Protein AF-0000000065835365 (afdb_homodimer)

Radius of gyration: 30.79 Å; Cα contacts (8 Å, |Δi|>4): 1018; chains: 2; bounding box: 71×118×75 Å

Structure (mmCIF, N/CA/C/O backbone):
data_AF-0000000065835365-model_v1
#
loop_
_entity.id
_entity.type
_entity.pdbx_description
1 polymer '2-phospho-L-lactate guanylyltransferase'
#
loop_
_atom_site.group_PDB
_atom_site.id
_atom_site.type_symbol
_atom_site.label_atom_id
_atom_site.label_alt_id
_atom_site.label_comp_id
_atom_site.label_asym_id
_atom_site.label_entity_id
_atom_site.label_seq_id
_atom_site.pdbx_PDB_ins_code
_atom_site.Cartn_x
_atom_site.Cartn_y
_atom_site.Cartn_z
_atom_site.occupancy
_atom_site.B_iso_or_equiv
_atom_site.auth_seq_id
_atom_site.auth_comp_id
_atom_site.auth_asym_id
_atom_site.auth_atom_id
_atom_site.pdbx_PDB_model_num
ATOM 1 N N . MET A 1 1 ? 5.039 -24.188 5.875 1 89.56 1 MET A N 1
ATOM 2 C CA . MET A 1 1 ? 3.781 -23.969 5.164 1 89.56 1 MET A CA 1
ATOM 3 C C . 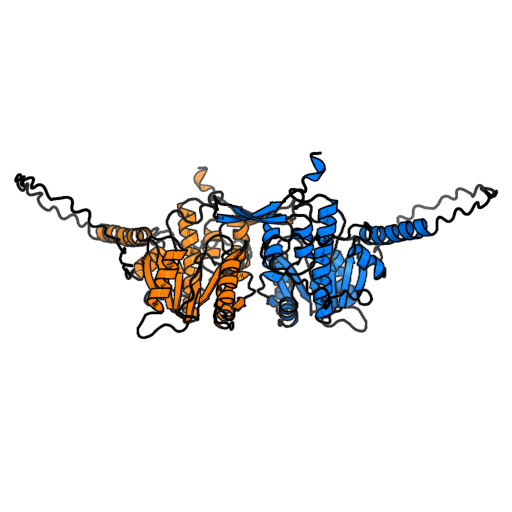MET A 1 1 ? 3.904 -24.359 3.699 1 89.56 1 MET A C 1
ATOM 5 O O . MET A 1 1 ? 5 -24.344 3.133 1 89.56 1 MET A O 1
ATOM 9 N N . HIS A 1 2 ? 2.838 -25.047 3.191 1 92.56 2 HIS A N 1
ATOM 10 C CA . HIS A 1 2 ? 2.756 -25.297 1.757 1 92.56 2 HIS A CA 1
ATOM 11 C C . HIS A 1 2 ? 2.078 -24.125 1.032 1 92.56 2 HIS A C 1
ATOM 13 O O . HIS A 1 2 ? 0.956 -23.75 1.375 1 92.56 2 HIS A O 1
ATOM 19 N N . VAL A 1 3 ? 2.807 -23.547 0.051 1 96.69 3 VAL A N 1
ATOM 20 C CA . VAL A 1 3 ? 2.346 -22.297 -0.547 1 96.69 3 VAL A CA 1
ATOM 21 C C . VAL A 1 3 ? 2.072 -22.516 -2.035 1 96.69 3 VAL A C 1
ATOM 23 O O . VAL A 1 3 ? 2.953 -22.953 -2.779 1 96.69 3 VAL A O 1
ATOM 26 N N . ILE A 1 4 ? 0.823 -22.234 -2.426 1 96.38 4 ILE A N 1
ATOM 27 C CA . ILE A 1 4 ? 0.433 -22.219 -3.832 1 96.38 4 ILE A CA 1
ATOM 28 C C . ILE A 1 4 ? 0.745 -20.859 -4.449 1 96.38 4 ILE A C 1
ATOM 30 O O . ILE A 1 4 ? 0.356 -19.828 -3.906 1 96.38 4 ILE A O 1
ATOM 34 N N . VAL A 1 5 ? 1.455 -20.828 -5.543 1 96.69 5 VAL A N 1
ATOM 35 C CA . VAL A 1 5 ? 1.792 -19.609 -6.27 1 96.69 5 VAL A CA 1
ATOM 36 C C . VAL A 1 5 ? 1.247 -19.688 -7.695 1 96.69 5 VAL A C 1
ATOM 38 O O . VAL A 1 5 ? 1.855 -20.312 -8.562 1 96.69 5 VAL A O 1
ATOM 41 N N . PRO A 1 6 ? 0.141 -19.031 -7.949 1 96.44 6 PRO A N 1
ATOM 42 C CA . PRO A 1 6 ? -0.375 -18.984 -9.32 1 96.44 6 PRO A CA 1
ATOM 43 C C . PRO A 1 6 ? 0.467 -18.109 -10.242 1 96.44 6 PRO A C 1
ATOM 45 O O . PRO A 1 6 ? 0.893 -17.031 -9.852 1 96.44 6 PRO A O 1
ATOM 48 N N . TYR A 1 7 ? 0.741 -18.578 -11.477 1 92.38 7 TYR A N 1
ATOM 49 C CA . TYR A 1 7 ? 1.573 -17.859 -12.43 1 92.38 7 TYR A CA 1
ATOM 50 C C . TYR A 1 7 ? 1.196 -18.203 -13.859 1 92.38 7 TYR A C 1
ATOM 52 O O . TYR A 1 7 ? 0.865 -19.359 -14.164 1 92.38 7 TYR A O 1
ATOM 60 N N . THR A 1 8 ? 1.15 -17.156 -14.672 1 85.62 8 THR A N 1
ATOM 61 C CA . THR A 1 8 ? 0.983 -17.391 -16.094 1 85.62 8 THR A CA 1
ATOM 62 C C . THR A 1 8 ? 1.994 -16.578 -16.906 1 85.62 8 THR A C 1
ATOM 64 O O . THR A 1 8 ? 2.289 -15.438 -16.562 1 85.62 8 THR A O 1
ATOM 67 N N . ASP A 1 9 ? 2.545 -17.203 -17.922 1 77.31 9 ASP A N 1
ATOM 68 C CA . ASP A 1 9 ? 3.416 -16.5 -18.859 1 77.31 9 ASP A CA 1
ATOM 69 C C . ASP A 1 9 ? 2.703 -16.234 -20.188 1 77.31 9 ASP A C 1
ATOM 71 O O . ASP A 1 9 ? 3.334 -15.82 -21.156 1 77.31 9 ASP A O 1
ATOM 75 N N . VAL A 1 10 ? 1.454 -16.484 -20.172 1 81.69 10 VAL A N 1
ATOM 76 C CA . VAL A 1 10 ? 0.665 -16.188 -21.375 1 81.69 10 VAL A CA 1
ATOM 77 C C . VAL A 1 10 ? 0.235 -14.727 -21.359 1 81.69 10 VAL A C 1
ATOM 79 O O . VAL A 1 10 ? -0.751 -14.367 -20.703 1 81.69 10 VAL A O 1
ATOM 82 N N . SER A 1 11 ? 0.907 -13.906 -22.141 1 83.31 11 SER A N 1
ATOM 83 C CA . SER A 1 11 ? 0.669 -12.469 -22.25 1 83.31 11 SER A CA 1
ATOM 84 C C . SER A 1 11 ? 0.588 -11.812 -20.875 1 83.31 11 SER A C 1
ATOM 86 O O . SER A 1 11 ? -0.389 -11.133 -20.562 1 83.31 11 SER A O 1
ATOM 88 N N . PRO A 1 12 ? 1.643 -12.023 -20.203 1 86.69 12 PRO A N 1
ATOM 89 C CA . PRO A 1 12 ? 1.582 -11.477 -18.844 1 86.69 12 PRO A CA 1
ATOM 90 C C . PRO A 1 12 ? 1.697 -9.953 -18.812 1 86.69 12 PRO A C 1
ATOM 92 O O . PRO A 1 12 ? 2.303 -9.359 -19.703 1 86.69 12 PRO A O 1
ATOM 95 N N . LYS A 1 13 ? 1.035 -9.328 -17.859 1 91.94 13 LYS A N 1
ATOM 96 C CA . LYS A 1 13 ? 1.245 -7.934 -17.484 1 91.94 13 LYS A CA 1
ATOM 97 C C . LYS A 1 13 ? 0.975 -6.992 -18.641 1 91.94 13 LYS A C 1
ATOM 99 O O . LYS A 1 13 ? 1.781 -6.105 -18.938 1 91.94 13 LYS A O 1
ATOM 104 N N . THR A 1 14 ? -0.133 -7.164 -19.297 1 92.06 14 THR A N 1
ATOM 105 C CA . THR A 1 14 ? -0.483 -6.402 -20.5 1 92.06 14 THR A CA 1
ATOM 106 C C . THR A 1 14 ? -0.669 -4.926 -20.156 1 92.06 14 THR A C 1
ATOM 108 O O . THR A 1 14 ? -0.514 -4.062 -21.031 1 92.06 14 THR A O 1
ATOM 111 N N . ARG A 1 15 ? -0.804 -4.586 -18.953 1 92.75 15 ARG A N 1
ATOM 112 C CA . ARG A 1 15 ? -0.983 -3.191 -18.562 1 92.75 15 ARG A CA 1
ATOM 113 C C . ARG A 1 15 ? 0.348 -2.449 -18.547 1 92.75 15 ARG A C 1
ATOM 115 O O . ARG A 1 15 ? 0.382 -1.225 -18.406 1 92.75 15 ARG A O 1
ATOM 122 N N . LEU A 1 16 ? 1.366 -3.162 -18.734 1 95.81 16 LEU A N 1
ATOM 123 C CA . LEU A 1 16 ? 2.688 -2.547 -18.812 1 95.81 16 LEU A CA 1
ATOM 124 C C . LEU A 1 16 ? 3.119 -2.354 -20.266 1 95.81 16 LEU A C 1
ATOM 126 O O . LEU A 1 16 ? 4.27 -1.999 -20.531 1 95.81 16 LEU A O 1
ATOM 130 N N . ASN A 1 17 ? 2.201 -2.441 -21.156 1 94.62 17 ASN A N 1
ATOM 131 C CA . ASN A 1 17 ? 2.525 -2.414 -22.578 1 94.62 17 ASN A CA 1
ATOM 132 C C . ASN A 1 17 ? 3.049 -1.045 -23.016 1 94.62 17 ASN A C 1
ATOM 134 O O . ASN A 1 17 ? 3.742 -0.931 -24.016 1 94.62 17 ASN A O 1
ATOM 138 N N . SER A 1 18 ? 2.768 -0.002 -22.312 1 94.38 18 SER A N 1
ATOM 139 C CA . SER A 1 18 ? 3.195 1.342 -22.688 1 94.38 18 SER A CA 1
ATOM 140 C C . SER A 1 18 ? 4.691 1.531 -22.453 1 94.38 18 SER A C 1
ATOM 142 O O . SER A 1 18 ? 5.301 2.443 -23.016 1 94.38 18 SER A O 1
ATOM 144 N N . ILE A 1 19 ? 5.293 0.583 -21.703 1 95.12 19 ILE A N 1
ATOM 145 C CA . ILE A 1 19 ? 6.68 0.833 -21.328 1 95.12 19 ILE A CA 1
ATOM 146 C C . ILE A 1 19 ? 7.527 -0.402 -21.625 1 95.12 19 ILE A C 1
ATOM 148 O O . ILE A 1 19 ? 8.75 -0.306 -21.75 1 95.12 19 ILE A O 1
ATOM 152 N N . LEU A 1 20 ? 6.863 -1.534 -21.719 1 93.56 20 LEU A N 1
ATOM 153 C CA . LEU A 1 20 ? 7.59 -2.779 -21.953 1 93.56 20 LEU A CA 1
ATOM 154 C C . LEU A 1 20 ? 7.039 -3.512 -23.172 1 93.56 20 LEU A C 1
ATOM 156 O O . LEU A 1 20 ? 5.824 -3.547 -23.391 1 93.56 20 LEU A O 1
ATOM 160 N N . THR A 1 21 ? 7.957 -4.125 -23.891 1 92.69 21 THR A N 1
ATOM 161 C CA . THR A 1 21 ? 7.547 -5.016 -24.969 1 92.69 21 THR A CA 1
ATOM 162 C C . THR A 1 21 ? 6.977 -6.316 -24.406 1 92.69 21 THR A C 1
ATOM 164 O O . THR A 1 21 ? 7.074 -6.574 -23.203 1 92.69 21 THR A O 1
ATOM 167 N N . ALA A 1 22 ? 6.434 -7.129 -25.266 1 90.5 22 ALA A N 1
ATOM 168 C CA . ALA A 1 22 ? 5.855 -8.398 -24.844 1 90.5 22 ALA A CA 1
ATOM 169 C C . ALA A 1 22 ? 6.914 -9.297 -24.203 1 90.5 22 ALA A C 1
ATOM 171 O O . ALA A 1 22 ? 6.68 -9.898 -23.156 1 90.5 22 ALA A O 1
ATOM 172 N N . SER A 1 23 ? 8.039 -9.344 -24.844 1 84.75 23 SER A N 1
ATOM 173 C CA . SER A 1 23 ? 9.125 -10.172 -24.328 1 84.75 23 SER A CA 1
ATOM 174 C C . SER A 1 23 ? 9.648 -9.625 -23 1 84.75 23 SER A C 1
ATOM 176 O O . SER A 1 23 ? 10.008 -10.398 -22.109 1 84.75 23 SER A O 1
ATOM 178 N N . GLU A 1 24 ? 9.656 -8.344 -22.859 1 88.19 24 GLU A N 1
ATOM 179 C CA . GLU A 1 24 ? 10.117 -7.719 -21.625 1 88.19 24 GLU A CA 1
ATOM 180 C C . GLU A 1 24 ? 9.133 -7.957 -20.484 1 88.19 24 GLU A C 1
ATOM 182 O O . GLU A 1 24 ? 9.539 -8.156 -19.344 1 88.19 24 GLU A O 1
ATOM 187 N N . ARG A 1 25 ? 7.852 -7.953 -20.859 1 92.56 25 ARG A N 1
ATOM 188 C CA . ARG A 1 25 ? 6.836 -8.234 -19.844 1 92.56 25 ARG A CA 1
ATOM 189 C C . ARG A 1 25 ? 6.977 -9.656 -19.297 1 92.56 25 ARG A C 1
ATOM 191 O O . ARG A 1 25 ? 6.855 -9.883 -18.094 1 92.56 25 ARG A O 1
ATOM 198 N N . THR A 1 26 ? 7.273 -10.539 -20.156 1 85.5 26 THR A N 1
ATOM 199 C CA . THR A 1 26 ? 7.484 -11.922 -19.75 1 85.5 26 THR A CA 1
ATOM 200 C C . THR A 1 26 ? 8.703 -12.047 -18.844 1 85.5 26 THR A C 1
ATOM 202 O O . THR A 1 26 ? 8.641 -12.68 -17.797 1 85.5 26 THR A O 1
ATOM 205 N N . ALA A 1 27 ? 9.773 -11.383 -19.219 1 85.38 27 ALA A N 1
ATOM 206 C CA . ALA A 1 27 ? 11.008 -11.43 -18.438 1 85.38 27 ALA A CA 1
ATOM 207 C C . ALA A 1 27 ? 10.812 -10.789 -17.062 1 85.38 27 ALA A C 1
ATOM 209 O O . ALA A 1 27 ? 11.312 -11.297 -16.062 1 85.38 27 ALA A O 1
ATOM 210 N N . PHE A 1 28 ? 10.109 -9.734 -17.094 1 91.56 28 PHE A N 1
ATOM 211 C CA . PHE A 1 28 ? 9.875 -9.039 -15.828 1 91.56 28 PHE A CA 1
ATOM 212 C C . PHE A 1 28 ? 8.977 -9.875 -14.914 1 91.56 28 PHE A C 1
ATOM 214 O O . PHE A 1 28 ? 9.211 -9.945 -13.711 1 91.56 28 PHE A O 1
ATOM 221 N N . ALA A 1 29 ? 7.949 -10.477 -15.492 1 91.81 29 ALA A N 1
ATOM 222 C CA . ALA A 1 29 ? 7.082 -11.367 -14.719 1 91.81 29 ALA A CA 1
ATOM 223 C C . ALA A 1 29 ? 7.875 -12.508 -14.102 1 91.81 29 ALA A C 1
ATOM 225 O O . ALA A 1 29 ? 7.641 -12.891 -12.953 1 91.81 29 ALA A O 1
ATOM 226 N N . GLN A 1 30 ? 8.812 -13 -14.789 1 87.12 30 GLN A N 1
ATOM 227 C CA . GLN A 1 30 ? 9.68 -14.07 -14.297 1 87.12 30 GLN A CA 1
ATOM 228 C C . GLN A 1 30 ? 10.578 -13.578 -13.164 1 87.12 30 GLN A C 1
ATOM 230 O O . GLN A 1 30 ? 10.836 -14.312 -12.203 1 87.12 30 GLN A O 1
ATOM 235 N N . ALA A 1 31 ? 11.023 -12.367 -13.312 1 89 31 ALA A N 1
ATOM 236 C CA . ALA A 1 31 ? 11.852 -11.781 -12.258 1 89 31 ALA A CA 1
ATOM 237 C C . ALA A 1 31 ? 11.07 -11.656 -10.953 1 89 31 ALA A C 1
ATOM 239 O O . ALA A 1 31 ? 11.594 -11.953 -9.883 1 89 31 ALA A O 1
ATOM 240 N N . MET A 1 32 ? 9.836 -11.258 -11.102 1 94 32 MET A N 1
ATOM 241 C CA . MET A 1 32 ? 9 -11.141 -9.914 1 94 32 MET A CA 1
ATOM 242 C C . MET A 1 32 ? 8.727 -12.516 -9.305 1 94 32 MET A C 1
ATOM 244 O O . MET A 1 32 ? 8.805 -12.68 -8.086 1 94 32 MET A O 1
ATOM 248 N N . LEU A 1 33 ? 8.438 -13.453 -10.172 1 91.88 33 LEU A N 1
ATOM 249 C CA . LEU A 1 33 ? 8.219 -14.82 -9.703 1 91.88 33 LEU A CA 1
ATOM 250 C C . LEU A 1 33 ? 9.445 -15.336 -8.953 1 91.88 33 LEU A C 1
ATOM 252 O O . LEU A 1 33 ? 9.312 -15.984 -7.914 1 91.88 33 LEU A O 1
ATOM 256 N N . TYR A 1 34 ? 10.602 -15.031 -9.492 1 88.69 34 TYR A N 1
ATOM 257 C CA . TYR A 1 34 ? 11.844 -15.445 -8.859 1 88.69 34 TYR A CA 1
ATOM 258 C C . TYR A 1 34 ? 11.945 -14.891 -7.445 1 88.69 34 TYR A C 1
ATOM 260 O O . TYR A 1 34 ? 12.297 -15.617 -6.508 1 88.69 34 TYR A O 1
ATOM 268 N N . ASP A 1 35 ? 11.664 -13.641 -7.285 1 92.12 35 ASP A N 1
ATOM 269 C CA . ASP A 1 35 ? 11.727 -13 -5.973 1 92.12 35 ASP A CA 1
ATOM 270 C C . ASP A 1 35 ? 10.75 -13.656 -4.996 1 92.12 35 ASP A C 1
ATOM 272 O O . ASP A 1 35 ? 11.078 -13.875 -3.83 1 92.12 35 ASP A O 1
ATOM 276 N N . VAL A 1 36 ? 9.547 -13.992 -5.504 1 95.5 36 VAL A N 1
ATOM 277 C CA . VAL A 1 36 ? 8.516 -14.578 -4.656 1 95.5 36 VAL A CA 1
ATOM 278 C C . VAL A 1 36 ? 8.953 -15.977 -4.211 1 95.5 36 VAL A C 1
ATOM 280 O O . VAL A 1 36 ? 8.969 -16.266 -3.014 1 95.5 36 VAL A O 1
ATOM 283 N N . ILE A 1 37 ? 9.414 -16.766 -5.102 1 92.81 37 ILE A N 1
ATOM 284 C CA . ILE A 1 37 ? 9.758 -18.156 -4.801 1 92.81 37 ILE A CA 1
ATOM 285 C C . ILE A 1 37 ? 10.992 -18.188 -3.906 1 92.81 37 ILE A C 1
ATOM 287 O O . ILE A 1 37 ? 11.023 -18.922 -2.908 1 92.81 37 ILE A O 1
ATOM 291 N N . SER A 1 38 ? 12 -17.406 -4.25 1 90.44 38 SER A N 1
ATOM 292 C CA . SER A 1 38 ? 13.234 -17.406 -3.471 1 90.44 38 SER A CA 1
ATOM 293 C C . SER A 1 38 ? 12.977 -16.984 -2.029 1 90.44 38 SER A C 1
ATOM 295 O O . SER A 1 38 ? 13.555 -17.547 -1.098 1 90.44 38 SER A O 1
ATOM 297 N N . THR A 1 39 ? 12.102 -16.047 -1.851 1 94.38 39 THR A N 1
ATOM 298 C CA . THR A 1 39 ? 11.773 -15.57 -0.51 1 94.38 39 THR A CA 1
ATOM 299 C C . THR A 1 39 ? 11.023 -16.641 0.273 1 94.38 39 THR A C 1
ATOM 301 O O . THR A 1 39 ? 11.328 -16.891 1.442 1 94.38 39 THR A O 1
ATOM 304 N N . LEU A 1 40 ? 10.094 -17.281 -0.379 1 95.56 40 LEU A N 1
ATOM 305 C CA . LEU A 1 40 ? 9.328 -18.328 0.28 1 95.56 40 LEU A CA 1
ATOM 306 C C . LEU A 1 40 ? 10.234 -19.484 0.699 1 95.56 40 LEU A C 1
ATOM 308 O O . LEU A 1 40 ? 10.156 -19.953 1.834 1 95.56 40 LEU A O 1
ATOM 312 N N . GLN A 1 41 ? 11.117 -19.859 -0.132 1 92.38 41 GLN A N 1
ATOM 313 C CA . GLN A 1 41 ? 12 -20.984 0.146 1 92.38 41 GLN A CA 1
ATOM 314 C C . GLN A 1 41 ? 13.023 -20.625 1.221 1 92.38 41 GLN A C 1
ATOM 316 O O . GLN A 1 41 ? 13.359 -21.453 2.07 1 92.38 41 GLN A O 1
ATOM 321 N N . SER A 1 42 ? 13.484 -19.406 1.188 1 89.75 42 SER A N 1
ATOM 322 C CA . SER A 1 42 ? 14.461 -18.984 2.182 1 89.75 42 SER A CA 1
ATOM 323 C C . SER A 1 42 ? 13.852 -18.953 3.58 1 89.75 42 SER A C 1
ATOM 325 O O . SER A 1 42 ? 14.57 -19 4.578 1 89.75 42 SER A O 1
ATOM 327 N N . ASN A 1 43 ? 12.539 -18.875 3.615 1 90.75 43 ASN A N 1
ATOM 328 C CA . ASN A 1 43 ? 11.828 -18.891 4.891 1 90.75 43 ASN A CA 1
ATOM 329 C C . ASN A 1 43 ? 11.336 -20.281 5.254 1 90.75 43 ASN A C 1
ATOM 331 O O . ASN A 1 43 ? 10.516 -20.438 6.16 1 90.75 43 ASN A O 1
ATOM 335 N N . GLY A 1 44 ? 11.727 -21.297 4.473 1 90.94 44 GLY A N 1
ATOM 336 C CA . GLY A 1 44 ? 11.5 -22.688 4.844 1 90.94 44 GLY A CA 1
ATOM 337 C C . GLY A 1 44 ? 10.164 -23.219 4.359 1 90.94 44 GLY A C 1
ATOM 338 O O . GLY A 1 44 ? 9.688 -24.25 4.848 1 90.94 44 GLY A O 1
ATOM 339 N N . HIS A 1 45 ? 9.617 -22.578 3.363 1 92.5 45 HIS A N 1
ATOM 340 C CA . HIS A 1 45 ? 8.312 -23.031 2.893 1 92.5 45 HIS A CA 1
ATOM 341 C C . HIS A 1 45 ? 8.422 -23.781 1.577 1 92.5 45 HIS A C 1
ATOM 343 O O . HIS A 1 45 ? 9.375 -23.578 0.817 1 92.5 45 HIS A O 1
ATOM 349 N N . THR A 1 46 ? 7.492 -24.719 1.413 1 90.5 46 THR A N 1
ATOM 350 C CA . THR A 1 46 ? 7.402 -25.422 0.14 1 90.5 46 THR A CA 1
ATOM 351 C C . THR A 1 46 ? 6.484 -24.688 -0.827 1 90.5 46 THR A C 1
ATOM 353 O O . THR A 1 46 ? 5.527 -24.031 -0.405 1 90.5 46 THR A O 1
ATOM 356 N N . VAL A 1 47 ? 6.84 -24.812 -2.1 1 92.81 47 VAL A N 1
ATOM 357 C CA . VAL A 1 47 ? 6.129 -24.031 -3.105 1 92.81 47 VAL A CA 1
ATOM 358 C C . VAL A 1 47 ? 5.473 -24.969 -4.117 1 92.81 47 VAL A C 1
ATOM 360 O O . VAL A 1 47 ? 6.102 -25.906 -4.594 1 92.81 47 VAL A O 1
ATOM 363 N N . GLU A 1 48 ? 4.238 -24.766 -4.371 1 91.69 48 GLU A N 1
ATOM 364 C CA . GLU A 1 48 ? 3.521 -25.344 -5.5 1 91.69 48 GLU A CA 1
ATOM 365 C C . GLU A 1 48 ? 3.17 -24.281 -6.539 1 91.69 48 GLU A C 1
ATOM 367 O O . GLU A 1 48 ? 2.328 -23.422 -6.289 1 91.69 48 GLU A O 1
ATOM 372 N N . LEU A 1 49 ? 3.838 -24.406 -7.648 1 91.81 49 LEU A N 1
ATOM 373 C CA . LEU A 1 49 ? 3.59 -23.484 -8.75 1 91.81 49 LEU A CA 1
ATOM 374 C C . LEU A 1 49 ? 2.381 -23.938 -9.57 1 91.81 49 LEU A C 1
ATOM 376 O O . LEU A 1 49 ? 2.365 -25.031 -10.117 1 91.81 49 LEU A O 1
ATOM 380 N N . LEU A 1 50 ? 1.356 -23.109 -9.609 1 92.69 50 LEU A N 1
ATOM 381 C CA . LEU A 1 50 ? 0.131 -23.359 -10.359 1 92.69 50 LEU A CA 1
ATOM 382 C C . LEU A 1 50 ? 0.131 -22.609 -11.68 1 92.69 50 LEU A C 1
ATOM 384 O O . LEU A 1 50 ? -0.01 -21.391 -11.703 1 92.69 50 LEU A O 1
ATOM 388 N N . ILE A 1 51 ? 0.292 -23.359 -12.805 1 89.44 51 ILE A N 1
ATOM 389 C CA . ILE A 1 51 ? 0.507 -22.688 -14.094 1 89.44 51 ILE A CA 1
ATOM 390 C C . ILE A 1 51 ? -0.366 -23.344 -15.156 1 89.44 51 ILE A C 1
ATOM 392 O O . ILE A 1 51 ? -0.759 -24.516 -15.023 1 89.44 51 ILE A O 1
ATOM 396 N N . PRO A 1 52 ? -0.706 -22.594 -16.234 1 86.94 52 PRO A N 1
ATOM 397 C CA . PRO A 1 52 ? -1.392 -23.219 -17.375 1 86.94 52 PRO A CA 1
ATOM 398 C C . PRO A 1 52 ? -0.53 -24.266 -18.078 1 86.94 52 PRO A C 1
ATOM 400 O O . PRO A 1 52 ? 0.7 -24.172 -18.047 1 86.94 52 PRO A O 1
ATOM 403 N N . THR A 1 53 ? -1.218 -25.125 -18.703 1 82.94 53 THR A N 1
ATOM 404 C CA . THR A 1 53 ? -0.537 -26.188 -19.438 1 82.94 53 THR A CA 1
ATOM 405 C C . THR A 1 53 ? 0.371 -25.594 -20.516 1 82.94 53 THR A C 1
ATOM 407 O O . THR A 1 53 ? 1.462 -26.125 -20.766 1 82.94 53 THR A O 1
ATOM 410 N N . GLU A 1 54 ? -0.074 -24.531 -21.109 1 79.88 54 GLU A N 1
ATOM 411 C CA . GLU A 1 54 ? 0.7 -23.875 -22.156 1 79.88 54 GLU A CA 1
ATOM 412 C C . GLU A 1 54 ? 2.045 -23.391 -21.625 1 79.88 54 GLU A C 1
ATOM 414 O O . GLU A 1 54 ? 3.061 -23.484 -22.328 1 79.88 54 GLU A O 1
ATOM 419 N N . THR A 1 55 ? 2.07 -22.906 -20.453 1 77.88 55 THR A N 1
ATOM 420 C CA . THR A 1 55 ? 3.297 -22.422 -19.844 1 77.88 55 THR A CA 1
ATOM 421 C C . THR A 1 55 ? 4.277 -23.578 -19.594 1 77.88 55 THR A C 1
ATOM 423 O O . THR A 1 55 ? 5.484 -23.406 -19.766 1 77.88 55 THR A O 1
ATOM 426 N N . VAL A 1 56 ? 3.781 -24.719 -19.266 1 72.31 56 VAL A N 1
ATOM 427 C CA . VAL A 1 56 ? 4.605 -25.891 -19.031 1 72.31 56 VAL A CA 1
ATOM 428 C C . VAL A 1 56 ? 5.227 -26.359 -20.344 1 72.31 56 VAL A C 1
ATOM 430 O O . VAL A 1 56 ? 6.418 -26.688 -20.391 1 72.31 56 VAL A O 1
ATOM 433 N N . MET A 1 57 ? 4.395 -26.375 -21.344 1 70.94 57 MET A N 1
ATOM 434 C CA . MET A 1 57 ? 4.828 -26.875 -22.641 1 70.94 57 MET A CA 1
ATOM 435 C C . MET A 1 57 ? 5.91 -25.969 -23.234 1 70.94 57 MET A C 1
ATOM 437 O O . MET A 1 57 ? 6.875 -26.453 -23.828 1 70.94 57 MET A O 1
ATOM 441 N N . GLN A 1 58 ? 5.715 -24.734 -23.078 1 67.62 58 GLN A N 1
ATOM 442 C CA . GLN A 1 58 ? 6.695 -23.781 -23.578 1 67.62 58 GLN A CA 1
ATOM 443 C C . GLN A 1 58 ? 8.039 -23.938 -22.875 1 67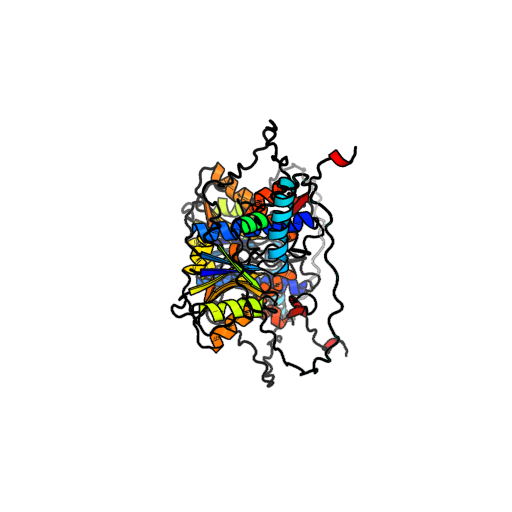.62 58 GLN A C 1
ATOM 445 O O . GLN A 1 58 ? 9.094 -23.812 -23.5 1 67.62 58 GLN A O 1
ATOM 450 N N . ALA A 1 59 ? 7.973 -24.328 -21.703 1 65.81 59 ALA A N 1
ATOM 451 C CA . ALA A 1 59 ? 9.195 -24.5 -20.922 1 65.81 59 ALA A CA 1
ATOM 452 C C . ALA A 1 59 ? 9.906 -25.797 -21.297 1 65.81 59 ALA A C 1
ATOM 454 O O . ALA A 1 59 ? 11.141 -25.875 -21.25 1 65.81 59 ALA A O 1
ATOM 455 N N . THR A 1 60 ? 9.086 -26.844 -21.734 1 61.41 60 THR A N 1
ATOM 456 C CA . THR A 1 60 ? 9.648 -28.141 -22.094 1 61.41 60 THR A CA 1
ATOM 457 C C . THR A 1 60 ? 10.188 -28.109 -23.516 1 61.41 60 THR A C 1
ATOM 459 O O . THR A 1 60 ? 11.211 -28.719 -23.812 1 61.41 60 THR A O 1
ATOM 462 N N . ASP A 1 61 ? 9.367 -27.484 -24.453 1 57.28 61 ASP A N 1
ATOM 463 C CA . ASP A 1 61 ? 9.781 -27.406 -25.844 1 57.28 61 ASP A CA 1
ATOM 464 C C . ASP A 1 61 ? 11.102 -26.656 -25.984 1 57.28 61 ASP A C 1
ATOM 466 O O . ASP A 1 61 ? 11.945 -27.031 -26.812 1 57.28 61 ASP A O 1
ATOM 470 N N . GLN A 1 62 ? 11.172 -25.719 -25.234 1 51.31 62 GLN A N 1
ATOM 471 C CA . GLN A 1 62 ? 12.43 -24.984 -25.312 1 51.31 62 GLN A CA 1
ATOM 472 C C . GLN A 1 62 ? 13.609 -25.844 -24.875 1 51.31 62 GLN A C 1
ATOM 474 O O . GLN A 1 62 ? 14.727 -25.656 -25.344 1 51.31 62 GLN A O 1
ATOM 479 N N . ARG A 1 63 ? 13.328 -26.969 -24.203 1 49.31 63 ARG A N 1
ATOM 480 C CA . ARG A 1 63 ? 14.328 -27.984 -23.859 1 49.31 63 ARG A CA 1
ATOM 481 C C . ARG A 1 63 ? 14.727 -28.797 -25.078 1 49.31 63 ARG A C 1
ATOM 483 O O . ARG A 1 63 ? 15.914 -29.047 -25.312 1 49.31 63 ARG A O 1
ATOM 490 N N . ASP A 1 64 ? 13.594 -29.328 -25.688 1 46.78 64 ASP A N 1
ATOM 491 C CA . ASP A 1 64 ? 13.844 -30.203 -26.828 1 46.78 64 ASP A CA 1
ATOM 492 C C . ASP A 1 64 ? 14.586 -29.484 -27.938 1 46.78 64 ASP A C 1
ATOM 494 O O . ASP A 1 64 ? 15.445 -30.062 -28.609 1 46.78 64 ASP A O 1
ATOM 498 N N . GLN A 1 65 ? 14.117 -28.297 -28.062 1 41.97 65 GLN A N 1
ATOM 499 C CA . GLN A 1 65 ? 14.828 -27.578 -29.125 1 41.97 65 GLN A CA 1
ATOM 500 C C . GLN A 1 65 ? 16.281 -27.328 -28.734 1 41.97 65 GLN A C 1
ATOM 502 O O . GLN A 1 65 ? 17.172 -27.359 -29.578 1 41.97 65 GLN A O 1
ATOM 507 N N . GLU A 1 66 ? 16.344 -27.172 -27.438 1 40.06 66 GLU A N 1
ATOM 508 C CA . GLU A 1 66 ? 17.734 -26.984 -27.016 1 40.06 66 GLU A CA 1
ATOM 509 C C . GLU A 1 66 ? 18.484 -28.312 -26.984 1 40.06 66 GLU A C 1
ATOM 511 O O . GLU A 1 66 ? 19.672 -28.359 -27.281 1 40.06 66 GLU A O 1
ATOM 516 N N . THR A 1 67 ? 17.719 -29.406 -26.75 1 37.97 67 THR A N 1
ATOM 517 C CA . THR A 1 67 ? 18.328 -30.734 -26.828 1 37.97 67 THR A CA 1
ATOM 518 C C . THR A 1 67 ? 18.531 -31.141 -28.281 1 37.97 67 THR A C 1
ATOM 520 O O . THR A 1 67 ? 19.531 -31.797 -28.609 1 37.97 67 THR A O 1
ATOM 523 N N . ILE A 1 68 ? 17.469 -30.844 -29.156 1 36.25 68 ILE A N 1
ATOM 524 C CA . ILE A 1 68 ? 17.625 -31.188 -30.562 1 36.25 68 ILE A CA 1
ATOM 525 C C . ILE A 1 68 ? 18.812 -30.422 -31.172 1 36.25 68 ILE A C 1
ATOM 527 O O . ILE A 1 68 ? 19.5 -30.922 -32.031 1 36.25 68 ILE A O 1
ATOM 531 N N . ILE A 1 69 ? 18.891 -29.172 -30.594 1 34.66 69 ILE A N 1
ATOM 532 C CA . ILE A 1 69 ? 20 -28.469 -31.234 1 34.66 69 ILE A CA 1
ATOM 533 C C . ILE A 1 69 ? 21.297 -29.203 -30.922 1 34.66 69 ILE A C 1
ATOM 535 O O . ILE A 1 69 ? 22.25 -29.156 -31.703 1 34.66 69 ILE A O 1
ATOM 539 N N . ASP A 1 70 ? 21.25 -29.812 -29.75 1 33.38 70 ASP A N 1
ATOM 540 C CA . ASP A 1 70 ? 22.531 -30.469 -29.531 1 33.38 70 ASP A CA 1
ATOM 541 C C . ASP A 1 70 ? 22.594 -31.781 -30.312 1 33.38 70 ASP A C 1
ATOM 543 O O . ASP A 1 70 ? 23.688 -32.219 -30.719 1 33.38 70 ASP A O 1
ATOM 547 N N . SER A 1 71 ? 21.344 -32.406 -30.344 1 30.19 71 SER A N 1
ATOM 548 C CA . SER A 1 71 ? 21.469 -33.75 -30.906 1 30.19 71 SER A CA 1
ATOM 549 C C . SER A 1 71 ? 21.406 -33.719 -32.438 1 30.19 71 SER A C 1
ATOM 551 O O . SER A 1 71 ? 21.266 -34.781 -33.062 1 30.19 71 SER A O 1
ATOM 553 N N . THR A 1 72 ? 21 -32.625 -33.062 1 30.38 72 THR A N 1
ATOM 554 C CA . THR A 1 72 ? 20.922 -32.75 -34.5 1 30.38 72 THR A CA 1
ATOM 555 C C . THR A 1 72 ? 22.25 -33.219 -35.062 1 30.38 72 THR A C 1
ATOM 557 O O . THR A 1 72 ? 23.047 -32.438 -35.594 1 30.38 72 THR A O 1
ATOM 560 N N . GLY A 1 73 ? 22.812 -34.25 -34.281 1 24.27 73 GLY A N 1
ATOM 561 C CA . GLY A 1 73 ? 23.75 -34.938 -35.156 1 24.27 73 GLY A CA 1
ATOM 562 C C . GLY A 1 73 ? 23.078 -35.5 -36.406 1 24.27 73 GLY A C 1
ATOM 563 O O . GLY A 1 73 ? 21.891 -35.812 -36.375 1 24.27 73 GLY A O 1
ATOM 564 N N . VAL A 1 74 ? 23.531 -35.219 -37.562 1 25.98 74 VAL A N 1
ATOM 565 C CA . VAL A 1 74 ? 23.172 -35.438 -38.969 1 25.98 74 VAL A CA 1
ATOM 566 C C . VAL A 1 74 ? 22.812 -36.906 -39.188 1 25.98 74 VAL A C 1
ATOM 568 O O . VAL A 1 74 ? 23.703 -37.75 -39.375 1 25.98 74 VAL A O 1
ATOM 571 N N . SER A 1 75 ? 22.078 -37.625 -38.219 1 21.34 75 SER A N 1
ATOM 572 C CA . SER A 1 75 ? 22.062 -39 -38.688 1 21.34 75 SER A CA 1
ATOM 573 C C . SER A 1 75 ? 21.188 -39.156 -39.938 1 21.34 75 SER A C 1
ATOM 575 O O . SER A 1 75 ? 20.156 -38.5 -40.062 1 21.34 75 SER A O 1
ATOM 577 N N . THR A 1 76 ? 21.656 -39.656 -41.062 1 23.88 76 THR A N 1
ATOM 578 C CA . THR A 1 76 ? 21.312 -40 -42.438 1 23.88 76 THR A CA 1
ATOM 579 C C . THR A 1 76 ? 20.188 -41.031 -42.5 1 23.88 76 THR A C 1
ATOM 581 O O . THR A 1 76 ? 19.922 -41.625 -43.531 1 23.88 76 THR A O 1
ATOM 584 N N . GLU A 1 77 ? 19.391 -41.188 -41.344 1 21.14 77 GLU A N 1
ATOM 585 C CA . GLU A 1 77 ? 18.781 -42.5 -41.469 1 21.14 77 GLU A CA 1
ATOM 586 C C . GLU A 1 77 ? 17.75 -42.531 -42.594 1 21.14 77 GLU A C 1
ATOM 588 O O . GLU A 1 77 ? 17.109 -41.5 -42.875 1 21.14 77 GLU A O 1
ATOM 593 N N . ALA A 1 78 ? 17.688 -43.719 -43.281 1 21.89 78 ALA A N 1
ATOM 594 C CA . ALA A 1 78 ? 17.094 -44.344 -44.469 1 21.89 78 ALA A CA 1
ATOM 595 C C . ALA A 1 78 ? 15.578 -44.406 -44.344 1 21.89 78 ALA A C 1
ATOM 597 O O . ALA A 1 78 ? 15.039 -44.625 -43.25 1 21.89 78 ALA A O 1
ATOM 598 N N . VAL A 1 79 ? 14.812 -43.969 -45.312 1 21.94 79 VAL A N 1
ATOM 599 C CA . VAL A 1 79 ? 13.469 -43.594 -45.781 1 21.94 79 VAL A CA 1
ATOM 600 C C . VAL A 1 79 ? 12.578 -44.812 -45.781 1 21.94 79 VAL A C 1
ATOM 602 O O . VAL A 1 79 ? 11.461 -44.781 -46.312 1 21.94 79 VAL A O 1
ATOM 605 N N . SER A 1 80 ? 12.773 -45.812 -44.75 1 17.77 80 SER A N 1
ATOM 606 C CA . SER A 1 80 ? 12.133 -47 -45.312 1 17.77 80 SER A CA 1
ATOM 607 C C . SER A 1 80 ? 10.633 -46.781 -45.469 1 17.77 80 SER A C 1
ATOM 609 O O . SER A 1 80 ? 10.055 -45.906 -44.844 1 17.77 80 SER A O 1
ATOM 611 N N . THR A 1 81 ? 9.898 -47.906 -45.875 1 20.06 81 THR A N 1
ATOM 612 C CA . THR A 1 81 ? 8.969 -48.438 -46.844 1 20.06 81 THR A CA 1
ATOM 613 C C . THR A 1 81 ? 7.566 -48.562 -46.25 1 20.06 81 THR A C 1
ATOM 615 O O . THR A 1 81 ? 6.629 -49 -46.938 1 20.06 81 THR A O 1
ATOM 618 N N . SER A 1 82 ? 7.277 -48.188 -44.906 1 18.92 82 SER A N 1
ATOM 619 C CA . SER A 1 82 ? 6.203 -49.062 -44.438 1 18.92 82 SER A CA 1
ATOM 620 C C . SER A 1 82 ? 4.867 -48.656 -45.062 1 18.92 82 SER A C 1
ATOM 622 O O . SER A 1 82 ? 4.637 -47.5 -45.375 1 18.92 82 SER A O 1
ATOM 624 N N . THR A 1 83 ? 4.062 -49.75 -45.5 1 20.5 83 THR A N 1
ATOM 625 C CA . THR A 1 83 ? 2.877 -50.094 -46.25 1 20.5 83 THR A CA 1
ATOM 626 C C . THR A 1 83 ? 1.606 -49.75 -45.5 1 20.5 83 THR A C 1
ATOM 628 O O . THR A 1 83 ? 1.431 -50.188 -44.344 1 20.5 83 THR A O 1
ATOM 631 N N . SER A 1 84 ? 0.912 -48.625 -45.812 1 19.81 84 SER A N 1
ATOM 632 C CA . SER A 1 84 ? -0.199 -47.844 -45.25 1 19.81 84 SER A CA 1
ATOM 633 C C . SER A 1 84 ? -1.502 -48.656 -45.312 1 19.81 84 SER A C 1
ATOM 635 O O . SER A 1 84 ? -2.094 -48.781 -46.375 1 19.81 84 SER A O 1
ATOM 637 N N . THR A 1 85 ? -1.533 -49.875 -44.625 1 20.08 85 THR A N 1
ATOM 638 C CA . THR A 1 85 ? -2.76 -50.625 -44.844 1 20.08 85 THR A CA 1
ATOM 639 C C . THR A 1 85 ? -3.977 -49.844 -44.344 1 20.08 85 THR A C 1
ATOM 641 O O . THR A 1 85 ? -3.879 -49.094 -43.375 1 20.08 85 THR A O 1
ATOM 644 N N . HIS A 1 86 ? -5.121 -49.938 -45.125 1 20.8 86 HIS A N 1
ATOM 645 C CA . HIS A 1 86 ? -6.395 -49.281 -45.375 1 20.8 86 HIS A CA 1
ATOM 646 C C . HIS A 1 86 ? -7.395 -49.562 -44.25 1 20.8 86 HIS A C 1
ATOM 648 O O . HIS A 1 86 ? -8.586 -49.281 -44.375 1 20.8 86 HIS A O 1
ATOM 654 N N . ALA A 1 87 ? -7.016 -49.438 -42.969 1 19.91 87 ALA A N 1
ATOM 655 C CA . ALA A 1 87 ? -7.984 -50 -42.031 1 19.91 87 ALA A CA 1
ATOM 656 C C . ALA A 1 87 ? -9.336 -49.312 -42.156 1 19.91 87 ALA A C 1
ATOM 658 O O . ALA A 1 87 ? -9.398 -48.125 -42.531 1 19.91 87 ALA A O 1
ATOM 659 N N . ASP A 1 88 ? -10.367 -50.062 -41.938 1 21.56 88 ASP A N 1
ATOM 660 C CA . ASP A 1 88 ? -11.82 -50.188 -42.062 1 21.56 88 ASP A CA 1
ATOM 661 C C . ASP A 1 88 ? -12.531 -49.219 -41.094 1 21.56 88 ASP A C 1
ATOM 663 O O . ASP A 1 88 ? -12.016 -48.906 -40.031 1 21.56 88 ASP A O 1
ATOM 667 N N . THR A 1 89 ? -13.633 -48.594 -41.562 1 20.61 89 THR A N 1
ATOM 668 C CA . THR A 1 89 ? -14.5 -47.438 -41.375 1 20.61 89 THR A CA 1
ATOM 669 C C . THR A 1 89 ? -15.43 -47.656 -40.188 1 20.61 89 THR A C 1
ATOM 671 O O . THR A 1 89 ? -16.359 -46.906 -39.938 1 20.61 89 THR A O 1
ATOM 674 N N . THR A 1 90 ? -15.094 -48.5 -39.188 1 20.91 90 THR A N 1
ATOM 675 C CA . THR A 1 90 ? -16.312 -48.844 -38.469 1 20.91 90 THR A CA 1
ATOM 676 C C . THR A 1 90 ? -16.891 -47.625 -37.75 1 20.91 90 THR A C 1
ATOM 678 O O . THR A 1 90 ? -16.141 -46.719 -37.375 1 20.91 90 THR A O 1
ATOM 681 N N . GLU A 1 91 ? -18.234 -47.531 -37.75 1 22.77 91 GLU A N 1
ATOM 682 C CA . GLU A 1 91 ? -19.328 -46.594 -37.5 1 22.77 91 GLU A CA 1
ATOM 683 C C . GLU A 1 91 ? -19.453 -46.281 -36 1 22.77 91 GLU A C 1
ATOM 685 O O . GLU A 1 91 ? -19.781 -47.156 -35.188 1 22.77 91 GLU A O 1
ATOM 690 N N . HIS A 1 92 ? -18.422 -45.75 -35.344 1 18.81 92 HIS A N 1
ATOM 691 C CA . HIS A 1 92 ? -18.594 -45.625 -33.906 1 18.81 92 HIS A CA 1
ATOM 692 C C . HIS A 1 92 ? -19.766 -44.75 -33.531 1 18.81 92 HIS A C 1
ATOM 694 O O . HIS A 1 92 ? -20 -43.719 -34.188 1 18.81 92 HIS A O 1
ATOM 700 N N . ASN A 1 93 ? -20.766 -45.312 -32.906 1 21.53 93 ASN A N 1
ATOM 701 C CA . ASN A 1 93 ? -21.984 -44.906 -32.219 1 21.53 93 ASN A CA 1
ATOM 702 C C . ASN A 1 93 ? -21.688 -43.75 -31.234 1 21.53 93 ASN A C 1
ATOM 704 O O . ASN A 1 93 ? -20.703 -43.812 -30.5 1 21.53 93 ASN A O 1
ATOM 708 N N . ALA A 1 94 ? -22.438 -42.594 -31.438 1 21.45 94 ALA A N 1
ATOM 709 C CA . ALA A 1 94 ? -22.344 -41.25 -30.875 1 21.45 94 ALA A CA 1
ATOM 710 C C . ALA A 1 94 ? -22.719 -41.25 -29.406 1 21.45 94 ALA A C 1
ATOM 712 O O . ALA A 1 94 ? -23.891 -41.062 -29.047 1 21.45 94 ALA A O 1
ATOM 713 N N . ALA A 1 95 ? -22.438 -42.312 -28.609 1 20.7 95 ALA A N 1
ATOM 714 C CA . ALA A 1 95 ? -22.891 -42.094 -27.25 1 20.7 95 ALA A CA 1
ATOM 715 C C . ALA A 1 95 ? -22.344 -40.781 -26.672 1 20.7 95 ALA A C 1
ATOM 717 O O . ALA A 1 95 ? -21.156 -40.469 -26.875 1 20.7 95 ALA A O 1
ATOM 718 N N . SER A 1 96 ? -23.203 -39.875 -26.562 1 22.34 96 SER A N 1
ATOM 719 C CA . SER A 1 96 ? -23.062 -38.5 -26.016 1 22.34 96 SER A CA 1
ATOM 720 C C . SER A 1 96 ? -22.422 -38.531 -24.641 1 22.34 96 SER A C 1
ATOM 722 O O . SER A 1 96 ? -23.062 -38.938 -23.656 1 22.34 96 SER A O 1
ATOM 724 N N . ASP A 1 97 ? -21.25 -39.094 -24.469 1 21.94 97 ASP A N 1
ATOM 725 C CA . ASP A 1 97 ? -20.625 -39.125 -23.141 1 21.94 97 ASP A CA 1
ATOM 726 C C . ASP A 1 97 ? -20.484 -37.719 -22.562 1 21.94 97 ASP A C 1
ATOM 728 O O . ASP A 1 97 ? -19.938 -36.812 -23.219 1 21.94 97 ASP A O 1
ATOM 732 N N . ASN A 1 98 ? -21.484 -37.312 -21.828 1 25.91 98 ASN A N 1
ATOM 733 C CA . ASN A 1 98 ? -21.391 -36.156 -20.953 1 25.91 98 ASN A CA 1
ATOM 734 C C . ASN A 1 98 ? -20.078 -36.125 -20.188 1 25.91 98 ASN A C 1
ATOM 736 O O . ASN A 1 98 ? -19.969 -36.719 -19.109 1 25.91 98 ASN A O 1
ATOM 740 N N . TYR A 1 99 ? -18.953 -36.312 -20.875 1 23.34 99 TYR A N 1
ATOM 741 C CA . TYR A 1 99 ? -17.656 -36.281 -20.203 1 23.34 99 TYR A CA 1
ATOM 742 C C . TYR A 1 99 ? -17.422 -34.938 -19.547 1 23.34 99 TYR A C 1
ATOM 744 O O . TYR A 1 99 ? -17.234 -33.938 -20.25 1 23.34 99 TYR A O 1
ATOM 752 N N . VAL A 1 100 ? -18.156 -34.688 -18.469 1 29.69 100 VAL A N 1
ATOM 753 C CA . VAL A 1 100 ? -17.531 -33.688 -17.609 1 29.69 100 VAL A CA 1
ATOM 754 C C . VAL A 1 100 ? -16.031 -33.938 -17.562 1 29.69 100 VAL A C 1
ATOM 756 O O . VAL A 1 100 ? -15.57 -34.906 -17 1 29.69 100 VAL A O 1
ATOM 759 N N . SER A 1 101 ? -15.367 -33.688 -18.594 1 26.97 101 SER A N 1
ATOM 760 C CA . SER A 1 101 ? -13.906 -33.781 -18.625 1 26.97 101 SER A CA 1
ATOM 761 C C . SER A 1 101 ? -13.281 -33.094 -17.422 1 26.97 101 SER A C 1
ATOM 763 O O . SER A 1 101 ? -13.344 -31.875 -17.281 1 26.97 101 SER A O 1
ATOM 765 N N . GLN A 1 102 ? -13.469 -33.688 -16.203 1 29.47 102 GLN A N 1
ATOM 766 C CA . GLN A 1 102 ? -12.523 -33.312 -15.148 1 29.47 102 GLN A CA 1
ATOM 767 C C . GLN A 1 102 ? -11.109 -33.188 -15.703 1 29.47 102 GLN A C 1
ATOM 769 O O . GLN A 1 102 ? -10.523 -34.188 -16.141 1 29.47 102 GLN A O 1
ATOM 774 N N . SER A 1 103 ? -10.867 -32.25 -16.469 1 32.94 103 SER A N 1
ATOM 775 C CA . SER A 1 103 ? -9.477 -32.188 -16.922 1 32.94 103 SER A CA 1
ATOM 776 C C . SER A 1 103 ? -8.516 -32.5 -15.773 1 32.94 103 SER A C 1
ATOM 778 O O . SER A 1 103 ? -8.602 -31.906 -14.703 1 32.94 103 SER A O 1
ATOM 780 N N . PRO A 1 104 ? -7.957 -33.719 -15.688 1 32.56 104 PRO A N 1
ATOM 781 C CA . PRO A 1 104 ? -7.012 -34.125 -14.656 1 32.56 104 PRO A CA 1
ATOM 782 C C . PRO A 1 104 ? -5.969 -33.062 -14.328 1 32.56 104 PRO A C 1
ATOM 784 O O . PRO A 1 104 ? -5.48 -32.375 -15.227 1 32.56 104 PRO A O 1
ATOM 787 N N . THR A 1 105 ? -6.141 -32.375 -13.219 1 38.88 105 THR A N 1
ATOM 788 C CA . THR A 1 105 ? -4.984 -31.703 -12.625 1 38.88 105 THR A CA 1
ATOM 789 C C . THR A 1 105 ? -3.725 -32.562 -12.805 1 38.88 105 THR A C 1
ATOM 791 O O . THR A 1 105 ? -3.658 -33.688 -12.32 1 38.88 105 THR A O 1
ATOM 794 N N . HIS A 1 106 ? -3.221 -32.625 -14.008 1 37.56 106 HIS A N 1
ATOM 795 C CA . HIS A 1 106 ? -1.957 -33.344 -14.133 1 37.56 106 HIS A CA 1
ATOM 796 C C . HIS A 1 106 ? -0.83 -32.594 -13.422 1 37.56 106 HIS A C 1
ATOM 798 O O . HIS A 1 106 ? -0.579 -31.422 -13.711 1 37.56 106 HIS A O 1
ATOM 804 N N . THR A 1 107 ? -0.612 -32.906 -12.227 1 40.41 107 THR A N 1
ATOM 805 C CA . THR A 1 107 ? 0.618 -32.469 -11.57 1 40.41 107 THR A CA 1
ATOM 806 C C . THR A 1 107 ? 1.831 -32.781 -12.445 1 40.41 107 THR A C 1
ATOM 808 O O . THR A 1 107 ? 2.109 -33.938 -12.75 1 40.41 107 THR A O 1
ATOM 811 N N . LEU A 1 108 ? 1.998 -32 -13.461 1 37.88 108 LEU A N 1
ATOM 812 C CA . LEU A 1 108 ? 3.236 -32.219 -14.203 1 37.88 108 LEU A CA 1
ATOM 813 C C . LEU A 1 108 ? 4.445 -31.797 -13.375 1 37.88 108 LEU A C 1
ATOM 815 O O . LEU A 1 108 ? 4.434 -30.734 -12.734 1 37.88 108 LEU A O 1
ATOM 819 N N . SER A 1 109 ? 5.176 -32.719 -12.898 1 37.19 109 SER A N 1
ATOM 820 C CA . SER A 1 109 ? 6.465 -32.438 -12.289 1 37.19 109 SER A CA 1
ATOM 821 C C . SER A 1 109 ? 7.348 -31.609 -13.219 1 37.19 109 SER A C 1
ATOM 823 O O . SER A 1 109 ? 7.691 -32.062 -14.312 1 37.19 109 SER A O 1
ATOM 825 N N . VAL A 1 110 ? 7.105 -30.344 -13.266 1 41.06 110 VAL A N 1
ATOM 826 C CA . VAL A 1 110 ? 8.016 -29.531 -14.062 1 41.06 110 VAL A CA 1
ATOM 827 C C . VAL A 1 110 ? 9.414 -29.562 -13.453 1 41.06 110 VAL A C 1
ATOM 829 O O . VAL A 1 110 ? 9.57 -29.438 -12.234 1 41.06 110 VAL A O 1
ATOM 832 N N . THR A 1 111 ? 10.273 -30.047 -14.203 1 44.5 111 THR A N 1
ATOM 833 C CA . THR A 1 111 ? 11.672 -30.172 -13.812 1 44.5 111 THR A CA 1
ATOM 834 C C . THR A 1 111 ? 12.219 -28.828 -13.344 1 44.5 111 THR A C 1
ATOM 836 O O . THR A 1 111 ? 11.719 -27.766 -13.75 1 44.5 111 THR A O 1
ATOM 839 N N . PRO A 1 112 ? 12.969 -28.875 -12.312 1 44.66 112 PRO A N 1
ATOM 840 C CA . PRO A 1 112 ? 13.703 -27.672 -11.898 1 44.66 112 PRO A CA 1
ATOM 841 C C . PRO A 1 112 ? 14.18 -26.844 -13.086 1 44.66 112 PRO A C 1
ATOM 843 O O . PRO A 1 112 ? 14.188 -25.609 -13.016 1 44.66 112 PRO A O 1
ATOM 846 N N . GLU A 1 113 ? 14.484 -27.547 -14.094 1 47.41 113 GLU A N 1
ATOM 847 C CA . GLU A 1 113 ? 14.969 -26.859 -15.281 1 47.41 113 GLU A CA 1
ATOM 848 C C . GLU A 1 113 ? 13.875 -26 -15.906 1 47.41 113 GLU A C 1
ATOM 850 O O . GLU A 1 113 ? 14.141 -24.875 -16.344 1 47.41 113 GLU A O 1
ATOM 855 N N . ALA A 1 114 ? 12.75 -26.562 -15.891 1 49.06 114 ALA A N 1
ATOM 856 C CA . ALA A 1 114 ? 11.617 -25.812 -16.422 1 49.06 114 ALA A CA 1
ATOM 857 C C . ALA A 1 114 ? 11.312 -24.594 -15.562 1 49.06 114 ALA A C 1
ATOM 859 O O . ALA A 1 114 ? 11.016 -23.516 -16.078 1 49.06 114 ALA A O 1
ATOM 860 N N . ILE A 1 115 ? 11.438 -24.859 -14.336 1 54.19 115 ILE A N 1
ATOM 861 C CA . ILE A 1 115 ? 11.273 -23.734 -13.406 1 54.19 115 ILE A CA 1
ATOM 862 C C . ILE A 1 115 ? 12.344 -22.688 -13.672 1 54.19 115 ILE A C 1
ATOM 864 O O . ILE A 1 115 ? 12.047 -21.484 -13.711 1 54.19 115 ILE A O 1
ATOM 868 N N . MET A 1 116 ? 13.477 -23.266 -13.773 1 55.06 116 MET A N 1
ATOM 869 C CA . MET A 1 116 ? 14.57 -22.344 -14.062 1 55.06 116 MET A CA 1
ATOM 870 C C . MET A 1 116 ? 14.344 -21.641 -15.398 1 55.06 116 MET A C 1
ATOM 872 O O . MET A 1 116 ? 14.703 -20.469 -15.555 1 55.06 116 MET A O 1
ATOM 876 N N . ARG A 1 117 ? 13.75 -22.453 -16.25 1 56.5 117 ARG A N 1
ATOM 877 C CA . ARG A 1 117 ? 13.453 -21.828 -17.531 1 56.5 117 ARG A CA 1
ATOM 878 C C . ARG A 1 117 ? 12.32 -20.828 -17.406 1 56.5 117 ARG A C 1
ATOM 880 O O . ARG A 1 117 ? 12.336 -19.766 -18.047 1 56.5 117 ARG A O 1
ATOM 887 N N . ILE A 1 118 ? 11.422 -21.344 -16.672 1 53.44 118 ILE A N 1
ATOM 888 C CA . ILE A 1 118 ? 10.391 -20.359 -16.375 1 53.44 118 ILE A CA 1
ATOM 889 C C . ILE A 1 118 ? 11.016 -19.156 -15.688 1 53.44 118 ILE A C 1
ATOM 891 O O . ILE A 1 118 ? 10.656 -18.016 -15.984 1 53.44 118 ILE A O 1
ATOM 895 N N . LEU A 1 119 ? 11.844 -19.469 -14.758 1 55.38 119 LEU A N 1
ATOM 896 C CA . LEU A 1 119 ? 12.539 -18.422 -14.023 1 55.38 119 LEU A CA 1
ATOM 897 C C . LEU A 1 119 ? 13.75 -17.922 -14.812 1 55.38 119 LEU A C 1
ATOM 899 O O . LEU A 1 119 ? 14.227 -16.812 -14.578 1 55.38 119 LEU A O 1
ATOM 903 N N . ARG A 1 120 ? 14.594 -18.641 -15.609 1 49.44 120 ARG A N 1
ATOM 904 C CA . ARG A 1 120 ? 15.812 -18.312 -16.344 1 49.44 120 ARG A CA 1
ATOM 905 C C . ARG A 1 120 ? 15.539 -18.156 -17.828 1 49.44 120 ARG A C 1
ATOM 907 O O . ARG A 1 120 ? 14.789 -18.953 -18.406 1 49.44 120 ARG A O 1
ATOM 914 N N . ASP A 1 121 ? 15.18 -16.969 -18.312 1 42 121 ASP A N 1
ATOM 915 C CA . ASP A 1 121 ? 15.328 -16.969 -19.766 1 42 121 ASP A CA 1
ATOM 916 C C . ASP A 1 121 ? 16.688 -17.531 -20.188 1 42 121 ASP A C 1
ATOM 918 O O . ASP A 1 121 ? 17.719 -16.922 -19.922 1 42 121 ASP A O 1
ATOM 922 N N . ASP A 1 122 ? 16.969 -18.703 -20.188 1 34.75 122 ASP A N 1
ATOM 923 C CA . ASP A 1 122 ? 18.219 -19.281 -20.672 1 34.75 122 ASP A CA 1
ATOM 924 C C . ASP A 1 122 ? 18.609 -18.688 -22.031 1 34.75 122 ASP A C 1
ATOM 926 O O . ASP A 1 122 ? 19.5 -19.203 -22.719 1 34.75 122 ASP A O 1
ATOM 930 N N . ASP A 1 123 ? 17.828 -18.016 -22.797 1 33.78 123 ASP A N 1
ATOM 931 C CA . ASP A 1 123 ? 18.422 -18.094 -24.141 1 33.78 123 ASP A CA 1
ATOM 932 C C . ASP A 1 123 ? 19.812 -17.453 -24.172 1 33.78 123 ASP A C 1
ATOM 934 O O . ASP A 1 123 ? 20.609 -17.734 -25.062 1 33.78 123 ASP A O 1
ATOM 938 N N . ASP A 1 124 ? 19.906 -16.016 -24.156 1 33.5 124 ASP A N 1
ATOM 939 C CA . ASP A 1 124 ? 21.078 -15.445 -24.812 1 33.5 124 ASP A CA 1
ATOM 940 C C . ASP A 1 124 ? 22.359 -15.766 -24.047 1 33.5 124 ASP A C 1
ATOM 942 O O . ASP A 1 124 ? 22.516 -15.352 -22.891 1 33.5 124 ASP A O 1
ATOM 946 N N . PRO A 1 125 ? 23.094 -16.891 -24.406 1 31.34 125 PRO A N 1
ATOM 947 C CA . PRO A 1 125 ? 24.438 -17.109 -23.859 1 31.34 125 PRO A CA 1
ATOM 948 C C . PRO A 1 125 ? 25.156 -15.805 -23.516 1 31.34 125 PRO A C 1
ATOM 950 O O . PRO A 1 125 ? 25.938 -15.758 -22.578 1 31.34 125 PRO A O 1
ATOM 953 N N . ASP A 1 126 ? 25.328 -14.914 -24.594 1 29.31 126 ASP A N 1
ATOM 954 C CA . ASP A 1 126 ? 26.172 -13.719 -24.625 1 29.31 126 ASP A CA 1
ATOM 955 C C . ASP A 1 126 ? 25.594 -12.633 -23.703 1 29.31 126 ASP A C 1
ATOM 957 O O . ASP A 1 126 ? 26.047 -11.484 -23.734 1 29.31 126 ASP A O 1
ATOM 961 N N . ASN A 1 127 ? 24.422 -12.75 -23.391 1 27.47 127 ASN A N 1
ATOM 962 C CA . ASN A 1 127 ? 24.031 -11.578 -22.609 1 27.47 127 ASN A CA 1
ATOM 963 C C . ASN A 1 127 ? 24.688 -11.578 -21.234 1 27.47 127 ASN A C 1
ATOM 965 O O . ASN A 1 127 ? 24.078 -12.008 -20.25 1 27.47 127 ASN A O 1
ATOM 969 N N . GLU A 1 128 ? 25.922 -11.961 -21.203 1 27.14 128 GLU A N 1
ATOM 970 C CA . GLU A 1 128 ? 26.719 -11.445 -20.109 1 27.14 128 GLU A CA 1
ATOM 971 C C . GLU A 1 128 ? 26.453 -9.961 -19.875 1 27.14 128 GLU A C 1
ATOM 973 O O . GLU A 1 128 ? 26.688 -9.141 -20.766 1 27.14 128 GLU A O 1
ATOM 978 N N . ALA A 1 129 ? 25.484 -9.547 -19.266 1 26.45 129 ALA A N 1
ATOM 979 C CA . ALA A 1 129 ? 25.578 -8.172 -18.781 1 26.45 129 ALA A CA 1
ATOM 980 C C . ALA A 1 129 ? 27.016 -7.812 -18.438 1 26.45 129 ALA A C 1
ATOM 982 O O . ALA A 1 129 ? 27.609 -8.367 -17.516 1 26.45 129 ALA A O 1
ATOM 983 N N . SER A 1 130 ? 27.797 -7.535 -19.453 1 25.08 130 SER A N 1
ATOM 984 C CA . SER A 1 130 ? 29.094 -6.879 -19.266 1 25.08 130 SER A CA 1
ATOM 985 C C . SER A 1 130 ? 29 -5.746 -18.25 1 25.08 130 SER A C 1
ATOM 987 O O . SER A 1 130 ? 28.219 -4.805 -18.438 1 25.08 130 SER A O 1
ATOM 989 N N . THR A 1 131 ? 29.094 -6.047 -16.984 1 26.5 131 THR A N 1
ATOM 990 C CA . THR A 1 131 ? 29.531 -5.043 -16.016 1 26.5 131 THR A CA 1
ATOM 991 C C . THR A 1 131 ? 30.609 -4.152 -16.609 1 26.5 131 THR A C 1
ATOM 993 O O . THR A 1 131 ? 31.766 -4.574 -16.734 1 26.5 131 THR A O 1
ATOM 996 N N . GLN A 1 132 ? 30.359 -3.551 -17.703 1 25 132 GLN A N 1
ATOM 997 C CA . GLN A 1 132 ? 31.375 -2.529 -18 1 25 132 GLN A CA 1
ATOM 998 C C . GLN A 1 132 ? 31.578 -1.614 -16.797 1 25 132 GLN A C 1
ATOM 1000 O O . GLN A 1 132 ? 30.625 -1.137 -16.188 1 25 132 GLN A O 1
ATOM 1005 N N . GLU A 1 133 ? 32.75 -1.718 -16.172 1 26 133 GLU A N 1
ATOM 1006 C CA . GLU A 1 133 ? 33.375 -0.779 -15.258 1 26 133 GLU A CA 1
ATOM 1007 C C . GLU A 1 133 ? 33.125 0.665 -15.688 1 26 133 GLU A C 1
ATOM 1009 O O . GLU A 1 133 ? 33.719 1.138 -16.656 1 26 133 GLU A O 1
ATOM 1014 N N . ARG A 1 134 ? 31.969 1.07 -16 1 25.48 134 ARG A N 1
ATOM 1015 C CA . ARG A 1 134 ? 32.031 2.508 -16.25 1 25.48 134 ARG A CA 1
ATOM 1016 C C . ARG A 1 134 ? 32.531 3.254 -15.016 1 25.48 134 ARG A C 1
ATOM 1018 O O . ARG A 1 134 ? 32.125 2.961 -13.891 1 25.48 134 ARG A O 1
ATOM 1025 N N . ASP A 1 135 ? 33.688 3.898 -14.992 1 25.92 135 ASP A N 1
ATOM 1026 C CA . ASP A 1 135 ? 34.469 4.746 -14.117 1 25.92 135 ASP A CA 1
ATOM 1027 C C . ASP A 1 135 ? 33.594 5.816 -13.453 1 25.92 135 ASP A C 1
ATOM 1029 O O . ASP A 1 135 ? 34.094 6.578 -12.609 1 25.92 135 ASP A O 1
ATOM 1033 N N . GLY A 1 136 ? 32.594 6.387 -14.195 1 27.61 136 GLY A N 1
ATOM 1034 C CA . GLY A 1 136 ? 32.25 7.633 -13.531 1 27.61 136 GLY A CA 1
ATOM 1035 C C . GLY A 1 136 ? 31.562 7.422 -12.203 1 27.61 136 GLY A C 1
ATOM 1036 O O . GLY A 1 136 ? 31.016 6.348 -11.945 1 27.61 136 GLY A O 1
ATOM 1037 N N . ASP A 1 137 ? 31.797 8.227 -11.141 1 26.69 137 ASP A N 1
ATOM 1038 C CA . ASP A 1 137 ? 31.5 8.328 -9.719 1 26.69 137 ASP A CA 1
ATOM 1039 C C . ASP A 1 137 ? 29.984 8.227 -9.477 1 26.69 137 ASP A C 1
ATOM 1041 O O . ASP A 1 137 ? 29.422 9.031 -8.742 1 26.69 137 ASP A O 1
ATOM 1045 N N . LYS A 1 138 ? 29.234 7.91 -10.516 1 27.41 138 LYS A N 1
ATOM 1046 C CA . LYS A 1 138 ? 27.859 7.984 -10.023 1 27.41 138 LYS A CA 1
ATOM 1047 C C . LYS A 1 138 ? 27.609 6.938 -8.938 1 27.41 138 LYS A C 1
ATOM 1049 O O . LYS A 1 138 ? 28.016 5.781 -9.078 1 27.41 138 LYS A O 1
ATOM 1054 N N . GLU A 1 139 ? 27.516 7.289 -7.707 1 26.89 139 GLU A N 1
ATOM 1055 C CA . GLU A 1 139 ? 27.141 6.586 -6.484 1 26.89 139 GLU A CA 1
ATOM 1056 C C . GLU A 1 139 ? 25.984 5.633 -6.727 1 26.89 139 GLU A C 1
ATOM 1058 O O . GLU A 1 139 ? 24.844 6.07 -6.969 1 26.89 139 GLU A O 1
ATOM 1063 N N . TYR A 1 140 ? 26.203 4.734 -7.688 1 26.25 140 TYR A N 1
ATOM 1064 C CA . TYR A 1 140 ? 25.203 3.67 -7.758 1 26.25 140 TYR A CA 1
ATOM 1065 C C . TYR A 1 140 ? 24.922 3.094 -6.375 1 26.25 140 TYR A C 1
ATOM 1067 O O . TYR A 1 140 ? 25.828 2.992 -5.543 1 26.25 140 TYR A O 1
ATOM 1075 N N . ILE A 1 141 ? 23.859 3.355 -5.863 1 29.55 141 ILE A N 1
ATOM 1076 C CA . ILE A 1 141 ? 23.422 2.58 -4.703 1 29.55 141 ILE A CA 1
ATOM 1077 C C . ILE A 1 141 ? 23.797 1.11 -4.902 1 29.55 141 ILE A C 1
ATOM 1079 O O . ILE A 1 141 ? 23.453 0.509 -5.922 1 29.55 141 ILE A O 1
ATOM 1083 N N . ASP A 1 142 ? 24.984 0.678 -4.516 1 29.05 142 ASP A N 1
ATOM 1084 C CA . ASP A 1 142 ? 25.406 -0.715 -4.434 1 29.05 142 ASP A CA 1
ATOM 1085 C C . ASP A 1 142 ? 24.234 -1.631 -4.086 1 29.05 142 ASP A C 1
ATOM 1087 O O . ASP A 1 142 ? 23.781 -1.657 -2.939 1 29.05 142 ASP A O 1
ATOM 1091 N N . ILE A 1 143 ? 23.281 -1.685 -4.996 1 30.66 143 ILE A N 1
ATOM 1092 C CA . ILE A 1 143 ? 22.297 -2.734 -4.812 1 30.66 143 ILE A CA 1
ATOM 1093 C C . ILE A 1 143 ? 22.984 -4.094 -4.742 1 30.66 143 ILE A C 1
ATOM 1095 O O . ILE A 1 143 ? 23.438 -4.613 -5.758 1 30.66 143 ILE A O 1
ATOM 1099 N N . THR A 1 144 ? 23.828 -4.355 -3.826 1 32 144 THR A N 1
ATOM 1100 C CA . THR A 1 144 ? 24.266 -5.727 -3.613 1 32 144 THR A CA 1
ATOM 1101 C C . THR A 1 144 ? 23.094 -6.691 -3.664 1 32 144 THR A C 1
ATOM 1103 O O . THR A 1 144 ? 22.188 -6.617 -2.828 1 32 144 THR A O 1
ATOM 1106 N N . VAL A 1 145 ? 22.703 -7.016 -4.84 1 35.28 145 VAL A N 1
ATOM 1107 C CA . VAL A 1 145 ? 21.812 -8.164 -4.922 1 35.28 145 VAL A CA 1
ATOM 1108 C C . VAL A 1 145 ? 22.328 -9.297 -4.051 1 35.28 145 VAL A C 1
ATOM 1110 O O . VAL A 1 145 ? 23.453 -9.773 -4.25 1 35.28 145 VAL A O 1
ATOM 1113 N N . ASP A 1 146 ? 22.047 -9.359 -2.855 1 37.38 146 ASP A N 1
ATOM 1114 C CA . ASP A 1 146 ? 22.391 -10.562 -2.104 1 37.38 146 ASP A CA 1
ATOM 1115 C C . ASP A 1 146 ? 21.969 -11.82 -2.859 1 37.38 146 ASP A C 1
ATOM 1117 O O . ASP A 1 146 ? 20.922 -12.398 -2.586 1 37.38 146 ASP A O 1
ATOM 1121 N N . THR A 1 147 ? 22.266 -11.922 -4.109 1 38.38 147 THR A N 1
ATOM 1122 C CA . THR A 1 147 ? 21.969 -13.078 -4.953 1 38.38 147 THR A CA 1
ATOM 1123 C C . THR A 1 147 ? 22.453 -14.367 -4.297 1 38.38 147 THR A C 1
ATOM 1125 O O . THR A 1 147 ? 21.969 -15.453 -4.629 1 38.38 147 THR A O 1
ATOM 1128 N N . ALA A 1 148 ? 23.594 -14.32 -3.619 1 37 148 ALA A N 1
ATOM 1129 C CA . ALA A 1 148 ? 24.203 -15.57 -3.182 1 37 148 ALA A CA 1
ATOM 1130 C C . ALA A 1 148 ? 23.234 -16.391 -2.334 1 37 148 ALA A C 1
ATOM 1132 O O . ALA A 1 148 ? 23.203 -17.625 -2.43 1 37 148 ALA A O 1
ATOM 1133 N N . GLN A 1 149 ? 22.578 -15.773 -1.352 1 42.5 149 GLN A N 1
ATOM 1134 C CA . GLN A 1 149 ? 21.922 -16.547 -0.306 1 42.5 149 GLN A CA 1
ATOM 1135 C C . GLN A 1 149 ? 20.562 -17.062 -0.777 1 42.5 149 GLN A C 1
ATOM 1137 O O . GLN A 1 149 ? 20 -17.984 -0.18 1 42.5 149 GLN A O 1
ATOM 1142 N N . ASN A 1 150 ? 19.875 -16.516 -1.857 1 55.44 150 ASN A N 1
ATOM 1143 C CA . ASN A 1 150 ? 18.5 -17 -2.012 1 55.44 150 ASN A CA 1
ATOM 1144 C C . ASN A 1 150 ? 18.312 -17.719 -3.338 1 55.44 150 ASN A C 1
ATOM 1146 O O . ASN A 1 150 ? 17.641 -17.219 -4.238 1 55.44 150 ASN A O 1
ATOM 1150 N N . GLN A 1 151 ? 19.188 -18.703 -3.531 1 67.56 151 GLN A N 1
ATOM 1151 C CA . GLN A 1 151 ? 19.016 -19.5 -4.734 1 67.56 151 GLN A CA 1
ATOM 1152 C C . GLN A 1 151 ? 17.781 -20.406 -4.629 1 67.56 151 GLN A C 1
ATOM 1154 O O . GLN A 1 151 ? 17.5 -20.938 -3.559 1 67.56 151 GLN A O 1
ATOM 1159 N N . ILE A 1 152 ? 17.062 -20.422 -5.691 1 80.62 152 ILE A N 1
ATOM 1160 C CA . ILE A 1 152 ? 15.859 -21.234 -5.77 1 80.62 152 ILE A CA 1
ATOM 1161 C C . ILE A 1 152 ? 16.234 -22.719 -5.727 1 80.62 152 ILE A C 1
ATOM 1163 O O . ILE A 1 152 ? 17.188 -23.141 -6.398 1 80.62 152 ILE A O 1
ATOM 1167 N N . GLN A 1 153 ? 15.664 -23.406 -4.84 1 80.38 153 GLN A N 1
ATOM 1168 C CA . GLN A 1 153 ? 15.781 -24.859 -4.785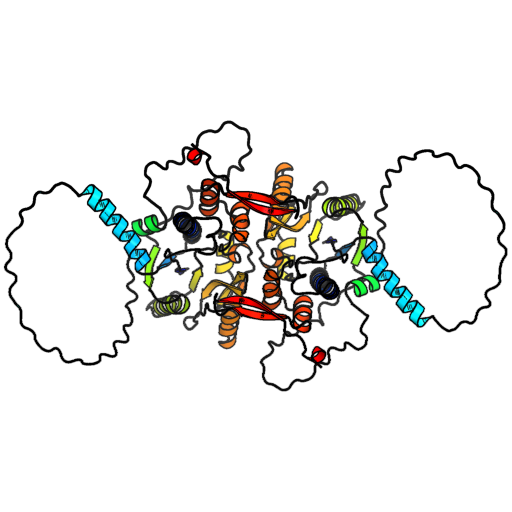 1 80.38 153 GLN A CA 1
ATOM 1169 C C . GLN A 1 153 ? 14.688 -25.531 -5.625 1 80.38 153 GLN A C 1
ATOM 1171 O O . GLN A 1 153 ? 13.602 -25.812 -5.121 1 80.38 153 GLN A O 1
ATOM 1176 N N . SER A 1 154 ? 15.016 -25.844 -6.859 1 75.5 154 SER A N 1
ATOM 1177 C CA . SER A 1 154 ? 14.031 -26.312 -7.828 1 75.5 154 SER A CA 1
ATOM 1178 C C . SER A 1 154 ? 13.391 -27.625 -7.375 1 75.5 154 SER A C 1
ATOM 1180 O O . SER A 1 154 ? 12.219 -27.875 -7.676 1 75.5 154 SER A O 1
ATOM 1182 N N . ASN A 1 155 ? 14.117 -28.406 -6.617 1 73.5 155 ASN A N 1
ATOM 1183 C CA . ASN A 1 155 ? 13.617 -29.703 -6.164 1 73.5 155 ASN A CA 1
ATOM 1184 C C . ASN A 1 155 ? 12.531 -29.547 -5.102 1 73.5 155 ASN A C 1
ATOM 1186 O O . ASN A 1 155 ? 11.828 -30.5 -4.785 1 73.5 155 ASN A O 1
ATOM 1190 N N . GLN A 1 156 ? 12.414 -28.359 -4.66 1 77.81 156 GLN A N 1
ATOM 1191 C CA . GLN A 1 156 ? 11.414 -28.109 -3.627 1 77.81 156 GLN A CA 1
ATOM 1192 C C . GLN A 1 156 ? 10.203 -27.375 -4.195 1 77.81 156 GLN A C 1
ATOM 1194 O O . GLN A 1 156 ? 9.469 -26.719 -3.455 1 77.81 156 GLN A O 1
ATOM 1199 N N . ILE A 1 157 ? 10.094 -27.438 -5.492 1 85.06 157 ILE A N 1
ATOM 1200 C CA . ILE A 1 157 ? 8.953 -26.812 -6.16 1 85.06 157 ILE A CA 1
ATOM 1201 C C . ILE A 1 157 ? 8.109 -27.891 -6.852 1 85.06 157 ILE A C 1
ATOM 1203 O O . ILE A 1 157 ? 8.633 -28.688 -7.633 1 85.06 157 ILE A O 1
ATOM 1207 N N . VAL A 1 158 ? 6.906 -27.984 -6.48 1 84.5 158 VAL A N 1
ATOM 1208 C CA . VAL A 1 158 ? 5.938 -28.812 -7.191 1 84.5 158 VAL A CA 1
ATOM 1209 C C . VAL A 1 158 ? 5.207 -27.984 -8.234 1 84.5 158 VAL A C 1
ATOM 1211 O O . VAL A 1 158 ? 4.82 -26.844 -7.965 1 84.5 158 VAL A O 1
ATOM 1214 N N . VAL A 1 159 ? 5.102 -28.531 -9.43 1 86.44 159 VAL A N 1
ATOM 1215 C CA . VAL A 1 159 ? 4.391 -27.812 -10.492 1 86.44 159 VAL A CA 1
ATOM 1216 C C . VAL A 1 159 ? 3.061 -28.516 -10.773 1 86.44 159 VAL A C 1
ATOM 1218 O O . VAL A 1 159 ? 3.02 -29.719 -11 1 86.44 159 VAL A O 1
ATOM 1221 N N . THR A 1 160 ? 2.033 -27.781 -10.719 1 87.25 160 THR A N 1
ATOM 1222 C CA . THR A 1 160 ? 0.697 -28.25 -11.062 1 87.25 160 THR A CA 1
ATOM 1223 C C . THR A 1 160 ? 0.145 -27.469 -12.258 1 87.25 160 THR A C 1
ATOM 1225 O O . THR A 1 160 ? 0.063 -26.25 -12.227 1 87.25 160 THR A O 1
ATOM 1228 N N . ALA A 1 161 ? -0.231 -28.219 -13.281 1 87.75 161 ALA A N 1
ATOM 1229 C CA . ALA A 1 161 ? -0.835 -27.609 -14.461 1 87.75 161 ALA A CA 1
ATOM 1230 C C . ALA A 1 161 ? -2.357 -27.578 -14.352 1 87.75 161 ALA A C 1
ATOM 1232 O O . ALA A 1 161 ? -2.977 -28.594 -14.008 1 87.75 161 ALA A O 1
ATOM 1233 N N . ASP A 1 162 ? -2.914 -26.484 -14.539 1 90.62 162 ASP A N 1
ATOM 1234 C CA . ASP A 1 162 ? -4.359 -26.281 -14.5 1 90.62 162 ASP A CA 1
ATOM 1235 C C . ASP A 1 162 ? -4.781 -25.141 -15.422 1 90.62 162 ASP A C 1
ATOM 1237 O O . ASP A 1 162 ? -4.297 -24.016 -15.273 1 90.62 162 ASP A O 1
ATOM 1241 N N . ASP A 1 163 ? -5.684 -25.375 -16.344 1 90.06 163 ASP A N 1
ATOM 1242 C CA . ASP A 1 163 ? -6.043 -24.391 -17.359 1 90.06 163 ASP A CA 1
ATOM 1243 C C . ASP A 1 163 ? -7.258 -23.578 -16.922 1 90.06 163 ASP A C 1
ATOM 1245 O O . ASP A 1 163 ? -7.668 -22.656 -17.625 1 90.06 163 ASP A O 1
ATOM 1249 N N . ARG A 1 164 ? -7.828 -23.938 -15.844 1 92.88 164 ARG A N 1
ATOM 1250 C CA . ARG A 1 164 ? -8.984 -23.203 -15.367 1 92.88 164 ARG A CA 1
ATOM 1251 C C . ARG A 1 164 ? -8.586 -21.797 -14.922 1 92.88 164 ARG A C 1
ATOM 1253 O O . ARG A 1 164 ? -7.402 -21.484 -14.789 1 92.88 164 ARG A O 1
ATOM 1260 N N . ALA A 1 165 ? -9.688 -20.969 -14.703 1 93.69 165 ALA A N 1
ATOM 1261 C CA . ALA A 1 165 ? -9.477 -19.625 -14.156 1 93.69 165 ALA A CA 1
ATOM 1262 C C . ALA A 1 165 ? -8.922 -19.688 -12.734 1 93.69 165 ALA A C 1
ATOM 1264 O O . ALA A 1 165 ? -8.953 -20.75 -12.102 1 93.69 165 ALA A O 1
ATOM 1265 N N . LEU A 1 166 ? -8.43 -18.609 -12.273 1 94.88 166 LEU A N 1
ATOM 1266 C CA . LEU A 1 166 ? -7.695 -18.516 -11.016 1 94.88 166 LEU A CA 1
ATOM 1267 C C . LEU A 1 166 ? -8.492 -19.141 -9.875 1 94.88 166 LEU A C 1
ATOM 1269 O O . LEU A 1 166 ? -7.984 -20.016 -9.164 1 94.88 166 LEU A O 1
ATOM 1273 N N . THR A 1 167 ? -9.773 -18.766 -9.719 1 97.12 167 THR A N 1
ATOM 1274 C CA . THR A 1 167 ? -10.578 -19.203 -8.578 1 97.12 167 THR A CA 1
ATOM 1275 C C . THR A 1 167 ? -10.758 -20.719 -8.594 1 97.12 167 THR A C 1
ATOM 1277 O O . THR A 1 167 ? -10.383 -21.406 -7.645 1 97.12 167 THR A O 1
ATOM 1280 N N . PRO A 1 168 ? -11.242 -21.312 -9.672 1 97.44 168 PRO A N 1
ATOM 1281 C CA . PRO A 1 168 ? -11.406 -22.766 -9.672 1 97.44 168 PRO A CA 1
ATOM 1282 C C . PRO A 1 168 ? -10.078 -23.516 -9.586 1 97.44 168 PRO A C 1
ATOM 1284 O O . PRO A 1 168 ? -10 -24.594 -8.977 1 97.44 168 PRO A O 1
ATOM 1287 N N . ALA A 1 169 ? -9.031 -22.953 -10.18 1 96.12 169 ALA A N 1
ATOM 1288 C CA . ALA A 1 169 ? -7.723 -23.594 -10.133 1 96.12 169 ALA A CA 1
ATOM 1289 C C . ALA A 1 169 ? -7.191 -23.656 -8.703 1 96.12 169 ALA A C 1
ATOM 1291 O O . ALA A 1 169 ? -6.727 -24.719 -8.25 1 96.12 169 ALA A O 1
ATOM 1292 N N . VAL A 1 170 ? -7.281 -22.562 -7.98 1 97.31 170 VAL A N 1
ATOM 1293 C CA . VAL A 1 170 ? -6.805 -22.516 -6.602 1 97.31 170 VAL A CA 1
ATOM 1294 C C . VAL A 1 170 ? -7.668 -23.406 -5.719 1 97.31 170 VAL A C 1
ATOM 1296 O O . VAL A 1 170 ? -7.145 -24.156 -4.879 1 97.31 170 VAL A O 1
ATOM 1299 N N . ASN A 1 171 ? -8.938 -23.391 -5.922 1 97.12 171 ASN A N 1
ATOM 1300 C CA . ASN A 1 171 ? -9.828 -24.234 -5.125 1 97.12 171 ASN A CA 1
ATOM 1301 C C . ASN A 1 171 ? -9.57 -25.719 -5.367 1 97.12 171 ASN A C 1
ATOM 1303 O O . ASN A 1 171 ? -9.703 -26.531 -4.449 1 97.12 171 ASN A O 1
ATOM 1307 N N . SER A 1 172 ? -9.258 -26.047 -6.598 1 95.19 172 SER A N 1
ATOM 1308 C CA . SER A 1 172 ? -8.891 -27.438 -6.891 1 95.19 172 SER A CA 1
ATOM 1309 C C . SER A 1 172 ? -7.66 -27.859 -6.09 1 95.19 172 SER A C 1
ATOM 1311 O O . SER A 1 172 ? -7.617 -28.969 -5.551 1 95.19 172 SER A O 1
ATOM 1313 N N . CYS A 1 173 ? -6.684 -26.953 -5.984 1 93.44 173 CYS A N 1
ATOM 1314 C CA . CYS A 1 173 ? -5.488 -27.234 -5.195 1 93.44 173 CYS A CA 1
ATOM 1315 C C . CYS A 1 173 ? -5.832 -27.375 -3.717 1 93.44 173 CYS A C 1
ATOM 1317 O O . CYS A 1 173 ? -5.383 -28.312 -3.055 1 93.44 173 CYS A O 1
ATOM 1319 N N . LEU A 1 174 ? -6.648 -26.469 -3.213 1 94.19 174 LEU A N 1
ATOM 1320 C CA . LEU A 1 174 ? -7.035 -26.5 -1.807 1 94.19 174 LEU A CA 1
ATOM 1321 C C . LEU A 1 174 ? -7.77 -27.781 -1.469 1 94.19 174 LEU A C 1
ATOM 1323 O O . LEU A 1 174 ? -7.504 -28.406 -0.436 1 94.19 174 LEU A O 1
ATOM 1327 N N . ASN A 1 175 ? -8.672 -28.188 -2.342 1 92 175 ASN A N 1
ATOM 1328 C CA . ASN A 1 175 ? -9.414 -29.438 -2.141 1 92 175 ASN A CA 1
ATOM 1329 C C . ASN A 1 175 ? -8.484 -30.641 -2.115 1 92 175 ASN A C 1
ATOM 1331 O O . ASN A 1 175 ? -8.602 -31.5 -1.234 1 92 175 ASN A O 1
ATOM 1335 N N . ARG A 1 176 ? -7.602 -30.656 -3.066 1 90.38 176 ARG A N 1
ATOM 1336 C CA . ARG A 1 176 ? -6.66 -31.766 -3.174 1 90.38 176 ARG A CA 1
ATOM 1337 C C . ARG A 1 176 ? -5.781 -31.859 -1.933 1 90.38 176 ARG A C 1
ATOM 1339 O O . ARG A 1 176 ? -5.582 -32.938 -1.385 1 90.38 176 ARG A O 1
ATOM 1346 N N . LEU A 1 177 ? -5.309 -30.766 -1.466 1 87.75 177 LEU A N 1
ATOM 1347 C CA . LEU A 1 177 ? -4.324 -30.734 -0.386 1 87.75 177 LEU A CA 1
ATOM 1348 C C . LEU A 1 177 ? -5 -30.922 0.968 1 87.75 177 LEU A C 1
ATOM 1350 O O . LEU A 1 177 ? -4.348 -31.312 1.939 1 87.75 177 LEU A O 1
ATOM 1354 N N . SER A 1 178 ? -6.328 -30.609 1.033 1 84 178 SER A N 1
ATOM 1355 C CA . SER A 1 178 ? -7.062 -30.797 2.279 1 84 178 SER A CA 1
ATOM 1356 C C . SER A 1 178 ? -7.574 -32.219 2.416 1 84 178 SER A C 1
ATOM 1358 O O . SER A 1 178 ? -7.871 -32.688 3.521 1 84 178 SER A O 1
ATOM 1360 N N . ASP A 1 179 ? -7.785 -32.906 1.356 1 78.19 179 ASP A N 1
ATOM 1361 C CA . ASP A 1 179 ? -8.375 -34.219 1.332 1 78.19 179 ASP A CA 1
ATOM 1362 C C . ASP A 1 179 ? -7.297 -35.312 1.375 1 78.19 179 ASP A C 1
ATOM 1364 O O . ASP A 1 179 ? -7.594 -36.5 1.224 1 78.19 179 ASP A O 1
ATOM 1368 N N . THR A 1 180 ? -6.195 -34.906 1.65 1 69.19 180 THR A N 1
ATOM 1369 C CA . THR A 1 180 ? -5.145 -35.906 1.702 1 69.19 180 THR A CA 1
ATOM 1370 C C . THR A 1 180 ? -5.152 -36.625 3.049 1 69.19 180 THR A C 1
ATOM 1372 O O . THR A 1 180 ? -5.773 -36.156 4.004 1 69.19 180 THR A O 1
ATOM 1375 N N . GLU A 1 181 ? -4.676 -37.812 3.031 1 66.06 181 GLU A N 1
ATOM 1376 C CA . GLU A 1 181 ? -4.555 -38.625 4.25 1 66.06 181 GLU A CA 1
ATOM 1377 C C . GLU A 1 181 ? -3.836 -37.844 5.348 1 66.06 181 GLU A C 1
ATOM 1379 O O . GLU A 1 181 ? -4.148 -38 6.531 1 66.06 181 GLU A O 1
ATOM 1384 N N . THR A 1 182 ? -2.918 -37.031 4.93 1 65.75 182 THR A N 1
ATOM 1385 C CA . THR A 1 182 ? -2.209 -36.156 5.832 1 65.75 182 THR A CA 1
ATOM 1386 C C . THR A 1 182 ? -2.414 -34.688 5.418 1 65.75 182 THR A C 1
ATOM 1388 O O . THR A 1 182 ? -1.531 -34.094 4.805 1 65.75 182 THR A O 1
ATOM 1391 N N . PRO A 1 183 ? -3.459 -34.25 5.801 1 64.94 183 PRO A N 1
ATOM 1392 C CA . PRO A 1 183 ? -3.797 -32.906 5.297 1 64.94 183 PRO A CA 1
ATOM 1393 C C . PRO A 1 183 ? -2.855 -31.828 5.816 1 64.94 183 PRO A C 1
ATOM 1395 O O . PRO A 1 183 ? -2.383 -31.906 6.953 1 64.94 183 PRO A O 1
ATOM 1398 N N . PHE A 1 184 ? -2.443 -31.078 4.863 1 70.94 184 PHE A N 1
ATOM 1399 C CA . PHE A 1 184 ? -1.744 -29.875 5.309 1 70.94 184 PHE A CA 1
ATOM 1400 C C . PHE A 1 184 ? -2.607 -29.078 6.273 1 70.94 184 PHE A C 1
ATOM 1402 O O . PHE A 1 184 ? -3.807 -28.906 6.043 1 70.94 184 PHE A O 1
ATOM 1409 N N . SER A 1 185 ? -1.931 -28.781 7.34 1 76.31 185 SER A N 1
ATOM 1410 C CA . SER A 1 185 ? -2.682 -28.047 8.344 1 76.31 185 SER A CA 1
ATOM 1411 C C . SER A 1 185 ? -2.775 -26.562 7.984 1 76.31 185 SER A C 1
ATOM 1413 O O . SER A 1 185 ? -3.676 -25.859 8.453 1 76.31 185 SER A O 1
ATOM 1415 N N . GLU A 1 186 ? -1.914 -26.109 7.184 1 90.38 186 GLU A N 1
ATOM 1416 C CA . GLU A 1 186 ? -1.92 -24.703 6.797 1 90.38 186 GLU A CA 1
ATOM 1417 C C . GLU A 1 186 ? -1.494 -24.531 5.344 1 90.38 186 GLU A C 1
ATOM 1419 O O . GLU A 1 186 ? -0.443 -25.031 4.934 1 90.38 186 GLU A O 1
ATOM 1424 N N . LEU A 1 187 ? -2.33 -23.969 4.59 1 95.44 187 LEU A N 1
ATOM 1425 C CA . LEU A 1 187 ? -2.066 -23.656 3.189 1 95.44 187 LEU A CA 1
ATOM 1426 C C . LEU A 1 187 ? -2.055 -22.141 2.967 1 95.44 187 LEU A C 1
ATOM 1428 O O . LEU A 1 187 ? -2.664 -21.391 3.732 1 95.44 187 LEU A O 1
ATOM 1432 N N . ALA A 1 188 ? -1.313 -21.766 2 1 97.75 188 ALA A N 1
ATOM 1433 C CA . ALA A 1 188 ? -1.318 -20.359 1.631 1 97.75 188 ALA A CA 1
ATOM 1434 C C . ALA A 1 188 ? -1.311 -20.188 0.115 1 97.75 188 ALA A C 1
ATOM 1436 O O . ALA A 1 188 ? -0.886 -21.094 -0.616 1 97.75 188 ALA A O 1
ATOM 1437 N N . VAL A 1 189 ? -1.893 -19.156 -0.312 1 98.62 189 VAL A N 1
ATOM 1438 C CA . VAL A 1 189 ? -1.786 -18.688 -1.69 1 98.62 189 VAL A CA 1
ATOM 1439 C C . VAL A 1 189 ? -1.081 -17.328 -1.723 1 98.62 189 VAL A C 1
ATOM 1441 O O . VAL A 1 189 ? -1.483 -16.391 -1.023 1 98.62 189 VAL A O 1
ATOM 1444 N N . VAL A 1 190 ? -0.004 -17.219 -2.471 1 98.69 190 VAL A N 1
ATOM 1445 C CA . VAL A 1 190 ? 0.748 -15.977 -2.633 1 98.69 190 VAL A CA 1
ATOM 1446 C C . VAL A 1 190 ? 0.886 -15.641 -4.117 1 98.69 190 VAL A C 1
ATOM 1448 O O . VAL A 1 190 ? 1.398 -16.453 -4.895 1 98.69 190 VAL A O 1
ATOM 1451 N N . MET A 1 191 ? 0.435 -14.453 -4.48 1 98.25 191 MET A N 1
ATOM 1452 C CA . MET A 1 191 ? 0.454 -14.062 -5.887 1 98.25 191 MET A CA 1
ATOM 1453 C C . MET A 1 191 ? 1.884 -13.852 -6.375 1 98.25 191 MET A C 1
ATOM 1455 O O . MET A 1 191 ? 2.727 -13.344 -5.637 1 98.25 191 MET A O 1
ATOM 1459 N N . ALA A 1 192 ? 2.127 -14.117 -7.629 1 96.12 192 ALA A N 1
ATOM 1460 C CA . ALA A 1 192 ? 3.463 -14.164 -8.219 1 96.12 192 ALA A CA 1
ATOM 1461 C C . ALA A 1 192 ? 3.994 -12.758 -8.477 1 96.12 192 ALA A C 1
ATOM 1463 O O . ALA A 1 192 ? 5.188 -12.57 -8.719 1 96.12 192 ALA A O 1
ATOM 1464 N N . ASP A 1 193 ? 3.098 -11.758 -8.453 1 97 193 ASP A N 1
ATOM 1465 C CA . ASP A 1 193 ? 3.521 -10.414 -8.836 1 97 193 ASP A CA 1
ATOM 1466 C C . ASP A 1 193 ? 3.734 -9.539 -7.605 1 97 193 ASP A C 1
ATOM 1468 O O . ASP A 1 193 ? 3.666 -8.305 -7.691 1 97 193 ASP A O 1
ATOM 1472 N N . LEU A 1 194 ? 3.99 -10.219 -6.453 1 98.38 194 LEU A N 1
ATOM 1473 C CA . LEU A 1 194 ? 4.363 -9.508 -5.238 1 98.38 194 LEU A CA 1
ATOM 1474 C C . LEU A 1 194 ? 5.875 -9.32 -5.156 1 98.38 194 LEU A C 1
ATOM 1476 O O . LEU A 1 194 ? 6.52 -9.844 -4.246 1 98.38 194 LEU A O 1
ATOM 1480 N N . ALA A 1 195 ? 6.398 -8.438 -5.961 1 96.88 195 ALA A N 1
ATOM 1481 C CA . ALA A 1 195 ? 7.832 -8.227 -6.141 1 96.88 195 ALA A CA 1
ATOM 1482 C C . ALA A 1 195 ? 8.477 -7.688 -4.863 1 96.88 195 ALA A C 1
ATOM 1484 O O . ALA A 1 195 ? 9.68 -7.836 -4.656 1 96.88 195 ALA A O 1
ATOM 1485 N N . LEU A 1 196 ? 7.676 -7.105 -3.996 1 98.5 196 LEU A N 1
ATOM 1486 C CA . LEU A 1 196 ? 8.234 -6.441 -2.824 1 98.5 196 LEU A CA 1
ATOM 1487 C C . LEU A 1 196 ? 8.312 -7.398 -1.641 1 98.5 196 LEU A C 1
ATOM 1489 O O . LEU A 1 196 ? 8.641 -6.992 -0.524 1 98.5 196 LEU A O 1
ATOM 1493 N N . ILE A 1 197 ? 8.086 -8.641 -1.87 1 97.94 197 ILE A N 1
ATOM 1494 C CA . ILE A 1 197 ? 8.055 -9.664 -0.828 1 97.94 197 ILE A CA 1
ATOM 1495 C C . ILE A 1 197 ? 9.406 -9.711 -0.116 1 97.94 197 ILE A C 1
ATOM 1497 O O . ILE A 1 197 ? 10.453 -9.547 -0.747 1 97.94 197 ILE A O 1
ATOM 1501 N N . THR A 1 198 ? 9.383 -9.828 1.207 1 97.56 198 THR A N 1
ATOM 1502 C CA . THR A 1 198 ? 10.562 -10.039 2.039 1 97.56 198 THR A CA 1
ATOM 1503 C C . THR A 1 198 ? 10.32 -11.172 3.039 1 97.56 198 THR A C 1
ATOM 1505 O O . THR A 1 198 ? 9.172 -11.516 3.328 1 97.56 198 THR A O 1
ATOM 1508 N N . PRO A 1 199 ? 11.375 -11.742 3.504 1 96 199 PRO A N 1
ATOM 1509 C CA . PRO A 1 199 ? 11.211 -12.758 4.551 1 96 199 PRO A CA 1
ATOM 1510 C C . PRO A 1 199 ? 10.406 -12.242 5.742 1 96 199 PRO A C 1
ATOM 1512 O O . PRO A 1 199 ? 9.523 -12.945 6.246 1 96 199 PRO A O 1
ATOM 1515 N N . THR A 1 200 ? 10.602 -11.008 6.137 1 97 200 THR A N 1
ATOM 1516 C CA . THR A 1 200 ? 9.898 -10.43 7.281 1 97 200 THR A CA 1
ATOM 1517 C C . THR A 1 200 ? 8.406 -10.273 6.977 1 97 200 THR A C 1
ATOM 1519 O O . THR A 1 200 ? 7.562 -10.562 7.828 1 97 200 THR A O 1
ATOM 1522 N N . ALA A 1 201 ? 8.109 -9.828 5.797 1 97.81 201 ALA A N 1
ATOM 1523 C CA . ALA A 1 201 ? 6.711 -9.641 5.422 1 97.81 201 ALA A CA 1
ATOM 1524 C C . ALA A 1 201 ? 5.961 -10.969 5.406 1 97.81 201 ALA A C 1
ATOM 1526 O O . ALA A 1 201 ? 4.84 -11.062 5.91 1 97.81 201 ALA A O 1
ATOM 1527 N N . ILE A 1 202 ? 6.59 -11.961 4.875 1 97.38 202 ILE A N 1
ATOM 1528 C CA . ILE A 1 202 ? 5.934 -13.258 4.754 1 97.38 202 ILE A CA 1
ATOM 1529 C C . ILE A 1 202 ? 5.816 -13.906 6.129 1 97.38 202 ILE A C 1
ATOM 1531 O O . ILE A 1 202 ? 4.84 -14.602 6.414 1 97.38 202 ILE A O 1
ATOM 1535 N N . GLU A 1 203 ? 6.801 -13.727 6.961 1 97.12 203 GLU A N 1
ATOM 1536 C CA . GLU A 1 203 ? 6.723 -14.234 8.328 1 97.12 203 GLU A CA 1
ATOM 1537 C C . GLU A 1 203 ? 5.539 -13.625 9.078 1 97.12 203 GLU A C 1
ATOM 1539 O O . GLU A 1 203 ? 4.852 -14.32 9.828 1 97.12 203 GLU A O 1
ATOM 1544 N N . ARG A 1 204 ? 5.316 -12.383 8.891 1 97.44 204 ARG A N 1
ATOM 1545 C CA . ARG A 1 204 ? 4.18 -11.727 9.523 1 97.44 204 ARG A CA 1
ATOM 1546 C C . ARG A 1 204 ? 2.861 -12.32 9.039 1 97.44 204 ARG A C 1
ATOM 1548 O O . ARG A 1 204 ? 1.919 -12.477 9.82 1 97.44 204 ARG A O 1
ATOM 1555 N N . LEU A 1 205 ? 2.814 -12.578 7.781 1 98.12 205 LEU A N 1
ATOM 1556 C CA . LEU A 1 205 ? 1.618 -13.195 7.219 1 98.12 205 LEU A CA 1
ATOM 1557 C C . LEU A 1 205 ? 1.364 -14.562 7.844 1 98.12 205 LEU A C 1
ATOM 1559 O O . LEU A 1 205 ? 0.25 -14.852 8.281 1 98.12 205 LEU A O 1
ATOM 1563 N N . PHE A 1 206 ? 2.408 -15.375 7.965 1 97.19 206 PHE A N 1
ATOM 1564 C CA . PHE A 1 206 ? 2.256 -16.766 8.391 1 97.19 206 PHE A CA 1
ATOM 1565 C C . PHE A 1 206 ? 2.105 -16.859 9.898 1 97.19 206 PHE A C 1
ATOM 1567 O O . PHE A 1 206 ? 1.515 -17.797 10.422 1 97.19 206 PHE A O 1
ATOM 1574 N N . ALA A 1 207 ? 2.611 -15.828 10.617 1 97.06 207 ALA A N 1
ATOM 1575 C CA . ALA A 1 207 ? 2.531 -15.812 12.078 1 97.06 207 ALA A CA 1
ATOM 1576 C C . ALA A 1 207 ? 1.202 -15.234 12.547 1 97.06 207 ALA A C 1
ATOM 1578 O O . ALA A 1 207 ? 0.821 -15.398 13.711 1 97.06 207 ALA A O 1
ATOM 1579 N N . ARG A 1 208 ? 0.504 -14.5 11.664 1 97.75 208 ARG A N 1
ATOM 1580 C CA . ARG A 1 208 ? -0.748 -13.859 12.055 1 97.75 208 ARG A CA 1
ATOM 1581 C C . ARG A 1 208 ? -1.799 -14.898 12.438 1 97.75 208 ARG A C 1
ATOM 1583 O O . ARG A 1 208 ? -1.978 -15.898 11.734 1 97.75 208 ARG A O 1
ATOM 1590 N N . GLU A 1 209 ? -2.453 -14.695 13.547 1 97.5 209 GLU A N 1
ATOM 1591 C CA . GLU A 1 209 ? -3.482 -15.617 14.008 1 97.5 209 GLU A CA 1
ATOM 1592 C C . GLU A 1 209 ? -4.754 -15.492 13.172 1 97.5 209 GLU A C 1
ATOM 1594 O O . GLU A 1 209 ? -5.043 -14.422 12.633 1 97.5 209 GLU A O 1
ATOM 1599 N N . GLY A 1 210 ? -5.48 -16.625 13.094 1 97.75 210 GLY A N 1
ATOM 1600 C CA . GLY A 1 210 ? -6.734 -16.703 12.359 1 97.75 210 GLY A CA 1
ATOM 1601 C C . GLY A 1 210 ? -6.867 -17.969 11.531 1 97.75 210 GLY A C 1
ATOM 1602 O O . GLY A 1 210 ? -5.879 -18.469 11 1 97.75 210 GLY A O 1
ATOM 1603 N N . ASP A 1 211 ? -8.117 -18.422 11.445 1 97.62 211 ASP A N 1
ATOM 1604 C CA . ASP A 1 211 ? -8.391 -19.531 10.539 1 97.62 211 ASP A CA 1
ATOM 1605 C C . ASP A 1 211 ? -8.102 -19.141 9.086 1 97.62 211 ASP A C 1
ATOM 1607 O O . ASP A 1 211 ? -7.637 -19.969 8.305 1 97.62 211 ASP A O 1
ATOM 1611 N N . ILE A 1 212 ? -8.469 -17.875 8.844 1 98.44 212 ILE A N 1
ATOM 1612 C CA . ILE A 1 212 ? -8.172 -17.25 7.555 1 98.44 212 ILE A CA 1
ATOM 1613 C C . ILE A 1 212 ? -7.379 -15.969 7.777 1 98.44 212 ILE A C 1
ATOM 1615 O O . ILE A 1 212 ? -7.766 -15.125 8.578 1 98.44 212 ILE A O 1
ATOM 1619 N N . VAL A 1 213 ? -6.23 -15.867 7.113 1 98.69 213 VAL A N 1
ATOM 1620 C CA . VAL A 1 213 ? -5.422 -14.656 7.199 1 98.69 213 VAL A CA 1
ATOM 1621 C C . VAL A 1 213 ? -5.297 -14.016 5.816 1 98.69 213 VAL A C 1
ATOM 1623 O O . VAL A 1 213 ? -4.984 -14.703 4.84 1 98.69 213 VAL A O 1
ATOM 1626 N N . LEU A 1 214 ? -5.535 -12.75 5.754 1 98.81 214 LEU A N 1
ATOM 1627 C CA . LEU A 1 214 ? -5.59 -12.047 4.477 1 98.81 214 LEU A CA 1
ATOM 1628 C C . LEU A 1 214 ? -4.543 -10.945 4.414 1 98.81 214 LEU A C 1
ATOM 1630 O O . LEU A 1 214 ? -4.332 -10.227 5.391 1 98.81 214 LEU A O 1
ATOM 1634 N N . ALA A 1 215 ? -3.861 -10.859 3.32 1 98.75 215 ALA A N 1
ATOM 1635 C CA . ALA A 1 215 ? -3.133 -9.664 2.898 1 98.75 215 ALA A CA 1
ATOM 1636 C C . ALA A 1 215 ? -3.844 -8.969 1.74 1 98.75 215 ALA A C 1
ATOM 1638 O O . ALA A 1 215 ? -3.775 -9.43 0.597 1 98.75 215 ALA A O 1
ATOM 1639 N N . PRO A 1 216 ? -4.488 -7.891 2.051 1 98.25 216 PRO A N 1
ATOM 1640 C CA . PRO A 1 216 ? -5.219 -7.207 0.98 1 98.25 216 PRO A CA 1
ATOM 1641 C C . PRO A 1 216 ? -4.293 -6.543 -0.036 1 98.25 216 PRO A C 1
ATOM 1643 O O . PRO A 1 216 ? -3.201 -6.094 0.321 1 98.25 216 PRO A O 1
ATOM 1646 N N . GLY A 1 217 ? -4.742 -6.562 -1.249 1 96.44 217 GLY A N 1
ATOM 1647 C CA . GLY A 1 217 ? -4.121 -5.762 -2.291 1 96.44 217 GLY A CA 1
ATOM 1648 C C . GLY A 1 217 ? -4.852 -4.457 -2.555 1 96.44 217 GLY A C 1
ATOM 1649 O O . GLY A 1 217 ? -5.977 -4.266 -2.094 1 96.44 217 GLY A O 1
ATOM 1650 N N . ARG A 1 218 ? -4.16 -3.604 -3.232 1 92.75 218 ARG A N 1
ATOM 1651 C CA . ARG A 1 218 ? -4.816 -2.367 -3.645 1 92.75 218 ARG A CA 1
ATOM 1652 C C . ARG A 1 218 ? -6.008 -2.654 -4.551 1 92.75 218 ARG A C 1
ATOM 1654 O O . ARG A 1 218 ? -5.953 -3.553 -5.391 1 92.75 218 ARG A O 1
ATOM 1661 N N . GLY A 1 219 ? -7.062 -1.885 -4.328 1 91.62 219 GLY A N 1
ATOM 1662 C CA . GLY A 1 219 ? -8.25 -2.049 -5.145 1 91.62 219 GLY A CA 1
ATOM 1663 C C . GLY A 1 219 ? -9.141 -3.186 -4.68 1 91.62 219 GLY A C 1
ATOM 1664 O O . GLY A 1 219 ? -10.047 -3.609 -5.406 1 91.62 219 GLY A O 1
ATOM 1665 N N . GLY A 1 220 ? -8.797 -3.775 -3.588 1 94.5 220 GLY A N 1
ATOM 1666 C CA . GLY A 1 220 ? -9.719 -4.719 -2.982 1 94.5 220 GLY A CA 1
ATOM 1667 C C . GLY A 1 220 ? -9.398 -6.164 -3.311 1 94.5 220 GLY A C 1
ATOM 1668 O O . GLY A 1 220 ? -10.156 -7.07 -2.961 1 94.5 220 GLY A O 1
ATOM 1669 N N . GLY A 1 221 ? -8.305 -6.402 -3.992 1 95.94 221 GLY A N 1
ATOM 1670 C CA . GLY A 1 221 ? -7.898 -7.77 -4.262 1 95.94 221 GLY A CA 1
ATOM 1671 C C . GLY A 1 221 ? -7.281 -8.453 -3.059 1 95.94 221 GLY A C 1
ATOM 1672 O O . GLY A 1 221 ? -7.047 -7.824 -2.027 1 95.94 221 GLY A O 1
ATOM 1673 N N . THR A 1 222 ? -7.094 -9.734 -3.16 1 98.19 222 THR A N 1
ATOM 1674 C CA . THR A 1 222 ? -6.348 -10.508 -2.176 1 98.19 222 THR A CA 1
ATOM 1675 C C . THR A 1 222 ? -4.984 -10.914 -2.727 1 98.19 222 THR A C 1
ATOM 1677 O O . THR A 1 222 ? -4.898 -11.758 -3.627 1 98.19 222 THR A O 1
ATOM 1680 N N . ASN A 1 223 ? -3.979 -10.375 -2.127 1 98.62 223 ASN A N 1
ATOM 1681 C CA . ASN A 1 223 ? -2.639 -10.625 -2.646 1 98.62 223 ASN A CA 1
ATOM 1682 C C . ASN A 1 223 ? -2.023 -11.875 -2.037 1 98.62 223 ASN A C 1
ATOM 1684 O O . ASN A 1 223 ? -1.152 -12.508 -2.643 1 98.62 223 ASN A O 1
ATOM 1688 N N . ALA A 1 224 ? -2.453 -12.219 -0.871 1 98.88 224 ALA A N 1
ATOM 1689 C CA . ALA A 1 224 ? -2.074 -13.453 -0.197 1 98.88 224 ALA A CA 1
ATOM 1690 C C . ALA A 1 224 ? -3.148 -13.891 0.798 1 98.88 224 ALA A C 1
ATOM 1692 O O . ALA A 1 224 ? -3.877 -13.055 1.336 1 98.88 224 ALA A O 1
ATOM 1693 N N . ILE A 1 225 ? -3.252 -15.156 0.972 1 98.81 225 ILE A N 1
ATOM 1694 C CA . ILE A 1 225 ? -4.246 -15.703 1.887 1 98.81 225 ILE A CA 1
ATOM 1695 C C . ILE A 1 225 ? -3.713 -16.984 2.518 1 98.81 225 ILE A C 1
ATOM 1697 O O . ILE A 1 225 ? -3.1 -17.812 1.838 1 98.81 225 ILE A O 1
ATOM 1701 N N . VAL A 1 226 ? -3.795 -17.078 3.814 1 98.38 226 VAL A N 1
ATOM 1702 C CA . VAL A 1 226 ? -3.529 -18.312 4.551 1 98.38 226 VAL A CA 1
ATOM 1703 C C . VAL A 1 226 ? -4.848 -19 4.902 1 98.38 226 VAL A C 1
ATOM 1705 O O . VAL A 1 226 ? -5.77 -18.359 5.41 1 98.38 226 VAL A O 1
ATOM 1708 N N . VAL A 1 227 ? -4.922 -20.219 4.59 1 97.44 227 VAL A N 1
ATOM 1709 C CA . VAL A 1 227 ? -6.117 -21.016 4.824 1 97.44 227 VAL A CA 1
ATOM 1710 C C . VAL A 1 227 ? -5.809 -22.141 5.816 1 97.44 227 VAL A C 1
ATOM 1712 O O . VAL A 1 227 ? -5.074 -23.062 5.492 1 97.44 227 VAL A O 1
ATOM 1715 N N . ARG A 1 228 ? -6.441 -22.047 7.008 1 95.75 228 ARG A N 1
ATOM 1716 C CA . ARG A 1 228 ? -6.203 -23.047 8.047 1 95.75 228 ARG A CA 1
ATOM 1717 C C . ARG A 1 228 ? -7.449 -23.891 8.297 1 95.75 228 ARG A C 1
ATOM 1719 O O . ARG A 1 228 ? -7.512 -24.641 9.266 1 95.75 228 ARG A O 1
ATOM 1726 N N . HIS A 1 229 ? -8.445 -23.688 7.523 1 93.44 229 HIS A N 1
ATOM 1727 C CA . HIS A 1 229 ? -9.68 -24.469 7.594 1 93.44 229 HIS A CA 1
ATOM 1728 C C . HIS A 1 229 ? -9.93 -25.234 6.301 1 93.44 229 HIS A C 1
ATOM 1730 O O . HIS A 1 229 ? -10.039 -24.625 5.227 1 93.44 229 HIS A O 1
ATOM 1736 N N . PRO A 1 230 ? -10.164 -26.5 6.391 1 90.56 230 PRO A N 1
ATOM 1737 C CA . PRO A 1 230 ? -10.18 -27.344 5.191 1 90.56 230 PRO A CA 1
ATOM 1738 C C . PRO A 1 230 ? -11.383 -27.062 4.293 1 90.56 230 PRO A C 1
ATOM 1740 O O . PRO A 1 230 ? -11.336 -27.344 3.092 1 90.56 230 PRO A O 1
ATOM 1743 N N . ALA A 1 231 ? -12.422 -26.531 4.762 1 90.31 231 ALA A N 1
ATOM 1744 C CA . ALA A 1 231 ? -13.633 -26.344 3.965 1 90.31 231 ALA A CA 1
ATOM 1745 C C . ALA A 1 231 ? -13.648 -24.969 3.303 1 90.31 231 ALA A C 1
ATOM 1747 O O . ALA A 1 231 ? -14.516 -24.688 2.479 1 90.31 231 ALA A O 1
ATOM 1748 N N . PHE A 1 232 ? -12.719 -24.125 3.643 1 96 232 PHE A N 1
ATOM 1749 C CA . PHE A 1 232 ? -12.734 -22.766 3.09 1 96 232 PHE A CA 1
ATOM 1750 C C . PHE A 1 232 ? -12.344 -22.781 1.617 1 96 232 PHE A C 1
ATOM 1752 O O . PHE A 1 232 ? -11.43 -23.516 1.22 1 96 232 PHE A O 1
ATOM 1759 N N . ARG A 1 233 ? -13.023 -21.922 0.856 1 95.94 233 ARG A N 1
ATOM 1760 C CA . ARG A 1 233 ? -12.75 -21.75 -0.565 1 95.94 233 ARG A CA 1
ATOM 1761 C C . ARG A 1 233 ? -12.555 -20.266 -0.903 1 95.94 233 ARG A C 1
ATOM 1763 O O . ARG A 1 233 ? -13.156 -19.406 -0.268 1 95.94 233 ARG A O 1
ATOM 1770 N N . VAL A 1 234 ? -11.742 -20.078 -1.931 1 98.25 234 VAL A N 1
ATOM 1771 C CA . VAL A 1 234 ? -11.422 -18.703 -2.295 1 98.25 234 VAL A CA 1
ATOM 1772 C C . VAL A 1 234 ? -12.336 -18.25 -3.428 1 98.25 234 VAL A C 1
ATOM 1774 O O . VAL A 1 234 ? -12.945 -19.078 -4.117 1 98.25 234 VAL A O 1
ATOM 1777 N N . ASP A 1 235 ? -12.453 -16.984 -3.568 1 96.69 235 ASP A N 1
ATOM 1778 C CA . ASP A 1 235 ? -13.094 -16.281 -4.672 1 96.69 235 ASP A CA 1
ATOM 1779 C C . ASP A 1 235 ? -12.312 -15.031 -5.055 1 96.69 235 ASP A C 1
ATOM 1781 O O . ASP A 1 235 ? -12.391 -14.008 -4.363 1 96.69 235 ASP A O 1
ATOM 1785 N N . TYR A 1 236 ? -11.633 -15.016 -6.145 1 95.25 236 TYR A N 1
ATOM 1786 C CA . TYR A 1 236 ? -10.75 -13.922 -6.535 1 95.25 236 TYR A CA 1
ATOM 1787 C C . TYR A 1 236 ? -11.461 -12.945 -7.465 1 95.25 236 TYR A C 1
ATOM 1789 O O . TYR A 1 236 ? -10.852 -12 -7.969 1 95.25 236 TYR A O 1
ATOM 1797 N N . HIS A 1 237 ? -12.68 -13.078 -7.613 1 87.88 237 HIS A N 1
ATOM 1798 C CA . HIS A 1 237 ? -13.43 -12.18 -8.477 1 87.88 237 HIS A CA 1
ATOM 1799 C C . HIS A 1 237 ? -13.797 -10.891 -7.75 1 87.88 237 HIS A C 1
ATOM 1801 O O . HIS A 1 237 ? -14.156 -10.914 -6.57 1 87.88 237 HIS A O 1
ATOM 1807 N N . GLY A 1 238 ? -13.656 -9.727 -8.445 1 88 238 GLY A N 1
ATOM 1808 C CA . GLY A 1 238 ? -14.07 -8.453 -7.879 1 88 238 GLY A CA 1
ATOM 1809 C C . GLY A 1 238 ? -13.281 -8.07 -6.641 1 88 238 GLY A C 1
ATOM 1810 O O . GLY A 1 238 ? -12.055 -8.062 -6.656 1 88 238 GLY A O 1
ATOM 1811 N N . THR A 1 239 ? -13.992 -7.633 -5.582 1 92.25 239 THR A N 1
ATOM 1812 C CA . THR A 1 239 ? -13.359 -7.32 -4.305 1 92.25 239 THR A CA 1
ATOM 1813 C C . THR A 1 239 ? -13.117 -8.594 -3.498 1 92.25 239 THR A C 1
ATOM 1815 O O . THR A 1 239 ? -13.766 -8.82 -2.477 1 92.25 239 THR A O 1
ATOM 1818 N N . SER A 1 240 ? -12.18 -9.297 -3.977 1 96.25 240 SER A N 1
ATOM 1819 C CA . SER A 1 240 ? -11.938 -10.617 -3.398 1 96.25 240 SER A CA 1
ATOM 1820 C C . SER A 1 240 ? -11.625 -10.516 -1.909 1 96.25 240 SER A C 1
ATOM 1822 O O . SER A 1 240 ? -11.992 -11.406 -1.134 1 96.25 240 SER A O 1
ATOM 1824 N N . TYR A 1 241 ? -10.984 -9.445 -1.485 1 97.5 241 TYR A N 1
ATOM 1825 C CA . TYR A 1 241 ? -10.68 -9.273 -0.069 1 97.5 241 TYR A CA 1
ATOM 1826 C C . TYR A 1 241 ? -11.961 -9.273 0.765 1 97.5 241 TYR A C 1
ATOM 1828 O O . TYR A 1 241 ? -12.078 -10.031 1.729 1 97.5 241 TYR A O 1
ATOM 1836 N N . ARG A 1 242 ? -12.812 -8.453 0.4 1 95.19 242 ARG A N 1
ATOM 1837 C CA . ARG A 1 242 ? -14.086 -8.367 1.112 1 95.19 242 ARG A CA 1
ATOM 1838 C C . ARG A 1 242 ? -14.836 -9.695 1.059 1 95.19 242 ARG A C 1
ATOM 1840 O O . ARG A 1 242 ? -15.422 -10.117 2.053 1 95.19 242 ARG A O 1
ATOM 1847 N N . ASP A 1 243 ? -14.812 -10.328 -0.105 1 96 243 ASP A N 1
ATOM 1848 C CA . ASP A 1 243 ? -15.5 -11.602 -0.276 1 96 243 ASP A CA 1
ATOM 1849 C C . ASP A 1 243 ? -14.898 -12.68 0.63 1 96 243 ASP A C 1
ATOM 1851 O O . ASP A 1 243 ? -15.625 -13.43 1.277 1 96 243 ASP A O 1
ATOM 1855 N N . HIS A 1 244 ? -13.586 -12.711 0.619 1 98.44 244 HIS A N 1
ATOM 1856 C CA . HIS A 1 244 ? -12.906 -13.672 1.481 1 98.44 244 HIS A CA 1
ATOM 1857 C C . HIS A 1 244 ? -13.211 -13.398 2.951 1 98.44 244 HIS A C 1
ATOM 1859 O O . HIS A 1 244 ? -13.469 -14.328 3.721 1 98.44 244 HIS A O 1
ATOM 1865 N N . TYR A 1 245 ? -13.133 -12.148 3.32 1 97.56 245 TYR A N 1
ATOM 1866 C CA . TYR A 1 245 ? -13.438 -11.758 4.691 1 97.56 245 TYR A CA 1
ATOM 1867 C C . TYR A 1 245 ? -14.852 -12.172 5.078 1 97.56 245 TYR A C 1
ATOM 1869 O O . TYR A 1 245 ? -15.062 -12.773 6.133 1 97.56 245 TYR A O 1
ATOM 1877 N N . GLN A 1 246 ? -15.789 -11.914 4.254 1 96.88 246 GLN A N 1
ATOM 1878 C CA . GLN A 1 246 ? -17.188 -12.211 4.52 1 96.88 246 GLN A CA 1
ATOM 1879 C C . GLN A 1 246 ? -17.438 -13.719 4.551 1 96.88 246 GLN A C 1
ATOM 1881 O O . GLN A 1 246 ? -18.172 -14.219 5.406 1 96.88 246 GLN A O 1
ATOM 1886 N N . ALA A 1 247 ? -16.859 -14.375 3.578 1 97.56 247 ALA A N 1
ATOM 1887 C CA . ALA A 1 247 ? -17 -15.828 3.525 1 97.56 247 ALA A CA 1
ATOM 1888 C C . ALA A 1 247 ? -16.5 -16.484 4.812 1 97.56 247 ALA A C 1
ATOM 1890 O O . ALA A 1 247 ? -17.156 -17.391 5.348 1 97.56 247 ALA A O 1
ATOM 1891 N N . ALA A 1 248 ? -15.391 -15.992 5.285 1 98.06 248 ALA A N 1
ATOM 1892 C CA . ALA A 1 248 ? -14.844 -16.516 6.535 1 98.06 248 ALA A CA 1
ATOM 1893 C C . ALA A 1 248 ? -15.758 -16.203 7.711 1 98.06 248 ALA A C 1
ATOM 1895 O O . ALA A 1 248 ? -16.047 -17.062 8.531 1 98.06 248 ALA A O 1
ATOM 1896 N N . THR A 1 249 ? -16.219 -14.977 7.762 1 97.12 249 THR A N 1
ATOM 1897 C CA . THR A 1 249 ? -17.094 -14.539 8.844 1 97.12 249 THR A CA 1
ATOM 1898 C C . THR A 1 249 ? -18.406 -15.312 8.82 1 97.12 249 THR A C 1
ATOM 1900 O O . THR A 1 249 ? -18.875 -15.758 9.867 1 97.12 249 THR A O 1
ATOM 1903 N N . ASP A 1 250 ? -18.938 -15.477 7.699 1 97.25 250 ASP A N 1
ATOM 1904 C CA . ASP A 1 250 ? -20.188 -16.219 7.547 1 97.25 250 ASP A CA 1
ATOM 1905 C C . ASP A 1 250 ? -20.047 -17.656 8.023 1 97.25 250 ASP A C 1
ATOM 1907 O O . ASP A 1 250 ? -21 -18.25 8.523 1 97.25 250 ASP A O 1
ATOM 1911 N N . ALA A 1 251 ? -18.906 -18.172 7.836 1 97.12 251 ALA A N 1
ATOM 1912 C CA . ALA A 1 251 ? -18.625 -19.547 8.242 1 97.12 251 ALA A CA 1
ATOM 1913 C C . ALA A 1 251 ? -18.172 -19.609 9.695 1 97.12 251 ALA A C 1
ATOM 1915 O O . ALA A 1 251 ? -17.734 -20.656 10.172 1 97.12 251 ALA A O 1
ATOM 1916 N N . SER A 1 252 ? -18.141 -18.438 10.438 1 97.56 252 SER A N 1
ATOM 1917 C CA . SER A 1 252 ? -17.766 -18.328 11.836 1 97.56 252 SER A CA 1
ATOM 1918 C C . SER A 1 252 ? -16.297 -18.688 12.039 1 97.56 252 SER A C 1
ATOM 1920 O O . SER A 1 252 ? -15.93 -19.312 13.039 1 97.56 252 SER A O 1
ATOM 1922 N N . LEU A 1 253 ? -15.531 -18.422 11.016 1 97.88 253 LEU A N 1
ATOM 1923 C CA . LEU A 1 253 ? -14.086 -18.578 11.102 1 97.88 253 LEU A CA 1
ATOM 1924 C C . LEU A 1 253 ? -13.422 -17.281 11.547 1 97.88 253 LEU A C 1
ATOM 1926 O O . LEU A 1 253 ? -13.852 -16.188 11.141 1 97.88 253 LEU A O 1
ATOM 1930 N N . SER A 1 254 ? -12.367 -17.391 12.352 1 98.19 254 SER A N 1
ATOM 1931 C CA . SER A 1 254 ? -11.609 -16.203 12.734 1 98.19 254 SER A CA 1
ATOM 1932 C C . SER A 1 254 ? -10.781 -15.68 11.562 1 98.19 254 SER A C 1
ATOM 1934 O O . SER A 1 254 ? -10.242 -16.453 10.781 1 98.19 254 SER A O 1
ATOM 1936 N N . VAL A 1 255 ? -10.742 -14.328 11.484 1 98.5 255 VAL A N 1
ATOM 1937 C CA . VAL A 1 255 ? -10.031 -13.711 10.367 1 98.5 255 VAL A CA 1
ATOM 1938 C C . VAL A 1 255 ? -8.922 -12.805 10.898 1 98.5 255 VAL A C 1
ATOM 1940 O O . VAL A 1 255 ? -9.148 -12 11.805 1 98.5 255 VAL A O 1
ATOM 1943 N N . GLY A 1 256 ? -7.703 -13.031 10.398 1 98.38 256 GLY A N 1
ATOM 1944 C CA . GLY A 1 256 ? -6.613 -12.086 10.57 1 98.38 256 GLY A CA 1
ATOM 1945 C C . GLY A 1 256 ? -6.293 -11.305 9.305 1 98.38 256 GLY A C 1
ATOM 1946 O O . GLY A 1 256 ? -6.363 -11.844 8.203 1 98.38 256 GLY A O 1
ATOM 1947 N N . VAL A 1 257 ? -5.977 -10.039 9.453 1 98.38 257 VAL A N 1
ATOM 1948 C CA . VAL A 1 257 ? -5.562 -9.211 8.328 1 98.38 257 VAL A CA 1
ATOM 1949 C C . VAL A 1 257 ? -4.164 -8.656 8.578 1 98.38 257 VAL A C 1
ATOM 1951 O O . VAL A 1 257 ? -3.883 -8.125 9.656 1 98.38 257 VAL A O 1
ATOM 1954 N N . VAL A 1 258 ? -3.328 -8.812 7.621 1 98.56 258 VAL A N 1
ATOM 1955 C CA . VAL A 1 258 ? -1.966 -8.305 7.75 1 98.56 258 VAL A CA 1
ATOM 1956 C C . VAL A 1 258 ? -1.852 -6.949 7.062 1 98.56 258 VAL A C 1
ATOM 1958 O O . VAL A 1 258 ? -2.174 -6.816 5.879 1 98.56 258 VAL A O 1
ATOM 1961 N N . ASP A 1 259 ? -1.467 -5.965 7.797 1 98.44 259 ASP A N 1
ATOM 1962 C CA . ASP A 1 259 ? -1.178 -4.625 7.293 1 98.44 259 ASP A CA 1
ATOM 1963 C C . ASP A 1 259 ? 0.26 -4.527 6.789 1 98.44 259 ASP A C 1
ATOM 1965 O O . ASP A 1 259 ? 1.188 -4.328 7.574 1 98.44 259 ASP A O 1
ATOM 1969 N N . SER A 1 260 ? 0.394 -4.629 5.43 1 98.69 260 SER A N 1
ATOM 1970 C CA . SER A 1 260 ? 1.715 -4.621 4.812 1 98.69 260 SER A CA 1
ATOM 1971 C C . SER A 1 260 ? 1.687 -3.926 3.455 1 98.69 260 SER A C 1
ATOM 1973 O O . SER A 1 260 ? 0.964 -4.352 2.551 1 98.69 260 SER A O 1
ATOM 1975 N N . MET A 1 261 ? 2.445 -2.9 3.34 1 98.19 261 MET A N 1
ATOM 1976 C CA . MET A 1 261 ? 2.598 -2.25 2.043 1 98.19 261 MET A CA 1
ATOM 1977 C C . MET A 1 261 ? 3.266 -3.186 1.039 1 98.19 261 MET A C 1
ATOM 1979 O O . MET A 1 261 ? 2.877 -3.227 -0.13 1 98.19 261 MET A O 1
ATOM 1983 N N . ARG A 1 262 ? 4.164 -3.947 1.48 1 98.38 262 ARG A N 1
ATOM 1984 C CA . ARG A 1 262 ? 4.91 -4.863 0.625 1 98.38 262 ARG A CA 1
ATOM 1985 C C . ARG A 1 262 ? 4 -5.953 0.064 1 98.38 262 ARG A C 1
ATOM 1987 O O . ARG A 1 262 ? 3.975 -6.184 -1.147 1 98.38 262 ARG A O 1
ATOM 1994 N N . LEU A 1 263 ? 3.17 -6.547 0.924 1 98.62 263 LEU A N 1
ATOM 1995 C CA . LEU A 1 263 ? 2.279 -7.613 0.481 1 98.62 263 LEU A CA 1
ATOM 1996 C C . LEU A 1 263 ? 1.031 -7.039 -0.182 1 98.62 263 LEU A C 1
ATOM 1998 O O . LEU A 1 263 ? 0.295 -7.758 -0.859 1 98.62 263 LEU A O 1
ATOM 2002 N N . GLY A 1 264 ? 0.855 -5.754 0.014 1 98.12 264 GLY A N 1
ATOM 2003 C CA . GLY A 1 264 ? -0.313 -5.121 -0.575 1 98.12 264 GLY A CA 1
ATOM 2004 C C . GLY A 1 264 ? -0.05 -4.551 -1.957 1 98.12 264 GLY A C 1
ATOM 2005 O O . GLY A 1 264 ? -0.98 -4.137 -2.65 1 98.12 264 GLY A O 1
ATOM 2006 N N . THR A 1 265 ? 1.192 -4.582 -2.396 1 97.94 265 THR A N 1
ATOM 2007 C CA . THR A 1 265 ? 1.571 -3.965 -3.662 1 97.94 265 THR A CA 1
ATOM 2008 C C . THR A 1 265 ? 1.844 -5.027 -4.723 1 97.94 265 THR A C 1
ATOM 2010 O O . THR A 1 265 ? 2.924 -5.621 -4.75 1 97.94 265 THR A O 1
ATOM 2013 N N . ASP A 1 266 ? 0.871 -5.328 -5.484 1 97.38 266 ASP A N 1
ATOM 2014 C CA . ASP A 1 266 ? 1.119 -6.109 -6.695 1 97.38 266 ASP A CA 1
ATOM 2015 C C . ASP A 1 266 ? 1.533 -5.207 -7.855 1 97.38 266 ASP A C 1
ATOM 2017 O O . ASP A 1 266 ? 1.03 -4.09 -7.992 1 97.38 266 ASP A O 1
ATOM 2021 N N . ILE A 1 267 ? 2.461 -5.617 -8.703 1 97.69 267 ILE A N 1
ATOM 2022 C CA . ILE A 1 267 ? 3.021 -4.809 -9.781 1 97.69 267 ILE A CA 1
ATOM 2023 C C . ILE A 1 267 ? 2.309 -5.137 -11.094 1 97.69 267 ILE A C 1
ATOM 2025 O O . ILE A 1 267 ? 2.467 -6.23 -11.641 1 97.69 267 ILE A O 1
ATOM 2029 N N . ASP A 1 268 ? 1.501 -4.184 -11.586 1 93.81 268 ASP A N 1
ATOM 2030 C CA . ASP A 1 268 ? 0.707 -4.504 -12.766 1 93.81 268 ASP A CA 1
ATOM 2031 C C . ASP A 1 268 ? 0.623 -3.307 -13.711 1 93.81 268 ASP A C 1
ATOM 2033 O O . ASP A 1 268 ? 0.218 -3.449 -14.867 1 93.81 268 ASP A O 1
ATOM 2037 N N . LYS A 1 269 ? 1.023 -2.119 -13.266 1 94.62 269 LYS A N 1
ATOM 2038 C CA . LYS A 1 269 ? 0.956 -0.902 -14.07 1 94.62 269 LYS A CA 1
ATOM 2039 C C . LYS A 1 269 ? 2.246 -0.097 -13.953 1 94.62 269 LYS A C 1
ATOM 2041 O O . LYS A 1 269 ? 3.021 -0.283 -13.016 1 94.62 269 LYS A O 1
ATOM 2046 N N . PRO A 1 270 ? 2.438 0.802 -14.922 1 95.5 270 PRO A N 1
ATOM 2047 C CA . PRO A 1 270 ? 3.672 1.59 -14.891 1 95.5 270 PRO A CA 1
ATOM 2048 C C . PRO A 1 270 ? 3.842 2.365 -13.586 1 95.5 270 PRO A C 1
ATOM 2050 O O . PRO A 1 270 ? 4.965 2.512 -13.094 1 95.5 270 PRO A O 1
ATOM 2053 N N . THR A 1 271 ? 2.73 2.771 -12.969 1 93.5 271 THR A N 1
ATOM 2054 C CA . THR A 1 271 ? 2.795 3.576 -11.758 1 93.5 271 THR A CA 1
ATOM 2055 C C . THR A 1 271 ? 3.223 2.725 -10.562 1 93.5 271 THR A C 1
ATOM 2057 O O . THR A 1 271 ? 3.504 3.252 -9.484 1 93.5 271 THR A O 1
ATOM 2060 N N . ASP A 1 272 ? 3.354 1.433 -10.773 1 96.75 272 ASP A N 1
ATOM 2061 C CA . ASP A 1 272 ? 3.805 0.54 -9.711 1 96.75 272 ASP A CA 1
ATOM 2062 C C . ASP A 1 272 ? 5.324 0.376 -9.742 1 96.75 272 ASP A C 1
ATOM 2064 O O . ASP A 1 272 ? 5.926 -0.07 -8.766 1 96.75 272 ASP A O 1
ATOM 2068 N N . LEU A 1 273 ? 5.953 0.698 -10.852 1 97.5 273 LEU A N 1
ATOM 2069 C CA . LEU A 1 273 ? 7.352 0.348 -11.078 1 97.5 273 LEU A CA 1
ATOM 2070 C C . LEU A 1 273 ? 8.266 1.109 -10.125 1 97.5 273 LEU A C 1
ATOM 2072 O O . LEU A 1 273 ? 9.281 0.573 -9.672 1 97.5 273 LEU A O 1
ATOM 2076 N N . PRO A 1 274 ? 7.914 2.357 -9.766 1 96.5 274 PRO A N 1
ATOM 2077 C CA . PRO A 1 274 ? 8.75 3.033 -8.773 1 96.5 274 PRO A CA 1
ATOM 2078 C C . PRO A 1 274 ? 8.859 2.25 -7.465 1 96.5 274 PRO A C 1
ATOM 2080 O O . PRO A 1 274 ? 9.906 2.275 -6.816 1 96.5 274 PRO A O 1
ATOM 2083 N N . GLU A 1 275 ? 7.805 1.56 -7.086 1 97.88 275 GLU A N 1
ATOM 2084 C CA . GLU A 1 275 ? 7.82 0.794 -5.844 1 97.88 275 GLU A CA 1
ATOM 2085 C C . GLU A 1 275 ? 8.906 -0.278 -5.867 1 97.88 275 GLU A C 1
ATOM 2087 O O . GLU A 1 275 ? 9.531 -0.557 -4.844 1 97.88 275 GLU A O 1
ATOM 2092 N N . VAL A 1 276 ? 9.086 -0.891 -7.012 1 98 276 VAL A N 1
ATOM 2093 C CA . VAL A 1 276 ? 10.102 -1.924 -7.148 1 98 276 VAL A CA 1
ATOM 2094 C C . VAL A 1 276 ? 11.492 -1.305 -6.992 1 98 276 VAL A C 1
ATOM 2096 O O . VAL A 1 276 ? 12.32 -1.813 -6.238 1 98 276 VAL A O 1
ATOM 2099 N N . LEU A 1 277 ? 11.703 -0.192 -7.602 1 96.75 277 LEU A N 1
ATOM 2100 C CA . LEU A 1 277 ? 13.008 0.462 -7.582 1 96.75 277 LEU A CA 1
ATOM 2101 C C . LEU A 1 277 ? 13.312 1.017 -6.199 1 96.75 277 LEU A C 1
ATOM 2103 O O . LEU A 1 277 ? 14.484 1.122 -5.812 1 96.75 277 LEU A O 1
ATOM 2107 N N . LEU A 1 278 ? 12.305 1.266 -5.441 1 96.25 278 LEU A N 1
ATOM 2108 C CA . LEU A 1 278 ? 12.477 1.892 -4.133 1 96.25 278 LEU A CA 1
ATOM 2109 C C . LEU A 1 278 ? 12.609 0.838 -3.039 1 96.25 278 LEU A C 1
ATOM 2111 O O . LEU A 1 278 ? 13.32 1.046 -2.055 1 96.25 278 LEU A O 1
ATOM 2115 N N . HIS A 1 279 ? 11.891 -0.334 -3.229 1 97.5 279 HIS A N 1
ATOM 2116 C CA . HIS A 1 279 ? 11.695 -1.18 -2.057 1 97.5 279 HIS A CA 1
ATOM 2117 C C . HIS A 1 279 ? 12.211 -2.594 -2.303 1 97.5 279 HIS A C 1
ATOM 2119 O O . HIS A 1 279 ? 12.266 -3.408 -1.379 1 97.5 279 HIS A O 1
ATOM 2125 N N . ASN A 1 280 ? 12.484 -2.902 -3.529 1 96.69 280 ASN A N 1
ATOM 2126 C CA . ASN A 1 280 ? 12.992 -4.227 -3.871 1 96.69 280 ASN A CA 1
ATOM 2127 C C . ASN A 1 280 ? 14.492 -4.191 -4.152 1 96.69 280 ASN A C 1
ATOM 2129 O O . ASN A 1 280 ? 14.984 -3.281 -4.82 1 96.69 280 ASN A O 1
ATOM 2133 N N . ASN A 1 281 ? 15.195 -5.145 -3.602 1 91.94 281 ASN A N 1
ATOM 2134 C CA . ASN A 1 281 ? 16.625 -5.266 -3.863 1 91.94 281 ASN A CA 1
ATOM 2135 C C . ASN A 1 281 ? 16.953 -6.59 -4.539 1 91.94 281 ASN A C 1
ATOM 2137 O O . ASN A 1 281 ? 18.109 -7.027 -4.52 1 91.94 281 ASN A O 1
ATOM 2141 N N . GLY A 1 282 ? 15.898 -7.234 -5.102 1 90.38 282 GLY A N 1
ATOM 2142 C CA . GLY A 1 282 ? 16.094 -8.531 -5.73 1 90.38 282 GLY A CA 1
ATOM 2143 C C . GLY A 1 282 ? 16.078 -8.469 -7.246 1 90.38 282 GLY A C 1
ATOM 2144 O O . GLY A 1 282 ? 16.547 -7.488 -7.832 1 90.38 282 GLY A O 1
ATOM 2145 N N . MET A 1 283 ? 15.695 -9.578 -7.836 1 89.81 283 MET A N 1
ATOM 2146 C CA . MET A 1 283 ? 15.766 -9.766 -9.281 1 89.81 283 MET A CA 1
ATOM 2147 C C . MET A 1 283 ? 14.883 -8.758 -10.008 1 89.81 283 MET A C 1
ATOM 2149 O O . MET A 1 283 ? 15.234 -8.281 -11.094 1 89.81 283 MET A O 1
ATOM 2153 N N . SER A 1 284 ? 13.75 -8.422 -9.438 1 93.12 284 SER A N 1
ATOM 2154 C CA . SER A 1 284 ? 12.828 -7.496 -10.078 1 93.12 284 SER A CA 1
ATOM 2155 C C . SER A 1 284 ? 13.477 -6.133 -10.297 1 93.12 284 SER A C 1
ATOM 2157 O O . SER A 1 284 ? 13.391 -5.566 -11.391 1 93.12 284 SER A O 1
ATOM 2159 N N . SER A 1 285 ? 14.117 -5.629 -9.273 1 95.44 285 SER A N 1
ATOM 2160 C CA . SER A 1 285 ? 14.781 -4.328 -9.375 1 95.44 285 SER A CA 1
ATOM 2161 C C . SER A 1 285 ? 15.961 -4.375 -10.336 1 95.44 285 SER A C 1
ATOM 2163 O O . SER A 1 285 ? 16.141 -3.479 -11.156 1 95.44 285 SER A O 1
ATOM 2165 N N . VAL A 1 286 ? 16.719 -5.445 -10.25 1 89.75 286 VAL A N 1
ATOM 2166 C CA . VAL A 1 286 ? 17.875 -5.609 -11.117 1 89.75 286 VAL A CA 1
ATOM 2167 C C . VAL A 1 286 ? 17.422 -5.652 -12.578 1 89.75 286 VAL A C 1
ATOM 2169 O O . VAL A 1 286 ? 18.016 -4.996 -13.438 1 89.75 286 VAL A O 1
ATOM 2172 N N . TRP A 1 287 ? 16.375 -6.379 -12.797 1 89.5 287 TRP A N 1
ATOM 2173 C CA . TRP A 1 287 ? 15.891 -6.508 -14.164 1 89.5 287 TRP A CA 1
ATOM 2174 C C . TRP A 1 287 ? 15.414 -5.16 -14.703 1 89.5 287 TRP A C 1
ATOM 2176 O O . TRP A 1 287 ? 15.742 -4.777 -15.828 1 89.5 287 TRP A O 1
ATOM 2186 N N . LEU A 1 288 ? 14.648 -4.402 -13.906 1 94.44 288 LEU A N 1
ATOM 2187 C CA . LEU A 1 288 ? 14.164 -3.098 -14.344 1 94.44 288 LEU A CA 1
ATOM 2188 C C . LEU A 1 288 ? 15.32 -2.176 -14.695 1 94.44 288 LEU A C 1
ATOM 2190 O O . LEU A 1 288 ? 15.281 -1.497 -15.727 1 94.44 288 LEU A O 1
ATOM 2194 N N . GLN A 1 289 ? 16.281 -2.182 -13.883 1 92 289 GLN A N 1
ATOM 2195 C CA . GLN A 1 289 ? 17.438 -1.334 -14.125 1 92 289 GLN A CA 1
ATOM 2196 C C . GLN A 1 289 ? 18.172 -1.75 -15.391 1 92 289 GLN A C 1
ATOM 2198 O O . GLN A 1 289 ? 18.609 -0.899 -16.172 1 92 289 GLN A O 1
ATOM 2203 N N . SER A 1 290 ? 18.281 -3.045 -15.594 1 87.75 290 SER A N 1
ATOM 2204 C CA . SER A 1 290 ? 18.953 -3.551 -16.781 1 87.75 290 SER A CA 1
ATOM 2205 C C . SER A 1 290 ? 18.188 -3.178 -18.047 1 87.75 290 SER A C 1
ATOM 2207 O O . SER A 1 290 ? 18.781 -3.039 -19.125 1 87.75 290 SER A O 1
ATOM 2209 N N . ALA A 1 291 ? 16.906 -3.027 -17.922 1 89.88 291 ALA A N 1
ATOM 2210 C CA . ALA A 1 291 ? 16.062 -2.648 -19.047 1 89.88 291 ALA A CA 1
ATOM 2211 C C . ALA A 1 291 ? 16.078 -1.14 -19.266 1 89.88 291 ALA A C 1
ATOM 2213 O O . ALA A 1 291 ? 15.391 -0.625 -20.156 1 89.88 291 ALA A O 1
ATOM 2214 N N . GLY A 1 292 ? 16.844 -0.379 -18.391 1 93 292 GLY A N 1
ATOM 2215 C CA . GLY A 1 292 ? 17 1.059 -18.547 1 93 292 GLY A CA 1
ATOM 2216 C C . GLY A 1 292 ? 15.922 1.856 -17.844 1 93 292 GLY A C 1
ATOM 2217 O O . GLY A 1 292 ? 15.766 3.053 -18.094 1 93 292 GLY A O 1
ATOM 2218 N N . ILE A 1 293 ? 15.148 1.196 -17.031 1 96.12 293 ILE A N 1
ATOM 2219 C CA . ILE A 1 293 ? 14.078 1.873 -16.312 1 96.12 293 ILE A CA 1
ATOM 2220 C C . ILE A 1 293 ? 14.641 2.473 -15.016 1 96.12 293 ILE A C 1
ATOM 2222 O O . ILE A 1 293 ? 15.297 1.781 -14.234 1 96.12 293 ILE A O 1
ATOM 2226 N N . GLU A 1 294 ? 14.359 3.793 -14.82 1 95 294 GLU A N 1
ATOM 2227 C CA . GLU A 1 294 ? 14.867 4.516 -13.656 1 95 294 GLU A CA 1
ATOM 2228 C C . GLU A 1 294 ? 13.797 5.445 -13.078 1 95 294 GLU A C 1
ATOM 2230 O O . GLU A 1 294 ? 12.836 5.785 -13.758 1 95 294 GLU A O 1
ATOM 2235 N N . LEU A 1 295 ? 14.008 5.766 -11.82 1 94.44 295 LEU A N 1
ATOM 2236 C CA . LEU A 1 295 ? 13.141 6.762 -11.211 1 94.44 295 LEU A CA 1
ATOM 2237 C C . LEU A 1 295 ? 13.32 8.125 -11.867 1 94.44 295 LEU A C 1
ATOM 2239 O O . LEU A 1 295 ? 14.43 8.477 -12.273 1 94.44 295 LEU A O 1
ATOM 2243 N N . ASN A 1 296 ? 12.242 8.742 -11.984 1 92.5 296 ASN A N 1
ATOM 2244 C CA . ASN A 1 296 ? 12.258 10.094 -12.547 1 92.5 296 ASN A CA 1
ATOM 2245 C C . ASN A 1 296 ? 11.344 11.031 -11.766 1 92.5 296 ASN A C 1
ATOM 2247 O O . ASN A 1 296 ? 10.219 10.672 -11.43 1 92.5 296 ASN A O 1
ATOM 2251 N N . LEU A 1 297 ? 11.906 12.211 -11.461 1 89.38 297 LEU A N 1
ATOM 2252 C CA . LEU A 1 297 ? 11.117 13.227 -10.781 1 89.38 297 LEU A CA 1
ATOM 2253 C C . LEU A 1 297 ? 10.477 14.188 -11.781 1 89.38 297 LEU A C 1
ATOM 2255 O O . LEU A 1 297 ? 11.172 14.75 -12.633 1 89.38 297 LEU A O 1
ATOM 2259 N N . ASP A 1 298 ? 9.188 14.219 -11.672 1 84.44 298 ASP A N 1
ATOM 2260 C CA . ASP A 1 298 ? 8.492 15.227 -12.469 1 84.44 298 ASP A CA 1
ATOM 2261 C C . ASP A 1 298 ? 8.602 16.609 -11.828 1 84.44 298 ASP A C 1
ATOM 2263 O O . ASP A 1 298 ? 8.008 16.859 -10.781 1 84.44 298 ASP A O 1
ATOM 2267 N N . ASP A 1 299 ? 9.188 17.484 -12.461 1 78.94 299 ASP A N 1
ATOM 2268 C CA . ASP A 1 299 ? 9.477 18.797 -11.906 1 78.94 299 ASP A CA 1
ATOM 2269 C C . ASP A 1 299 ? 8.203 19.609 -11.711 1 78.94 299 ASP A C 1
ATOM 2271 O O . ASP A 1 299 ? 8.141 20.484 -10.852 1 78.94 299 ASP A O 1
ATOM 2275 N N . ASN A 1 300 ? 7.238 19.312 -12.547 1 77.5 300 ASN A N 1
ATOM 2276 C CA . ASN A 1 300 ? 6 20.078 -12.492 1 77.5 300 ASN A CA 1
ATOM 2277 C C . ASN A 1 300 ? 5.117 19.641 -11.328 1 77.5 300 ASN A C 1
ATOM 2279 O O . ASN A 1 300 ? 4.535 20.469 -10.633 1 77.5 300 ASN A O 1
ATOM 2283 N N . THR A 1 301 ? 5.141 18.375 -11.023 1 76.44 301 THR A N 1
ATOM 2284 C CA . THR A 1 301 ? 4.203 17.844 -10.031 1 76.44 301 THR A CA 1
ATOM 2285 C C . THR A 1 301 ? 4.93 17.484 -8.734 1 76.44 301 THR A C 1
ATOM 2287 O O . THR A 1 301 ? 4.301 17.328 -7.688 1 76.44 301 THR A O 1
ATOM 2290 N N . GLY A 1 302 ? 6.184 17.406 -8.828 1 79.31 302 GLY A N 1
ATOM 2291 C CA . GLY A 1 302 ? 6.957 16.953 -7.68 1 79.31 302 GLY A CA 1
ATOM 2292 C C . GLY A 1 302 ? 6.777 15.477 -7.379 1 79.31 302 GLY A C 1
ATOM 2293 O O . GLY A 1 302 ? 7.137 15.008 -6.297 1 79.31 302 GLY A O 1
ATOM 2294 N N . ARG A 1 303 ? 6.23 14.758 -8.344 1 81.81 303 ARG A N 1
ATOM 2295 C CA . ARG A 1 303 ? 5.957 13.344 -8.133 1 81.81 303 ARG A CA 1
ATOM 2296 C C . ARG A 1 303 ? 7.02 12.477 -8.805 1 81.81 303 ARG A C 1
ATOM 2298 O O . ARG A 1 303 ? 7.66 12.906 -9.766 1 81.81 303 ARG A O 1
ATOM 2305 N N . VAL A 1 304 ? 7.062 11.344 -8.227 1 89.19 304 VAL A N 1
ATOM 2306 C CA . VAL A 1 304 ? 8.062 10.406 -8.727 1 89.19 304 VAL A CA 1
ATOM 2307 C C . VAL A 1 304 ? 7.41 9.43 -9.703 1 89.19 304 VAL A C 1
ATOM 2309 O O . VAL A 1 304 ? 6.336 8.891 -9.422 1 89.19 304 VAL A O 1
ATOM 2312 N N . GLY A 1 305 ? 7.977 9.312 -10.867 1 92.06 305 GLY A N 1
ATOM 2313 C CA . GLY A 1 305 ? 7.645 8.32 -11.867 1 92.06 305 GLY A CA 1
ATOM 2314 C C . GLY A 1 305 ? 8.852 7.566 -12.398 1 92.06 305 GLY A C 1
ATOM 2315 O O . GLY A 1 305 ? 9.805 7.316 -11.648 1 92.06 305 GLY A O 1
ATOM 2316 N N . ILE A 1 306 ? 8.633 7.02 -13.617 1 94.5 306 ILE A N 1
ATOM 2317 C CA . ILE A 1 306 ? 9.727 6.285 -14.227 1 94.5 306 ILE A CA 1
ATOM 2318 C C . ILE A 1 306 ? 10.062 6.891 -15.586 1 94.5 306 ILE A C 1
ATOM 2320 O O . ILE A 1 306 ? 9.234 7.574 -16.188 1 94.5 306 ILE A O 1
ATOM 2324 N N . THR A 1 307 ? 11.297 6.73 -15.977 1 94.06 307 THR A N 1
ATOM 2325 C CA . THR A 1 307 ? 11.766 7.008 -17.328 1 94.06 307 THR A CA 1
ATOM 2326 C C . THR A 1 307 ? 12.617 5.855 -17.859 1 94.06 307 THR A C 1
ATOM 2328 O O . THR A 1 307 ? 13.055 5 -17.094 1 94.06 307 THR A O 1
ATOM 2331 N N . ARG A 1 308 ? 12.594 5.711 -19.172 1 93 308 ARG A N 1
ATOM 2332 C CA . ARG A 1 308 ? 13.398 4.66 -19.797 1 93 308 ARG A CA 1
ATOM 2333 C C . ARG A 1 308 ? 14.5 5.258 -20.656 1 93 308 ARG A C 1
ATOM 2335 O O . ARG A 1 308 ? 14.227 6.055 -21.562 1 93 308 ARG A O 1
ATOM 2342 N N . LYS A 1 309 ? 15.719 4.965 -20.391 1 85.38 309 LYS A N 1
ATOM 2343 C CA . LYS A 1 309 ? 16.859 5.348 -21.219 1 85.38 309 LYS A CA 1
ATOM 2344 C C . LYS A 1 309 ? 17.156 4.285 -22.266 1 85.38 309 LYS A C 1
ATOM 2346 O O . LYS A 1 309 ? 17.344 3.113 -21.938 1 85.38 309 LYS A O 1
ATOM 2351 N N . ARG A 1 310 ? 16.781 4.566 -23.594 1 70.75 310 ARG A N 1
ATOM 2352 C CA . ARG A 1 310 ? 17.078 3.598 -24.641 1 70.75 310 ARG A CA 1
ATOM 2353 C C . ARG A 1 310 ? 18.531 3.68 -25.062 1 70.75 310 ARG A C 1
ATOM 2355 O O . ARG A 1 310 ? 19.125 4.762 -25.078 1 70.75 310 ARG A O 1
ATOM 2362 N N . LYS A 1 311 ? 19.203 2.592 -25.188 1 58.06 311 LYS A N 1
ATOM 2363 C CA . LYS A 1 311 ? 20.562 2.549 -25.719 1 58.06 311 LYS A CA 1
ATOM 2364 C C . LYS A 1 311 ? 20.594 3.023 -27.172 1 58.06 311 LYS A C 1
ATOM 2366 O O . LYS A 1 311 ? 19.672 2.762 -27.938 1 58.06 311 LYS A O 1
ATOM 2371 N N . ASN A 1 312 ? 21.125 4.242 -27.469 1 48.75 312 ASN A N 1
ATOM 2372 C CA . ASN A 1 312 ? 21.391 4.793 -28.797 1 48.75 312 ASN A CA 1
ATOM 2373 C C . ASN A 1 312 ? 21.781 3.699 -29.781 1 48.75 312 ASN A C 1
ATOM 2375 O O . ASN A 1 312 ? 22.188 3.992 -30.906 1 48.75 312 ASN A O 1
ATOM 2379 N N . GLU A 1 313 ? 22.094 2.52 -29.609 1 44.53 313 GLU A N 1
ATOM 2380 C CA . GLU A 1 313 ? 22.609 1.85 -30.797 1 44.53 313 GLU A CA 1
ATOM 2381 C C . GLU A 1 313 ? 21.578 1.85 -31.922 1 44.53 313 GLU A C 1
ATOM 2383 O O . GLU A 1 313 ? 21.891 1.515 -33.062 1 44.53 313 GLU A O 1
ATOM 2388 N N . ASP A 1 314 ? 20.344 2.039 -31.75 1 36.91 314 ASP A N 1
ATOM 2389 C CA . ASP A 1 314 ? 19.547 1.874 -32.969 1 36.91 314 ASP A CA 1
ATOM 2390 C C . ASP A 1 314 ? 19.516 3.168 -33.781 1 36.91 314 ASP A C 1
ATOM 2392 O O . ASP A 1 314 ? 18.688 3.316 -34.688 1 36.91 314 ASP A O 1
ATOM 2396 N N . VAL A 1 315 ? 20.141 4.277 -33.438 1 36.09 315 VAL A N 1
ATOM 2397 C CA . VAL A 1 315 ? 20.141 5.398 -34.375 1 36.09 315 VAL A CA 1
ATOM 2398 C C . VAL A 1 315 ? 21.312 5.258 -35.344 1 36.09 315 VAL A C 1
ATOM 2400 O O . VAL A 1 315 ? 21.578 6.152 -36.156 1 36.09 315 VAL A O 1
ATOM 2403 N N . ASP A 1 316 ? 22.141 4.293 -35.125 1 29.81 316 ASP A N 1
ATOM 2404 C CA . ASP A 1 316 ? 22.938 4.297 -36.344 1 29.81 316 ASP A CA 1
ATOM 2405 C C . ASP A 1 316 ? 22.156 3.688 -37.5 1 29.81 316 ASP A C 1
ATOM 2407 O O . ASP A 1 316 ? 21.469 2.67 -37.344 1 29.81 316 ASP A O 1
ATOM 2411 N N . MET B 1 1 ? 3.77 10.844 22.641 1 89.62 1 MET B N 1
ATOM 2412 C CA . MET B 1 1 ? 4.504 11.469 21.547 1 89.62 1 MET B CA 1
ATOM 2413 C C . MET B 1 1 ? 3.816 12.758 21.094 1 89.62 1 MET B C 1
ATOM 2415 O O . MET B 1 1 ? 2.605 12.914 21.266 1 89.62 1 MET B O 1
ATOM 2419 N N . HIS B 1 2 ? 4.652 13.797 20.812 1 92.56 2 HIS B N 1
ATOM 2420 C CA . HIS B 1 2 ? 4.129 15.008 20.188 1 92.56 2 HIS B CA 1
ATOM 2421 C C . HIS B 1 2 ? 4.152 14.898 18.672 1 92.56 2 HIS B C 1
ATOM 2423 O O . HIS B 1 2 ? 5.199 14.625 18.078 1 92.56 2 HIS B O 1
ATOM 2429 N N . VAL B 1 3 ? 2.955 15.055 18.047 1 96.75 3 VAL B N 1
ATOM 2430 C CA . VAL B 1 3 ? 2.828 14.75 16.625 1 96.75 3 VAL B CA 1
ATOM 2431 C C . VAL B 1 3 ? 2.441 16.016 15.859 1 96.75 3 VAL B C 1
ATOM 2433 O O . VAL B 1 3 ? 1.431 16.656 16.172 1 96.75 3 VAL B O 1
ATOM 2436 N N . ILE B 1 4 ? 3.299 16.375 14.891 1 96.44 4 ILE B N 1
ATOM 2437 C CA . ILE B 1 4 ? 3.004 17.453 13.961 1 96.44 4 ILE B CA 1
ATOM 2438 C C . ILE B 1 4 ? 2.172 16.922 12.797 1 96.44 4 ILE B C 1
ATOM 2440 O O . ILE B 1 4 ? 2.537 15.93 12.164 1 96.44 4 ILE B O 1
ATOM 2444 N N . VAL B 1 5 ? 1.056 17.531 12.5 1 96.69 5 VAL B N 1
ATOM 2445 C CA . VAL B 1 5 ? 0.181 17.172 11.391 1 96.69 5 VAL B CA 1
ATOM 2446 C C . VAL B 1 5 ? 0.026 18.359 10.445 1 96.69 5 VAL B C 1
ATOM 2448 O O . VAL B 1 5 ? -0.761 19.266 10.703 1 96.69 5 VAL B O 1
ATOM 2451 N N . PRO B 1 6 ? 0.732 18.344 9.344 1 96.44 6 PRO B N 1
ATOM 2452 C CA . PRO B 1 6 ? 0.554 19.406 8.352 1 96.44 6 PRO B CA 1
ATOM 2453 C C . PRO B 1 6 ? -0.777 19.312 7.609 1 96.44 6 PRO B C 1
ATOM 2455 O O . PRO B 1 6 ? -1.193 18.219 7.23 1 96.44 6 PRO B O 1
ATOM 2458 N N . TYR B 1 7 ? -1.474 20.453 7.418 1 92.19 7 TYR B N 1
ATOM 2459 C CA . TYR B 1 7 ? -2.777 20.469 6.762 1 92.19 7 TYR B CA 1
ATOM 2460 C C . TYR B 1 7 ? -3.023 21.812 6.078 1 92.19 7 TYR B C 1
ATOM 2462 O O . TYR B 1 7 ? -2.615 22.859 6.586 1 92.19 7 TYR B O 1
ATOM 2470 N N . THR B 1 8 ? -3.582 21.703 4.883 1 85.5 8 THR B N 1
ATOM 2471 C CA . THR B 1 8 ? -4.031 22.922 4.215 1 85.5 8 THR B CA 1
ATOM 2472 C C . THR B 1 8 ? -5.441 22.734 3.658 1 85.5 8 THR B C 1
ATOM 2474 O O . THR B 1 8 ? -5.781 21.672 3.143 1 85.5 8 THR B O 1
ATOM 2477 N N . ASP B 1 9 ? -6.254 23.766 3.801 1 77.25 9 ASP B N 1
ATOM 2478 C CA . ASP B 1 9 ? -7.574 23.766 3.178 1 77.25 9 ASP B CA 1
ATOM 2479 C C . ASP B 1 9 ? -7.605 24.688 1.964 1 77.25 9 ASP B C 1
ATOM 2481 O O . ASP B 1 9 ? -8.672 25 1.434 1 77.25 9 ASP B O 1
ATOM 2485 N N . VAL B 1 10 ? -6.473 25.141 1.598 1 81.56 10 VAL B N 1
ATOM 2486 C CA . VAL B 1 10 ? -6.383 25.969 0.397 1 81.56 10 VAL B CA 1
ATOM 2487 C C . VAL B 1 10 ? -6.309 25.078 -0.839 1 81.56 10 VAL B C 1
ATOM 2489 O O . VAL B 1 10 ? -5.234 24.578 -1.193 1 81.56 10 VAL B O 1
ATOM 2492 N N . SER B 1 11 ? -7.41 24.938 -1.535 1 83.44 11 SER B N 1
ATOM 2493 C CA . SER B 1 11 ? -7.555 24.125 -2.732 1 83.44 11 SER B CA 1
ATOM 2494 C C . SER B 1 11 ? -7.004 22.719 -2.512 1 83.44 11 SER B C 1
ATOM 2496 O O . SER B 1 11 ? -6.16 22.25 -3.275 1 83.44 11 SER B O 1
ATOM 2498 N N . PRO B 1 12 ? -7.566 22.141 -1.533 1 86.81 12 PRO B N 1
ATOM 2499 C CA . PRO B 1 12 ? -7.02 20.828 -1.23 1 86.81 12 PRO B CA 1
ATOM 2500 C C . PRO B 1 12 ? -7.43 19.766 -2.254 1 86.81 12 PRO B C 1
ATOM 2502 O O . PRO B 1 12 ? -8.484 19.891 -2.883 1 86.81 12 PRO B O 1
ATOM 2505 N N . LYS B 1 13 ? -6.555 18.797 -2.498 1 92 13 LYS B N 1
ATOM 2506 C CA . LYS B 1 13 ? -6.859 17.547 -3.195 1 92 13 LYS B CA 1
ATOM 2507 C C . LYS B 1 13 ? -7.344 17.812 -4.617 1 92 13 LYS B C 1
ATOM 2509 O O . LYS B 1 13 ? -8.359 17.266 -5.047 1 92 13 LYS B O 1
ATOM 2514 N N . THR B 1 14 ? -6.645 18.641 -5.336 1 92.06 14 THR B N 1
ATOM 2515 C CA . THR B 1 14 ? -7.035 19.062 -6.676 1 92.06 14 THR B CA 1
ATOM 2516 C C . THR B 1 14 ? -7.035 17.891 -7.645 1 92.06 14 THR B C 1
ATOM 2518 O O . THR B 1 14 ? -7.742 17.906 -8.648 1 92.06 14 THR B O 1
ATOM 2521 N N . ARG B 1 15 ? -6.441 16.797 -7.297 1 92.75 15 ARG B N 1
ATOM 2522 C CA . ARG B 1 15 ? -6.406 15.633 -8.172 1 92.75 15 ARG B CA 1
ATOM 2523 C C . ARG B 1 15 ? -7.715 14.852 -8.094 1 92.75 15 ARG B C 1
ATOM 2525 O O . ARG B 1 15 ? -7.934 13.922 -8.875 1 92.75 15 ARG B O 1
ATOM 2532 N N . LEU B 1 16 ? -8.523 15.25 -7.234 1 95.88 16 LEU B N 1
ATOM 2533 C CA . LEU B 1 16 ? -9.836 14.617 -7.121 1 95.88 16 LEU B CA 1
ATOM 2534 C C . LEU B 1 16 ? -10.898 15.43 -7.836 1 95.88 16 LEU B C 1
ATOM 2536 O O . LEU B 1 16 ? -12.094 15.148 -7.715 1 95.88 16 LEU B O 1
ATOM 2540 N N . ASN B 1 17 ? -10.492 16.328 -8.656 1 94.62 17 ASN B N 1
ATOM 2541 C CA . ASN B 1 17 ? -11.414 17.266 -9.289 1 94.62 17 ASN B CA 1
ATOM 2542 C C . ASN B 1 17 ? -12.352 16.547 -10.266 1 94.62 17 ASN B C 1
ATOM 2544 O O . ASN B 1 17 ? -13.43 17.062 -10.578 1 94.62 17 ASN B O 1
ATOM 2548 N N . SER B 1 18 ? -12.023 15.414 -10.766 1 94.31 18 SER B N 1
ATOM 2549 C CA . SER B 1 18 ? -12.852 14.703 -11.734 1 94.31 18 SER B CA 1
ATOM 2550 C C . SER B 1 18 ? -14.078 14.102 -11.07 1 94.31 18 SER B C 1
ATOM 2552 O O . SER B 1 18 ? -15.062 13.773 -11.75 1 94.31 18 SER B O 1
ATOM 2554 N N . ILE B 1 19 ? -14.062 14.07 -9.711 1 95.19 19 ILE B N 1
ATOM 2555 C CA . ILE B 1 19 ? -15.148 13.344 -9.062 1 95.19 19 ILE B CA 1
ATOM 2556 C C . ILE B 1 19 ? -15.758 14.203 -7.957 1 95.19 19 ILE B C 1
ATOM 2558 O O . ILE B 1 19 ? -16.891 13.984 -7.547 1 95.19 19 ILE B O 1
ATOM 2562 N N . LEU B 1 20 ? -14.984 15.164 -7.508 1 93.44 20 LEU B N 1
ATOM 2563 C CA . LEU B 1 20 ? -15.453 16 -6.41 1 93.44 20 LEU B CA 1
ATOM 2564 C C . LEU B 1 20 ? -15.367 17.484 -6.785 1 93.44 20 LEU B C 1
ATOM 2566 O O . LEU B 1 20 ? -14.406 17.906 -7.422 1 93.44 20 LEU B O 1
ATOM 2570 N N . THR B 1 21 ? -16.359 18.203 -6.312 1 92.5 21 THR B N 1
ATOM 2571 C CA . THR B 1 21 ? -16.312 19.656 -6.434 1 92.5 21 THR B CA 1
ATOM 2572 C C . THR B 1 21 ? -15.281 20.25 -5.461 1 92.5 21 THR B C 1
ATOM 2574 O O . THR B 1 21 ? -14.773 19.531 -4.594 1 92.5 21 THR B O 1
ATOM 2577 N N . ALA B 1 22 ? -15.016 21.5 -5.586 1 90.25 22 ALA B N 1
ATOM 2578 C CA . ALA B 1 22 ? -14.055 22.172 -4.707 1 90.25 22 ALA B CA 1
ATOM 2579 C C . ALA B 1 22 ? -14.5 22.094 -3.25 1 90.25 22 ALA B C 1
ATOM 2581 O O . ALA B 1 22 ? -13.703 21.781 -2.365 1 90.25 22 ALA B O 1
ATOM 2582 N N . SER B 1 23 ? -15.758 22.344 -3.055 1 84.5 23 SER B N 1
ATOM 2583 C CA . SER B 1 23 ? -16.281 22.297 -1.696 1 84.5 23 SER B CA 1
ATOM 2584 C C . SER B 1 23 ? -16.266 20.875 -1.142 1 84.5 23 SER B C 1
ATOM 2586 O O . SER B 1 23 ? -16.016 20.672 0.048 1 84.5 23 SER B O 1
ATOM 2588 N N . GLU B 1 24 ? -16.469 19.922 -1.975 1 88.06 24 GLU B N 1
ATOM 2589 C CA . GLU B 1 24 ? -16.453 18.531 -1.556 1 88.06 24 GLU B CA 1
ATOM 2590 C C . GLU B 1 24 ? -15.039 18.062 -1.222 1 88.06 24 GLU B C 1
ATOM 2592 O O . GLU B 1 24 ? -14.828 17.297 -0.284 1 88.06 24 GLU B O 1
ATOM 2597 N N . ARG B 1 25 ? -14.102 18.594 -1.996 1 92.44 25 ARG B N 1
ATOM 2598 C CA . ARG B 1 25 ? -12.703 18.266 -1.717 1 92.44 25 ARG B CA 1
ATOM 2599 C C . ARG B 1 25 ? -12.281 18.797 -0.349 1 92.44 25 ARG B C 1
ATOM 2601 O O . ARG B 1 25 ? -11.586 18.109 0.4 1 92.44 25 ARG B O 1
ATOM 2608 N N . THR B 1 26 ? -12.727 19.938 -0.034 1 85.25 26 THR B N 1
ATOM 2609 C CA . THR B 1 26 ? -12.438 20.531 1.267 1 85.25 26 THR B CA 1
ATOM 2610 C C . THR B 1 26 ? -13.062 19.703 2.389 1 85.25 26 THR B C 1
ATOM 2612 O O . THR B 1 26 ? -12.398 19.375 3.377 1 85.25 26 THR B O 1
ATOM 2615 N N . ALA B 1 27 ? -14.305 19.297 2.189 1 84.94 27 ALA B N 1
ATOM 2616 C CA . ALA B 1 27 ? -15.016 18.516 3.193 1 84.94 27 ALA B CA 1
ATOM 2617 C C . ALA B 1 27 ? -14.359 17.156 3.383 1 84.94 27 ALA B C 1
ATOM 2619 O O . ALA B 1 27 ? -14.234 16.656 4.508 1 84.94 27 ALA B O 1
ATOM 2620 N N . PHE B 1 28 ? -13.984 16.609 2.293 1 91.31 28 PHE B N 1
ATOM 2621 C CA . PHE B 1 28 ? -13.359 15.297 2.367 1 91.31 28 PHE B CA 1
ATOM 2622 C C . PHE B 1 28 ? -11.992 15.383 3.043 1 91.31 28 PHE B C 1
ATOM 2624 O O . PHE B 1 28 ? -11.641 14.516 3.846 1 91.31 28 PHE B O 1
ATOM 2631 N N . ALA B 1 29 ? -11.234 16.406 2.703 1 91.62 29 ALA B N 1
ATOM 2632 C CA . ALA B 1 29 ? -9.953 16.641 3.357 1 91.62 29 ALA B CA 1
ATOM 2633 C C . ALA B 1 29 ? -10.125 16.781 4.867 1 91.62 29 ALA B C 1
ATOM 2635 O O . ALA B 1 29 ? -9.32 16.266 5.645 1 91.62 29 ALA B O 1
ATOM 2636 N N . GLN B 1 30 ? -11.141 17.406 5.277 1 86.94 30 GLN B N 1
ATOM 2637 C CA . GLN B 1 30 ? -11.438 17.578 6.695 1 86.94 30 GLN B CA 1
ATOM 2638 C C . GLN B 1 30 ? -11.82 16.25 7.348 1 86.94 30 GLN B C 1
ATOM 2640 O O . GLN B 1 30 ? -11.461 16 8.5 1 86.94 30 GLN B O 1
ATOM 2645 N N . ALA B 1 31 ? -12.531 15.469 6.609 1 88.62 31 ALA B N 1
ATOM 2646 C CA . ALA B 1 31 ? -12.898 14.148 7.125 1 88.62 31 ALA B CA 1
ATOM 2647 C C . ALA B 1 31 ? -11.664 13.297 7.379 1 88.62 31 ALA B C 1
ATOM 2649 O O . ALA B 1 31 ? -11.57 12.609 8.398 1 88.62 31 ALA B O 1
ATOM 2650 N N . MET B 1 32 ? -10.742 13.391 6.457 1 94 32 MET B N 1
ATOM 2651 C CA . MET B 1 32 ? -9.5 12.633 6.629 1 94 32 MET B CA 1
ATOM 2652 C C . MET B 1 32 ? -8.703 13.164 7.816 1 94 32 MET B C 1
ATOM 2654 O O . MET B 1 32 ? -8.188 12.383 8.617 1 94 32 MET B O 1
ATOM 2658 N N . LEU B 1 33 ? -8.648 14.484 7.895 1 91.75 33 LEU B N 1
ATOM 2659 C CA . LEU B 1 33 ? -7.957 15.094 9.023 1 91.75 33 LEU B CA 1
ATOM 2660 C C . LEU B 1 33 ? -8.57 14.648 10.344 1 91.75 33 LEU B C 1
ATOM 2662 O O . LEU B 1 33 ? -7.852 14.359 11.305 1 91.75 33 LEU B O 1
ATOM 2666 N N . TYR B 1 34 ? -9.875 14.586 10.359 1 88.38 34 TYR B N 1
ATOM 2667 C CA . TYR B 1 34 ? -10.578 14.148 11.555 1 88.38 34 TYR B CA 1
ATOM 2668 C C . TYR B 1 34 ? -10.148 12.742 11.961 1 88.38 34 TYR B C 1
ATOM 2670 O O . TYR B 1 34 ? -9.883 12.477 13.133 1 88.38 34 TYR B O 1
ATOM 2678 N N . ASP B 1 35 ? -10.102 11.859 11.023 1 92.06 35 ASP B N 1
ATOM 2679 C CA . ASP B 1 35 ? -9.703 10.477 11.289 1 92.06 35 ASP B CA 1
ATOM 2680 C C . ASP B 1 35 ? -8.281 10.414 11.836 1 92.06 35 ASP B C 1
ATOM 2682 O O . ASP B 1 35 ? -8 9.656 12.766 1 92.06 35 ASP B O 1
ATOM 2686 N N . VAL B 1 36 ? -7.398 11.25 11.266 1 95.44 36 VAL B N 1
ATOM 2687 C CA . VAL B 1 36 ? -5.996 11.25 11.68 1 95.44 36 VAL B CA 1
ATOM 2688 C C . VAL B 1 36 ? -5.875 11.766 13.109 1 95.44 36 VAL B C 1
ATOM 2690 O O . VAL B 1 36 ? -5.293 11.102 13.969 1 95.44 36 VAL B O 1
ATOM 2693 N N . ILE B 1 37 ? -6.512 12.844 13.414 1 92.75 37 ILE B N 1
ATOM 2694 C CA . ILE B 1 37 ? -6.387 13.477 14.719 1 92.75 37 ILE B CA 1
ATOM 2695 C C . ILE B 1 37 ? -7.047 12.594 15.781 1 92.75 37 ILE B C 1
ATOM 2697 O O . ILE B 1 37 ? -6.469 12.359 16.844 1 92.75 37 ILE B O 1
ATOM 2701 N N . SER B 1 38 ? -8.242 12.102 15.477 1 90.25 38 SER B N 1
ATOM 2702 C CA . SER B 1 38 ? -8.953 11.289 16.453 1 90.25 38 SER B CA 1
ATOM 2703 C C . SER B 1 38 ? -8.172 10.023 16.797 1 90.25 38 SER B C 1
ATOM 2705 O O . SER B 1 38 ? -8.141 9.609 17.953 1 90.25 38 SER B O 1
ATOM 2707 N N . THR B 1 39 ? -7.539 9.461 15.836 1 94.31 39 THR B N 1
ATOM 2708 C CA . THR B 1 39 ? -6.746 8.258 16.062 1 94.31 39 THR B CA 1
ATOM 2709 C C . THR B 1 39 ? -5.52 8.57 16.906 1 94.31 39 THR B C 1
ATOM 2711 O O . THR B 1 39 ? -5.207 7.832 17.844 1 94.31 39 THR B O 1
ATOM 2714 N N . LEU B 1 40 ? -4.863 9.656 16.609 1 95.56 40 LEU B N 1
ATOM 2715 C CA . LEU B 1 40 ? -3.682 10.047 17.359 1 95.56 40 LEU B CA 1
ATOM 2716 C C . LEU B 1 40 ? -4.035 10.32 18.828 1 95.56 40 LEU B C 1
ATOM 2718 O O . LEU B 1 40 ? -3.359 9.836 19.734 1 95.56 40 LEU B O 1
ATOM 2722 N N . GLN B 1 41 ? -5.102 10.977 19.031 1 92.25 41 GLN B N 1
ATOM 2723 C CA . GLN B 1 41 ? -5.508 11.344 20.391 1 92.25 41 GLN B CA 1
ATOM 2724 C C . GLN B 1 41 ? -5.988 10.125 21.172 1 92.25 41 GLN B C 1
ATOM 2726 O O . GLN B 1 41 ? -5.727 10 22.359 1 92.25 41 GLN B O 1
ATOM 2731 N N . SER B 1 42 ? -6.668 9.234 20.484 1 89.69 42 SER B N 1
ATOM 2732 C CA . SER B 1 42 ? -7.16 8.031 21.156 1 89.69 42 SER B CA 1
ATOM 2733 C C . SER B 1 42 ? -6.012 7.141 21.594 1 89.69 42 SER B C 1
ATOM 2735 O O . SER B 1 42 ? -6.176 6.309 22.5 1 89.69 42 SER B O 1
ATOM 2737 N N . ASN B 1 43 ? -4.867 7.344 20.984 1 90.75 43 ASN B N 1
ATOM 2738 C CA . ASN B 1 43 ? -3.678 6.582 21.344 1 90.75 43 ASN B CA 1
ATOM 2739 C C . ASN B 1 43 ? -2.791 7.355 22.312 1 90.75 43 ASN B C 1
ATOM 2741 O O . ASN B 1 43 ? -1.64 6.98 22.547 1 90.75 43 ASN B O 1
ATOM 2745 N N . GLY B 1 44 ? -3.26 8.523 22.812 1 90.94 44 GLY B N 1
ATOM 2746 C CA . GLY B 1 44 ? -2.605 9.234 23.891 1 90.94 44 GLY B CA 1
ATOM 2747 C C . GLY B 1 44 ? -1.553 10.219 23.422 1 90.94 44 GLY B C 1
ATOM 2748 O O . GLY B 1 44 ? -0.705 10.648 24.203 1 90.94 44 GLY B O 1
ATOM 2749 N N . HIS B 1 45 ? -1.672 10.617 22.188 1 92.5 45 HIS B N 1
ATOM 2750 C CA . HIS B 1 45 ? -0.657 11.531 21.672 1 92.5 45 HIS B CA 1
ATOM 2751 C C . HIS B 1 45 ? -1.192 12.953 21.562 1 92.5 45 HIS B C 1
ATOM 2753 O O . HIS B 1 45 ? -2.402 13.156 21.438 1 92.5 45 HIS B O 1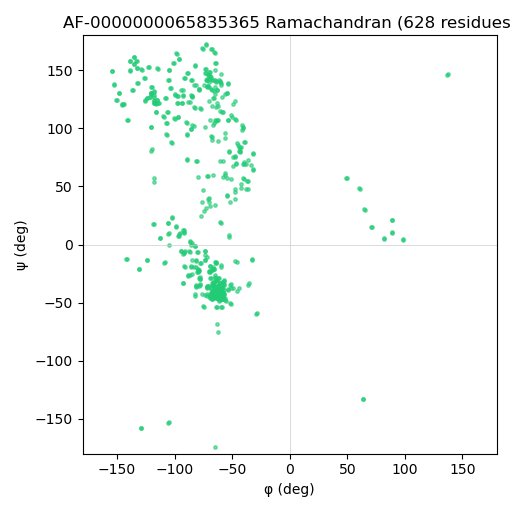
ATOM 2759 N N . THR B 1 46 ? -0.256 13.883 21.719 1 90.44 46 THR B N 1
ATOM 2760 C CA . THR B 1 46 ? -0.604 15.281 21.5 1 90.44 46 THR B CA 1
ATOM 2761 C C . THR B 1 46 ? -0.396 15.672 20.047 1 90.44 46 THR B C 1
ATOM 2763 O O . THR B 1 46 ? 0.485 15.133 19.375 1 90.44 46 THR B O 1
ATOM 2766 N N . VAL B 1 47 ? -1.255 16.594 19.609 1 92.62 47 VAL B N 1
ATOM 2767 C CA . VAL B 1 47 ? -1.248 16.938 18.188 1 92.62 47 VAL B CA 1
ATOM 2768 C C . VAL B 1 47 ? -0.936 18.422 18.031 1 92.62 47 VAL B C 1
ATOM 2770 O O . VAL B 1 47 ? -1.501 19.266 18.734 1 92.62 47 VAL B O 1
ATOM 2773 N N . GLU B 1 48 ? -0.014 18.734 17.203 1 91.56 48 GLU B N 1
ATOM 2774 C CA . GLU B 1 48 ? 0.226 20.078 16.703 1 91.56 48 GLU B CA 1
ATOM 2775 C C . GLU B 1 48 ? -0.163 20.188 15.227 1 91.56 48 GLU B C 1
ATOM 2777 O O . GLU B 1 48 ? 0.5 19.625 14.359 1 91.56 48 GLU B O 1
ATOM 2782 N N . LEU B 1 49 ? -1.215 20.906 15.023 1 91.62 49 LEU B N 1
ATOM 2783 C CA . LEU B 1 49 ? -1.695 21.141 13.672 1 91.62 49 LEU B CA 1
ATOM 2784 C C . LEU B 1 49 ? -0.924 22.281 13.008 1 91.62 49 LEU B C 1
ATOM 2786 O O . LEU B 1 49 ? -0.933 23.406 13.5 1 91.62 49 LEU B O 1
ATOM 2790 N N . LEU B 1 50 ? -0.22 21.984 11.93 1 92.56 50 LEU B N 1
ATOM 2791 C CA . LEU B 1 50 ? 0.563 22.953 11.172 1 92.56 50 LEU B CA 1
ATOM 2792 C C . LEU B 1 50 ? -0.19 23.391 9.922 1 92.56 50 LEU B C 1
ATOM 2794 O O . LEU B 1 50 ? -0.33 22.625 8.969 1 92.56 50 LEU B O 1
ATOM 2798 N N . ILE B 1 51 ? -0.682 24.656 9.922 1 89 51 ILE B N 1
ATOM 2799 C CA . ILE B 1 51 ? -1.587 25.094 8.859 1 89 51 ILE B CA 1
ATOM 2800 C C . ILE B 1 51 ? -1.172 26.484 8.367 1 89 51 ILE B C 1
ATOM 2802 O O . ILE B 1 51 ? -0.528 27.234 9.094 1 89 51 ILE B O 1
ATOM 2806 N N . PRO B 1 52 ? -1.522 26.828 7.109 1 86.69 52 PRO B N 1
ATOM 2807 C CA . PRO B 1 52 ? -1.306 28.203 6.645 1 86.69 52 PRO B CA 1
ATOM 2808 C C . PRO B 1 52 ? -2.156 29.219 7.402 1 86.69 52 PRO B C 1
ATOM 2810 O O . PRO B 1 52 ? -3.229 28.875 7.906 1 86.69 52 PRO B O 1
ATOM 2813 N N . THR B 1 53 ? -1.656 30.375 7.371 1 82.69 53 THR B N 1
ATOM 2814 C CA . THR B 1 53 ? -2.359 31.469 8.039 1 82.69 53 THR B CA 1
ATOM 2815 C C . THR B 1 53 ? -3.754 31.656 7.453 1 82.69 53 THR B C 1
ATOM 2817 O O . THR B 1 53 ? -4.707 31.953 8.18 1 82.69 53 THR B O 1
ATOM 2820 N N . GLU B 1 54 ? -3.855 31.469 6.172 1 79.5 54 GLU B N 1
ATOM 2821 C CA . GLU B 1 54 ? -5.137 31.609 5.488 1 79.5 54 GLU B CA 1
ATOM 2822 C C . GLU B 1 54 ? -6.168 30.625 6.023 1 79.5 54 GLU B C 1
ATOM 2824 O O . GLU B 1 54 ? -7.344 30.969 6.168 1 79.5 54 GLU B O 1
ATOM 2829 N N . THR B 1 55 ? -5.766 29.469 6.32 1 77.38 55 THR B N 1
ATOM 2830 C CA . THR B 1 55 ? -6.652 28.438 6.859 1 77.38 55 THR B CA 1
ATOM 2831 C C . THR B 1 55 ? -7.152 28.828 8.242 1 77.38 55 THR B C 1
ATOM 2833 O O . THR B 1 55 ? -8.312 28.578 8.586 1 77.38 55 THR B O 1
ATOM 2836 N N . VAL B 1 56 ? -6.348 29.469 9.016 1 71.88 56 VAL B N 1
ATOM 2837 C CA . VAL B 1 56 ? -6.711 29.906 10.352 1 71.88 56 VAL B CA 1
ATOM 2838 C C . VAL B 1 56 ? -7.742 31.031 10.273 1 71.88 56 VAL B C 1
ATOM 2840 O O . VAL B 1 56 ? -8.734 31.016 11 1 71.88 56 VAL B O 1
ATOM 2843 N N . MET B 1 57 ? -7.461 31.922 9.375 1 70.31 57 MET B N 1
ATOM 2844 C CA . MET B 1 57 ? -8.32 33.094 9.227 1 70.31 57 MET B CA 1
ATOM 2845 C C . MET B 1 57 ? -9.719 32.688 8.75 1 70.31 57 MET B C 1
ATOM 2847 O O . MET B 1 57 ? -10.719 33.219 9.219 1 70.31 57 MET B O 1
ATOM 2851 N N . GLN B 1 58 ? -9.742 31.781 7.855 1 67.19 58 GLN B N 1
ATOM 2852 C CA . GLN B 1 58 ? -11.023 31.297 7.344 1 67.19 58 GLN B CA 1
ATOM 2853 C C . GLN B 1 58 ? -11.836 30.625 8.445 1 67.19 58 GLN B C 1
ATOM 2855 O O . GLN B 1 58 ? -13.055 30.75 8.492 1 67.19 58 GLN B O 1
ATOM 2860 N N . ALA B 1 59 ? -11.156 30.062 9.32 1 65.44 59 ALA B N 1
ATOM 2861 C CA . ALA B 1 59 ? -11.828 29.359 10.414 1 65.44 59 ALA B CA 1
ATOM 2862 C C . ALA B 1 59 ? -12.352 30.344 11.461 1 65.44 59 ALA B C 1
ATOM 2864 O O . ALA B 1 59 ? -13.391 30.109 12.078 1 65.44 59 ALA B O 1
ATOM 2865 N N . THR B 1 60 ? -11.625 31.531 11.602 1 60.91 60 THR B N 1
ATOM 2866 C CA . THR B 1 60 ? -12.016 32.531 12.578 1 60.91 60 THR B CA 1
ATOM 2867 C C . THR B 1 60 ? -13.133 33.406 12.039 1 60.91 60 THR B C 1
ATOM 2869 O O . THR B 1 60 ? -14.039 33.812 12.781 1 60.91 60 THR B O 1
ATOM 2872 N N . ASP B 1 61 ? -12.984 33.812 10.719 1 56.88 61 ASP B N 1
ATOM 2873 C CA . ASP B 1 61 ? -13.992 34.688 10.102 1 56.88 61 ASP B CA 1
ATOM 2874 C C . ASP B 1 61 ? -15.359 34 10.086 1 56.88 61 ASP B C 1
ATOM 2876 O O . ASP B 1 61 ? -16.391 34.625 10.289 1 56.88 61 ASP B O 1
ATOM 2880 N N . GLN B 1 62 ? -15.266 32.844 9.852 1 51 62 GLN B N 1
ATOM 2881 C CA . GLN B 1 62 ? -16.531 32.125 9.852 1 51 62 GLN B CA 1
ATOM 2882 C C . GLN B 1 62 ? -17.188 32.125 11.234 1 51 62 GLN B C 1
ATOM 2884 O O . GLN B 1 62 ? -18.406 32.094 11.352 1 51 62 GLN B O 1
ATOM 2889 N N . ARG B 1 63 ? -16.406 32.469 12.281 1 49.06 63 ARG B N 1
ATOM 2890 C CA . ARG B 1 63 ? -16.906 32.688 13.633 1 49.06 63 ARG B CA 1
ATOM 2891 C C . ARG B 1 63 ? -17.641 34.031 13.742 1 49.06 63 ARG B C 1
ATOM 2893 O O . ARG B 1 63 ? -18.719 34.094 14.336 1 49.06 63 ARG B O 1
ATOM 2900 N N . ASP B 1 64 ? -16.828 35.031 13.273 1 46.69 64 ASP B N 1
ATOM 2901 C CA . ASP B 1 64 ? -17.391 36.375 13.414 1 46.69 64 ASP B CA 1
ATOM 2902 C C . ASP B 1 64 ? -18.688 36.531 12.625 1 46.69 64 ASP B C 1
ATOM 2904 O O . ASP B 1 64 ? -19.625 37.219 13.07 1 46.69 64 ASP B O 1
ATOM 2908 N N . GLN B 1 65 ? -18.578 35.938 11.508 1 42.31 65 GLN B N 1
ATOM 2909 C CA . GLN B 1 65 ? -19.812 36.031 10.742 1 42.31 65 GLN B CA 1
ATOM 2910 C C . GLN B 1 65 ? -20.953 35.281 11.422 1 42.31 65 GLN B C 1
ATOM 2912 O O . GLN B 1 65 ? -22.109 35.688 11.391 1 42.31 65 GLN B O 1
ATOM 2917 N N . GLU B 1 66 ? -20.453 34.25 12.055 1 40.47 66 GLU B N 1
ATOM 2918 C CA . GLU B 1 66 ? -21.484 33.531 12.766 1 40.47 66 GLU B CA 1
ATOM 2919 C C . GLU B 1 66 ? -21.859 34.219 14.07 1 40.47 66 GLU B C 1
ATOM 2921 O O . GLU B 1 66 ? -23.016 34.188 14.484 1 40.47 66 GLU B O 1
ATOM 2926 N N . THR B 1 67 ? -20.859 34.938 14.641 1 38.25 67 THR B N 1
ATOM 2927 C CA . THR B 1 67 ? -21.156 35.781 15.812 1 38.25 67 THR B CA 1
ATOM 2928 C C . THR B 1 67 ? -21.922 37.031 15.414 1 38.25 67 THR B C 1
ATOM 2930 O O . THR B 1 67 ? -22.812 37.469 16.141 1 38.25 67 THR B O 1
ATOM 2933 N N . ILE B 1 68 ? -21.469 37.688 14.258 1 36.56 68 ILE B N 1
ATOM 2934 C CA . ILE B 1 68 ? -22.172 38.875 13.812 1 36.56 68 ILE B CA 1
ATOM 2935 C C . ILE B 1 68 ? -23.625 38.5 13.461 1 36.56 68 ILE B C 1
ATOM 2937 O O . ILE B 1 68 ? -24.531 39.312 13.68 1 36.56 68 ILE B O 1
ATOM 2941 N N . ILE B 1 69 ? -23.672 37.25 12.914 1 34.91 69 ILE B N 1
ATOM 2942 C CA . ILE B 1 69 ? -25.047 36.969 12.578 1 34.91 69 ILE B CA 1
ATOM 2943 C C . ILE B 1 69 ? -25.891 36.906 13.852 1 34.91 69 ILE B C 1
ATOM 2945 O O . ILE B 1 69 ? -27.094 37.25 13.82 1 34.91 69 ILE B O 1
ATOM 2949 N N . ASP B 1 70 ? -25.172 36.562 14.898 1 33.97 70 ASP B N 1
ATOM 2950 C CA . ASP B 1 70 ? -26.047 36.562 16.078 1 33.97 70 ASP B CA 1
ATOM 2951 C C . ASP B 1 70 ? -26.219 37.969 16.625 1 33.97 70 ASP B C 1
ATOM 2953 O O . ASP B 1 70 ? -27.266 38.312 17.203 1 33.97 70 ASP B O 1
ATOM 2957 N N . SER B 1 71 ? -25.062 38.719 16.484 1 30.64 71 SER B N 1
ATOM 2958 C CA . SER B 1 71 ? -25.172 40.031 17.156 1 30.64 71 SER B CA 1
ATOM 2959 C C . SER B 1 71 ? -25.875 41.062 16.281 1 30.64 71 SER B C 1
ATOM 2961 O O . SER B 1 71 ? -25.922 42.219 16.625 1 30.64 71 SER B O 1
ATOM 2963 N N . THR B 1 72 ? -25.953 40.875 14.984 1 31.12 72 THR B N 1
ATOM 2964 C CA . THR B 1 72 ? -26.578 41.938 14.234 1 31.12 72 THR B CA 1
ATOM 2965 C C . THR B 1 72 ? -27.969 42.25 14.789 1 31.12 72 THR B C 1
ATOM 2967 O O . THR B 1 72 ? -28.969 41.719 14.32 1 31.12 72 THR B O 1
ATOM 2970 N N . GLY B 1 73 ? -27.969 42.25 16.219 1 24.77 73 GLY B N 1
ATOM 2971 C CA . GLY B 1 73 ? -29.094 43.094 16.609 1 24.77 73 GLY B CA 1
ATOM 2972 C C . GLY B 1 73 ? -29.062 44.469 16 1 24.77 73 GLY B C 1
ATOM 2973 O O . GLY B 1 73 ? -27.984 45 15.688 1 24.77 73 GLY B O 1
ATOM 2974 N N . VAL B 1 74 ? -30.094 44.969 15.398 1 26.62 74 VAL B N 1
ATOM 2975 C CA . VAL B 1 74 ? -30.469 46.094 14.586 1 26.62 74 VAL B CA 1
ATOM 2976 C C . VAL B 1 74 ? -30.016 47.406 15.281 1 26.62 74 VAL B C 1
ATOM 2978 O O . VAL B 1 74 ? -30.703 47.906 16.172 1 26.62 74 VAL B O 1
ATOM 2981 N N . SER B 1 75 ? -28.766 47.438 16 1 21.59 75 SER B N 1
ATOM 2982 C CA . SER B 1 75 ? -28.719 48.75 16.641 1 21.59 75 SER B CA 1
ATOM 2983 C C . SER B 1 75 ? -28.578 49.875 15.609 1 21.59 75 SER B C 1
ATOM 2985 O O . SER B 1 75 ? -27.875 49.719 14.609 1 21.59 75 SER B O 1
ATOM 2987 N N . THR B 1 76 ? -29.484 50.812 15.477 1 24.33 76 THR B N 1
ATOM 2988 C CA . THR B 1 76 ? -29.828 52 14.703 1 24.33 76 THR B CA 1
ATOM 2989 C C . THR B 1 76 ? -28.75 53.062 14.852 1 24.33 76 THR B C 1
ATOM 2991 O O . THR B 1 76 ? -28.984 54.25 14.594 1 24.33 76 THR B O 1
ATOM 2994 N N . GLU B 1 77 ? -27.453 52.688 15.297 1 21.39 77 GLU B N 1
ATOM 2995 C CA . GLU B 1 77 ? -26.812 53.906 15.789 1 21.39 77 GLU B CA 1
ATOM 2996 C C . GLU B 1 77 ? -26.469 54.844 14.633 1 21.39 77 GLU B C 1
ATOM 2998 O O . GLU B 1 77 ? -26.234 54.406 13.508 1 21.39 77 GLU B O 1
ATOM 3003 N N . ALA B 1 78 ? -26.578 56.188 14.922 1 22.56 78 ALA B N 1
ATOM 3004 C CA . ALA B 1 78 ? -26.547 57.5 14.32 1 22.56 78 ALA B CA 1
ATOM 3005 C C . ALA B 1 78 ? -25.156 57.844 13.773 1 22.56 78 ALA B C 1
ATOM 3007 O O . ALA B 1 78 ? -24.156 57.688 14.484 1 22.56 78 ALA B O 1
ATOM 3008 N N . VAL B 1 79 ? -24.891 57.781 12.453 1 22.11 79 VAL B N 1
ATOM 3009 C CA . VAL B 1 79 ? -23.781 57.938 11.531 1 22.11 79 VAL B CA 1
ATOM 3010 C C . VAL B 1 79 ? -23.172 59.312 11.672 1 22.11 79 VAL B C 1
ATOM 3012 O O . VAL B 1 79 ? -23.781 60.312 11.258 1 22.11 79 VAL B O 1
ATOM 3015 N N . SER B 1 80 ? -22.688 59.656 12.984 1 18.8 80 SER B N 1
ATOM 3016 C CA . SER B 1 80 ? -22.25 61.062 13 1 18.8 80 SER B CA 1
ATOM 3017 C C . SER B 1 80 ? -21.047 61.25 12.07 1 18.8 80 SER B C 1
ATOM 3019 O O . SER B 1 80 ? -20.219 60.375 11.922 1 18.8 80 SER B O 1
ATOM 3021 N N . THR B 1 81 ? -21.047 62.312 11.273 1 20.38 81 THR B N 1
ATOM 3022 C CA . THR B 1 81 ? -20.422 62.875 10.078 1 20.38 81 THR B CA 1
ATOM 3023 C C . THR B 1 81 ? -19.031 63.406 10.391 1 20.38 81 THR B C 1
ATOM 3025 O O . THR B 1 81 ? -18.438 64.125 9.586 1 20.38 81 THR B O 1
ATOM 3028 N N . SER B 1 82 ? -18.219 62.719 11.32 1 19.06 82 SER B N 1
ATOM 3029 C CA . SER B 1 82 ? -17.109 63.562 11.703 1 19.06 82 SER B CA 1
ATOM 3030 C C . SER B 1 82 ? -16.188 63.844 10.516 1 19.06 82 SER B C 1
ATOM 3032 O O . SER B 1 82 ? -16.125 63.062 9.578 1 19.06 82 SER B O 1
ATOM 3034 N N . THR B 1 83 ? -15.508 65.062 10.539 1 20.2 83 THR B N 1
ATOM 3035 C CA . THR B 1 83 ? -14.805 66.062 9.742 1 20.2 83 THR B CA 1
ATOM 3036 C C . THR B 1 83 ? -13.391 65.625 9.414 1 20.2 83 THR B C 1
ATOM 3038 O O . THR B 1 83 ? -12.719 65 10.25 1 20.2 83 THR B O 1
ATOM 3041 N N . SER B 1 84 ? -12.867 65.75 8.109 1 19.19 84 SER B N 1
ATOM 3042 C CA . SER B 1 84 ? -11.898 65.375 7.09 1 19.19 84 SER B CA 1
ATOM 3043 C C . SER B 1 84 ? -10.516 65.938 7.395 1 19.19 84 SER B C 1
ATOM 3045 O O . SER B 1 84 ? -9.609 65.875 6.562 1 19.19 84 SER B O 1
ATOM 3047 N N . THR B 1 85 ? -10.062 66.125 8.703 1 20.55 85 THR B N 1
ATOM 3048 C CA . THR B 1 85 ? -8.945 67.062 8.609 1 20.55 85 THR B CA 1
ATOM 3049 C C . THR B 1 85 ? -7.754 66.438 7.918 1 20.55 85 THR B C 1
ATOM 3051 O O . THR B 1 85 ? -7.555 65.188 8.016 1 20.55 85 THR B O 1
ATOM 3054 N N . HIS B 1 86 ? -6.949 67.188 7.102 1 20.84 86 HIS B N 1
ATOM 3055 C CA . HIS B 1 86 ? -5.992 67.188 6 1 20.84 86 HIS B CA 1
ATOM 3056 C C . HIS B 1 86 ? -4.602 66.812 6.48 1 20.84 86 HIS B C 1
ATOM 3058 O O . HIS B 1 86 ? -3.883 67.625 7.059 1 20.84 86 HIS B O 1
ATOM 3064 N N . ALA B 1 87 ? -4.398 65.625 7.09 1 19.98 87 ALA B N 1
ATOM 3065 C CA . ALA B 1 87 ? -3.08 65.438 7.691 1 19.98 87 ALA B CA 1
ATOM 3066 C C . ALA B 1 87 ? -1.989 65.438 6.625 1 19.98 87 ALA B C 1
ATOM 3068 O O . ALA B 1 87 ? -2.217 65 5.496 1 19.98 87 ALA B O 1
ATOM 3069 N N . ASP B 1 88 ? -0.896 66.062 6.949 1 22.14 88 ASP B N 1
ATOM 3070 C CA . ASP B 1 88 ? 0.377 66.562 6.406 1 22.14 88 ASP B CA 1
ATOM 3071 C C . ASP B 1 88 ? 1.277 65.375 6.035 1 22.14 88 ASP B C 1
ATOM 3073 O O . ASP B 1 88 ? 1.265 64.312 6.707 1 22.14 88 ASP B O 1
ATOM 3077 N N . THR B 1 89 ? 1.923 65.375 4.828 1 20.17 89 THR B N 1
ATOM 3078 C CA . THR B 1 89 ? 2.604 64.562 3.865 1 20.17 89 THR B CA 1
ATOM 3079 C C . THR B 1 89 ? 4 64.188 4.359 1 20.17 89 THR B C 1
ATOM 3081 O O . THR B 1 89 ? 4.836 63.719 3.582 1 20.17 89 THR B O 1
ATOM 3084 N N . THR B 1 90 ? 4.305 64.062 5.645 1 21.06 90 THR B N 1
ATOM 3085 C CA . THR B 1 90 ? 5.758 64.125 5.781 1 21.06 90 THR B CA 1
ATOM 3086 C C . THR B 1 90 ? 6.383 62.875 5.141 1 21.06 90 THR B C 1
ATOM 3088 O O . THR B 1 90 ? 5.77 61.812 5.121 1 21.06 90 THR B O 1
ATOM 3091 N N . GLU B 1 91 ? 7.551 63.062 4.461 1 22.53 91 GLU B N 1
ATOM 3092 C CA . GLU B 1 91 ? 8.453 62.406 3.521 1 22.53 91 GLU B CA 1
ATOM 3093 C C . GLU B 1 91 ? 9.211 61.281 4.191 1 22.53 91 GLU B C 1
ATOM 3095 O O . GLU B 1 91 ? 10.039 61.5 5.078 1 22.53 91 GLU B O 1
ATOM 3100 N N . HIS B 1 92 ? 8.57 60.25 4.77 1 18.86 92 HIS B N 1
ATOM 3101 C CA . HIS B 1 92 ? 9.422 59.344 5.512 1 18.86 92 HIS B CA 1
ATOM 3102 C C . HIS B 1 92 ? 10.422 58.656 4.59 1 18.86 92 HIS B C 1
ATOM 3104 O O . HIS B 1 92 ? 10.102 58.344 3.439 1 18.86 92 HIS B O 1
ATOM 3110 N N . ASN B 1 93 ? 11.719 58.812 4.859 1 21.38 93 ASN B N 1
ATOM 3111 C CA . ASN B 1 93 ? 13.008 58.281 4.434 1 21.38 93 ASN B CA 1
ATOM 3112 C C . ASN B 1 93 ? 13.008 56.75 4.418 1 21.38 93 ASN B C 1
ATOM 3114 O O . ASN B 1 93 ? 12.562 56.094 5.379 1 21.38 93 ASN B O 1
ATOM 3118 N N . ALA B 1 94 ? 13.281 56.156 3.191 1 20.5 94 ALA B N 1
ATOM 3119 C CA . ALA B 1 94 ? 13.203 54.75 2.719 1 20.5 94 ALA B CA 1
ATOM 3120 C C . ALA B 1 94 ? 14.289 53.906 3.365 1 20.5 94 ALA B C 1
ATOM 3122 O O . ALA B 1 94 ? 15.414 53.812 2.863 1 20.5 94 ALA B O 1
ATOM 3123 N N . ALA B 1 95 ? 14.68 54.094 4.625 1 21.27 95 ALA B N 1
ATOM 3124 C CA . ALA B 1 95 ? 15.719 53.125 5.012 1 21.27 95 ALA B CA 1
ATOM 3125 C C . ALA B 1 95 ? 15.266 51.688 4.758 1 21.27 95 ALA B C 1
ATOM 3127 O O . ALA B 1 95 ? 14.133 51.344 5.086 1 21.27 95 ALA B O 1
ATOM 3128 N N . SER B 1 96 ? 15.836 51.125 3.752 1 21.75 96 SER B N 1
ATOM 3129 C CA . SER B 1 96 ? 15.688 49.781 3.219 1 21.75 96 SER B CA 1
ATOM 3130 C C . SER B 1 96 ? 15.93 48.719 4.301 1 21.75 96 SER B C 1
ATOM 3132 O O . SER B 1 96 ? 17.062 48.5 4.703 1 21.75 96 SER B O 1
ATOM 3134 N N . ASP B 1 97 ? 15.211 48.719 5.398 1 21.75 97 ASP B N 1
ATOM 3135 C CA . ASP B 1 97 ? 15.438 47.688 6.41 1 21.75 97 ASP B CA 1
ATOM 3136 C C . ASP B 1 97 ? 15.281 46.281 5.812 1 21.75 97 ASP B C 1
ATOM 3138 O O . ASP B 1 97 ? 14.281 46 5.164 1 21.75 97 ASP B O 1
ATOM 3142 N N . ASN B 1 98 ? 16.391 45.719 5.434 1 25.36 98 ASN B N 1
ATOM 3143 C CA . ASN B 1 98 ? 16.5 44.281 5.121 1 25.36 98 ASN B CA 1
ATOM 3144 C C . ASN B 1 98 ? 15.75 43.438 6.141 1 25.36 98 ASN B C 1
ATOM 3146 O O . ASN B 1 98 ? 16.281 43.125 7.211 1 25.36 98 ASN B O 1
ATOM 3150 N N . TYR B 1 99 ? 14.5 43.719 6.418 1 23.08 99 TYR B N 1
ATOM 3151 C CA . TYR B 1 99 ? 13.719 42.906 7.34 1 23.08 99 TYR B CA 1
ATOM 3152 C C . TYR B 1 99 ? 13.664 41.438 6.871 1 23.08 99 TYR B C 1
ATOM 3154 O O . TYR B 1 99 ? 13.055 41.156 5.844 1 23.08 99 TYR B O 1
ATOM 3162 N N . VAL B 1 100 ? 14.797 40.781 7.012 1 29.44 100 VAL B N 1
ATOM 3163 C CA . VAL B 1 100 ? 14.562 39.344 7.07 1 29.44 100 VAL B CA 1
ATOM 3164 C C . VAL B 1 100 ? 13.32 39.062 7.918 1 29.44 100 VAL B C 1
ATOM 3166 O O . VAL B 1 100 ? 13.336 39.25 9.133 1 29.44 100 VAL B O 1
ATOM 3169 N N . SER B 1 101 ? 12.211 39.406 7.453 1 26.5 101 SER B N 1
ATOM 3170 C CA . SER B 1 101 ? 10.961 39.125 8.148 1 26.5 101 SER B CA 1
ATOM 3171 C C . SER B 1 101 ? 10.906 37.656 8.578 1 26.5 101 SER B C 1
ATOM 3173 O O . SER B 1 101 ? 10.82 36.75 7.738 1 26.5 101 SER B O 1
ATOM 3175 N N . GLN B 1 102 ? 11.789 37.25 9.547 1 28.72 102 GLN B N 1
ATOM 3176 C CA . GLN B 1 102 ? 11.406 36.031 10.281 1 28.72 102 GLN B CA 1
ATOM 3177 C C . GLN B 1 102 ? 9.906 36 10.531 1 28.72 102 GLN B C 1
ATOM 3179 O O . GLN B 1 102 ? 9.367 36.844 11.273 1 28.72 102 GLN B O 1
ATOM 3184 N N . SER B 1 103 ? 9.164 35.844 9.57 1 31.7 103 SER B N 1
ATOM 3185 C CA . SER B 1 103 ? 7.75 35.781 9.906 1 31.7 103 SER B CA 1
ATOM 3186 C C . SER B 1 103 ? 7.508 34.969 11.156 1 31.7 103 SER B C 1
ATOM 3188 O O . SER B 1 103 ? 7.977 33.812 11.258 1 31.7 103 SER B O 1
ATOM 3190 N N . PRO B 1 104 ? 7.336 35.562 12.328 1 31.64 104 PRO B N 1
ATOM 3191 C CA . PRO B 1 104 ? 7.059 34.875 13.594 1 31.64 104 PRO B CA 1
ATOM 3192 C C . PRO B 1 104 ? 6.086 33.719 13.438 1 31.64 104 PRO B C 1
ATOM 3194 O O . PRO B 1 104 ? 5.117 33.812 12.68 1 31.64 104 PRO B O 1
ATOM 3197 N N . THR B 1 105 ? 6.605 32.469 13.391 1 36.62 105 THR B N 1
ATOM 3198 C CA . THR B 1 105 ? 5.723 31.359 13.711 1 36.62 105 THR B CA 1
ATOM 3199 C C . THR B 1 105 ? 4.703 31.766 14.773 1 36.62 105 THR B C 1
ATOM 3201 O O . THR B 1 105 ? 5.074 32.094 15.898 1 36.62 105 THR B O 1
ATOM 3204 N N . HIS B 1 106 ? 3.801 32.625 14.422 1 35.44 106 HIS B N 1
ATOM 3205 C CA . HIS B 1 106 ? 2.77 32.906 15.414 1 35.44 106 HIS B CA 1
ATOM 3206 C C . HIS B 1 106 ? 1.963 31.656 15.734 1 35.44 106 HIS B C 1
ATOM 3208 O O . HIS B 1 106 ? 1.39 31.047 14.828 1 35.44 106 HIS B O 1
ATOM 3214 N N . THR B 1 107 ? 2.402 30.922 16.672 1 38.25 107 THR B N 1
ATOM 3215 C CA . THR B 1 107 ? 1.558 29.875 17.234 1 38.25 107 THR B CA 1
ATOM 3216 C C . THR B 1 107 ? 0.161 30.406 17.531 1 38.25 107 THR B C 1
ATOM 3218 O O . THR B 1 107 ? -0.002 31.297 18.375 1 38.25 107 THR B O 1
ATOM 3221 N N . LEU B 1 108 ? -0.577 30.672 16.5 1 35.75 108 LEU B N 1
ATOM 3222 C CA . LEU B 1 108 ? -1.953 31.031 16.828 1 35.75 108 LEU B CA 1
ATOM 3223 C C . LEU B 1 108 ? -2.688 29.844 17.453 1 35.75 108 LEU B C 1
ATOM 3225 O O . LEU B 1 108 ? -2.588 28.719 16.969 1 35.75 108 LEU B O 1
ATOM 3229 N N . SER B 1 109 ? -2.896 29.859 18.734 1 35.66 109 SER B N 1
ATOM 3230 C CA . SER B 1 109 ? -3.773 28.906 19.391 1 35.66 109 SER B CA 1
ATOM 3231 C C . SER B 1 109 ? -5.148 28.875 18.734 1 35.66 109 SER B C 1
ATOM 3233 O O . SER B 1 109 ? -5.848 29.875 18.688 1 35.66 109 SER B O 1
ATOM 3235 N N . VAL B 1 110 ? -5.246 28.172 17.656 1 39.81 110 VAL B N 1
ATOM 3236 C CA . VAL B 1 110 ? -6.578 28.031 17.078 1 39.81 110 VAL B CA 1
ATOM 3237 C C . VAL B 1 110 ? -7.496 27.312 18.062 1 39.81 110 VAL B C 1
ATOM 3239 O O . VAL B 1 110 ? -7.098 26.312 18.688 1 39.81 110 VAL B O 1
ATOM 3242 N N . THR B 1 111 ? -8.469 27.984 18.406 1 43.62 111 THR B N 1
ATOM 3243 C CA . THR B 1 111 ? -9.469 27.484 19.344 1 43.62 111 THR B CA 1
ATOM 3244 C C . THR B 1 111 ? -10.016 26.125 18.875 1 43.62 111 THR B C 1
ATOM 3246 O O . THR B 1 111 ? -10.008 25.828 17.688 1 43.62 111 THR B O 1
ATOM 3249 N N . PRO B 1 112 ? -10.18 25.266 19.812 1 44.09 112 PRO B N 1
ATOM 3250 C CA . PRO B 1 112 ? -10.891 24.031 19.516 1 44.09 112 PRO B CA 1
ATOM 3251 C C . PRO B 1 112 ? -12.039 24.234 18.516 1 44.09 112 PRO B C 1
ATOM 3253 O O . PRO B 1 112 ? -12.289 23.359 17.672 1 44.09 112 PRO B O 1
ATOM 3256 N N . GLU B 1 113 ? -12.625 25.359 18.656 1 46.91 113 GLU B N 1
ATOM 3257 C CA . GLU B 1 113 ? -13.742 25.656 17.766 1 46.91 113 GLU B CA 1
ATOM 3258 C C . GLU B 1 113 ? -13.281 25.766 16.312 1 46.91 113 GLU B C 1
ATOM 3260 O O . GLU B 1 113 ? -13.961 25.297 15.398 1 46.91 113 GLU B O 1
ATOM 3265 N N . ALA B 1 114 ? -12.164 26.359 16.203 1 47.81 114 ALA B N 1
ATOM 3266 C CA . ALA B 1 114 ? -11.609 26.484 14.859 1 47.81 114 ALA B CA 1
ATOM 3267 C C . ALA B 1 114 ? -11.227 25.125 14.297 1 47.81 114 ALA B C 1
ATOM 3269 O O . ALA B 1 114 ? -11.453 24.844 13.117 1 47.81 114 ALA B O 1
ATOM 3270 N N . ILE B 1 115 ? -10.695 24.391 15.195 1 53.22 115 ILE B N 1
ATOM 3271 C CA . ILE B 1 115 ? -10.383 23.016 14.805 1 53.22 115 ILE B CA 1
ATOM 3272 C C . ILE B 1 115 ? -11.672 22.297 14.422 1 53.22 115 ILE B C 1
ATOM 3274 O O . ILE B 1 115 ? -11.711 21.594 13.406 1 53.22 115 ILE B O 1
ATOM 3278 N N . MET B 1 116 ? -12.555 22.484 15.32 1 54.78 116 MET B N 1
ATOM 3279 C CA . MET B 1 116 ? -13.844 21.875 15.023 1 54.78 116 MET B CA 1
ATOM 3280 C C . MET B 1 116 ? -14.422 22.406 13.727 1 54.78 116 MET B C 1
ATOM 3282 O O . MET B 1 116 ? -15.078 21.688 12.977 1 54.78 116 MET B O 1
ATOM 3286 N N . ARG B 1 117 ? -14.117 23.688 13.578 1 55.72 117 ARG B N 1
ATOM 3287 C CA . ARG B 1 117 ? -14.586 24.266 12.328 1 55.72 117 ARG B CA 1
ATOM 3288 C C . ARG B 1 117 ? -13.773 23.75 11.148 1 55.72 117 ARG B C 1
ATOM 3290 O O . ARG B 1 117 ? -14.32 23.5 10.07 1 55.72 117 ARG B O 1
ATOM 3297 N N . ILE B 1 118 ? -12.539 23.781 11.477 1 53.59 118 ILE B N 1
ATOM 3298 C CA . ILE B 1 118 ? -11.742 23.109 10.461 1 53.59 118 ILE B CA 1
ATOM 3299 C C . ILE B 1 118 ? -12.242 21.688 10.25 1 53.59 118 ILE B C 1
ATOM 3301 O O . ILE B 1 118 ? -12.336 21.219 9.109 1 53.59 118 ILE B O 1
ATOM 3305 N N . LEU B 1 119 ? -12.453 21.047 11.336 1 54.47 119 LEU B N 1
ATOM 3306 C CA . LEU B 1 119 ? -12.953 19.672 11.297 1 54.47 119 LEU B CA 1
ATOM 3307 C C . LEU B 1 119 ? -14.469 19.656 11.102 1 54.47 119 LEU B C 1
ATOM 3309 O O . LEU B 1 119 ? -15.023 18.656 10.648 1 54.47 119 LEU B O 1
ATOM 3313 N N . ARG B 1 120 ? -15.406 20.5 11.594 1 48.84 120 ARG B N 1
ATOM 3314 C CA . ARG B 1 120 ? -16.859 20.547 11.555 1 48.84 120 ARG B CA 1
ATOM 3315 C C . ARG B 1 120 ? -17.359 21.562 10.531 1 48.84 120 ARG B C 1
ATOM 3317 O O . ARG B 1 120 ? -16.828 22.672 10.438 1 48.84 120 ARG B O 1
ATOM 3324 N N . ASP B 1 121 ? -17.531 21.188 9.273 1 41.72 121 ASP B N 1
ATOM 3325 C CA . ASP B 1 121 ? -18.359 22.172 8.578 1 41.72 121 ASP B CA 1
ATOM 3326 C C . ASP B 1 121 ? -19.594 22.531 9.406 1 41.72 121 ASP B C 1
ATOM 3328 O O . ASP B 1 121 ? -20.484 21.703 9.594 1 41.72 121 ASP B O 1
ATOM 3332 N N . ASP B 1 122 ? -19.594 23.234 10.359 1 34.69 122 ASP B N 1
ATOM 3333 C CA . ASP B 1 122 ? -20.781 23.688 11.078 1 34.69 122 ASP B CA 1
ATOM 3334 C C . ASP B 1 122 ? -21.844 24.219 10.117 1 34.69 122 ASP B C 1
ATOM 3336 O O . ASP B 1 122 ? -22.797 24.875 10.539 1 34.69 122 ASP B O 1
ATOM 3340 N N . ASP B 1 123 ? -21.609 24.5 8.875 1 33.66 123 ASP B N 1
ATOM 3341 C CA . ASP B 1 123 ? -22.703 25.375 8.461 1 33.66 123 ASP B CA 1
ATOM 3342 C C . ASP B 1 123 ? -24.047 24.641 8.531 1 33.66 123 ASP B C 1
ATOM 3344 O O . ASP B 1 123 ? -25.109 25.266 8.453 1 33.66 123 ASP B O 1
ATOM 3348 N N . ASP B 1 124 ? -24.312 23.578 7.605 1 33.69 124 ASP B N 1
ATOM 3349 C CA . ASP B 1 124 ? -25.734 23.359 7.355 1 33.69 124 ASP B CA 1
ATOM 3350 C C . ASP B 1 124 ? -26.438 22.812 8.602 1 33.69 124 ASP B C 1
ATOM 3352 O O . ASP B 1 124 ? -26.125 21.719 9.07 1 33.69 124 ASP B O 1
ATOM 3356 N N . PRO B 1 125 ? -26.984 23.719 9.5 1 31.27 125 PRO B N 1
ATOM 3357 C CA . PRO B 1 125 ? -27.859 23.25 10.57 1 31.27 125 PRO B CA 1
ATOM 3358 C C . PRO B 1 125 ? -28.625 21.969 10.18 1 31.27 125 PRO B C 1
ATOM 3360 O O . PRO B 1 125 ? -28.891 21.125 11.039 1 31.27 125 PRO B O 1
ATOM 3363 N N . ASP B 1 126 ? -29.453 22.094 9.062 1 29.27 126 ASP B N 1
ATOM 3364 C CA . ASP B 1 126 ? -30.453 21.141 8.578 1 29.27 126 ASP B CA 1
ATOM 3365 C C . ASP B 1 126 ? -29.781 19.891 8.023 1 29.27 126 ASP B C 1
ATOM 3367 O O . ASP B 1 126 ? -30.438 19.047 7.41 1 29.27 126 ASP B O 1
ATOM 3371 N N . ASN B 1 127 ? -28.594 20 7.742 1 27.34 127 ASN B N 1
ATOM 3372 C CA . ASN B 1 127 ? -28.156 18.734 7.145 1 27.34 127 ASN B CA 1
ATOM 3373 C C . ASN B 1 127 ? -28.078 17.625 8.188 1 27.34 127 ASN B C 1
ATOM 3375 O O . ASN B 1 127 ? -27 17.328 8.711 1 27.34 127 ASN B O 1
ATOM 3379 N N . GLU B 1 128 ? -29.016 17.625 9.055 1 26.97 128 GLU B N 1
ATOM 3380 C CA . GLU B 1 128 ? -29.312 16.328 9.656 1 26.97 128 GLU B CA 1
ATOM 3381 C C . GLU B 1 128 ? -29.328 15.227 8.602 1 26.97 128 GLU B C 1
ATOM 3383 O O . GLU B 1 128 ? -30.125 15.258 7.672 1 26.97 128 GLU B O 1
ATOM 3388 N N . ALA B 1 129 ? -28.281 14.695 8.227 1 26.48 129 ALA B N 1
ATOM 3389 C CA . ALA B 1 129 ? -28.484 13.406 7.562 1 26.48 129 ALA B CA 1
ATOM 3390 C C . ALA B 1 129 ? -29.688 12.68 8.148 1 26.48 129 ALA B C 1
ATOM 3392 O O . ALA B 1 129 ? -29.672 12.242 9.305 1 26.48 129 ALA B O 1
ATOM 3393 N N . SER B 1 130 ? -30.875 13.055 7.77 1 24.98 130 SER B N 1
ATOM 3394 C CA . SER B 1 130 ? -32.062 12.219 7.992 1 24.98 130 SER B CA 1
ATOM 3395 C C . SER B 1 130 ? -31.766 10.766 7.641 1 24.98 130 SER B C 1
ATOM 3397 O O . SER B 1 130 ? -31.406 10.453 6.504 1 24.98 130 SER B O 1
ATOM 3399 N N . THR B 1 131 ? -31.188 10.023 8.555 1 26.48 131 THR B N 1
ATOM 3400 C CA . THR B 1 131 ? -31.344 8.578 8.523 1 26.48 131 THR B CA 1
ATOM 3401 C C . THR B 1 131 ? -32.75 8.195 8.062 1 26.48 131 THR B C 1
ATOM 3403 O O . THR B 1 131 ? -33.719 8.328 8.82 1 26.48 131 THR B O 1
ATOM 3406 N N . GLN B 1 132 ? -33.156 8.656 6.953 1 25.02 132 GLN B N 1
ATOM 3407 C CA . GLN B 1 132 ? -34.375 7.992 6.527 1 25.02 132 GLN B CA 1
ATOM 3408 C C . GLN B 1 132 ? -34.219 6.473 6.594 1 25.02 132 GLN B C 1
ATOM 3410 O O . GLN B 1 132 ? -33.25 5.918 6.117 1 25.02 132 GLN B O 1
ATOM 3415 N N . GLU B 1 133 ? -34.906 5.859 7.535 1 25.8 133 GLU B N 1
ATOM 3416 C CA . GLU B 1 133 ? -35.281 4.445 7.633 1 25.8 133 GLU B CA 1
ATOM 3417 C C . GLU B 1 133 ? -35.594 3.859 6.258 1 25.8 133 GLU B C 1
ATOM 3419 O O . GLU B 1 133 ? -36.656 4.121 5.691 1 25.8 133 GLU B O 1
ATOM 3424 N N . ARG B 1 134 ? -34.812 4.051 5.277 1 25.38 134 ARG B N 1
ATOM 3425 C CA . ARG B 1 134 ? -35.281 3.268 4.145 1 25.38 134 ARG B CA 1
ATOM 3426 C C . ARG B 1 134 ? -35.344 1.784 4.492 1 25.38 134 ARG B C 1
ATOM 3428 O O . ARG B 1 134 ? -34.438 1.245 5.105 1 25.38 134 ARG B O 1
ATOM 3435 N N . ASP B 1 135 ? -36.469 1.118 4.547 1 25.91 135 ASP B N 1
ATOM 3436 C CA . ASP B 1 135 ? -36.969 -0.241 4.766 1 25.91 135 ASP B CA 1
ATOM 3437 C C . ASP B 1 135 ? -36.156 -1.25 3.951 1 25.91 135 ASP B C 1
ATOM 3439 O O . ASP B 1 135 ? -36.375 -2.459 4.066 1 25.91 135 ASP B O 1
ATOM 3443 N N . GLY B 1 136 ? -35.781 -0.905 2.684 1 27.66 136 GLY B N 1
ATOM 3444 C CA . GLY B 1 136 ? -35.469 -2.137 1.976 1 27.66 136 GLY B CA 1
ATOM 3445 C C . GLY B 1 136 ? -34.219 -2.818 2.486 1 27.66 136 GLY B C 1
ATOM 3446 O O . GLY B 1 136 ? -33.375 -2.186 3.135 1 27.66 136 GLY B O 1
ATOM 3447 N N . ASP B 1 137 ? -34.125 -4.172 2.555 1 26.56 137 ASP B N 1
ATOM 3448 C CA . ASP B 1 137 ? -33.219 -5.203 3.076 1 26.56 137 ASP B CA 1
ATOM 3449 C C . ASP B 1 137 ? -31.797 -4.992 2.586 1 26.56 137 ASP B C 1
ATOM 3451 O O . ASP B 1 137 ? -31.094 -5.953 2.26 1 26.56 137 ASP B O 1
ATOM 3455 N N . LYS B 1 138 ? -31.562 -3.896 1.909 1 27.31 138 LYS B N 1
ATOM 3456 C CA . LYS B 1 138 ? -30.172 -4.008 1.477 1 27.31 138 LYS B CA 1
ATOM 3457 C C . LYS B 1 138 ? -29.219 -4.004 2.67 1 27.31 138 LYS B C 1
ATOM 3459 O O . LYS B 1 138 ? -29.391 -3.213 3.602 1 27.31 138 LYS B O 1
ATOM 3464 N N . GLU B 1 139 ? -28.625 -5.082 3.025 1 27.14 139 GLU B N 1
ATOM 3465 C CA . GLU B 1 139 ? -27.594 -5.391 4.004 1 27.14 139 GLU B CA 1
ATOM 3466 C C . GLU B 1 139 ? -26.5 -4.316 4.016 1 27.14 139 GLU B C 1
ATOM 3468 O O . GLU B 1 139 ? -25.734 -4.191 3.059 1 27.14 139 GLU B O 1
ATOM 3473 N N . TYR B 1 140 ? -26.938 -3.094 4.258 1 26.11 140 TYR B N 1
ATOM 3474 C CA . TYR B 1 140 ? -25.891 -2.115 4.531 1 26.11 140 TYR B CA 1
ATOM 3475 C C . TYR B 1 140 ? -24.891 -2.658 5.531 1 26.11 140 TYR B C 1
ATOM 3477 O O . TYR B 1 140 ? -25.25 -3.383 6.461 1 26.11 140 TYR B O 1
ATOM 3485 N N . ILE B 1 141 ? -23.797 -2.967 5.113 1 29.34 141 ILE B N 1
ATOM 3486 C CA . ILE B 1 141 ? -22.734 -3.184 6.082 1 29.34 141 ILE B CA 1
ATOM 3487 C C . ILE B 1 141 ? -22.828 -2.141 7.195 1 29.34 141 ILE B C 1
ATOM 3489 O O . ILE B 1 141 ? -22.859 -0.938 6.926 1 29.34 141 ILE B O 1
ATOM 3493 N N . ASP B 1 142 ? -23.578 -2.373 8.25 1 28.95 142 ASP B N 1
ATOM 3494 C CA . ASP B 1 142 ? -23.609 -1.595 9.484 1 28.95 142 ASP B CA 1
ATOM 3495 C C . ASP B 1 142 ? -22.234 -0.987 9.781 1 28.95 142 ASP B C 1
ATOM 3497 O O . ASP B 1 142 ? -21.328 -1.691 10.195 1 28.95 142 ASP B O 1
ATOM 3501 N N . ILE B 1 143 ? -21.828 -0.108 8.891 1 30.53 143 ILE B N 1
ATOM 3502 C CA . ILE B 1 143 ? -20.656 0.665 9.281 1 30.53 143 ILE B CA 1
ATOM 3503 C C . ILE B 1 143 ? -20.922 1.381 10.602 1 30.53 143 ILE B C 1
ATOM 3505 O O . ILE B 1 143 ? -21.672 2.355 10.648 1 30.53 143 ILE B O 1
ATOM 3509 N N . THR B 1 144 ? -21.203 0.718 11.656 1 31.94 144 THR B N 1
ATOM 3510 C CA . THR B 1 144 ? -21.188 1.389 12.953 1 31.94 144 THR B CA 1
ATOM 3511 C C . THR B 1 144 ? -19.953 2.289 13.078 1 31.94 144 THR B C 1
ATOM 3513 O O . THR B 1 144 ? -18.828 1.807 13.07 1 31.94 144 THR B O 1
ATOM 3516 N N . VAL B 1 145 ? -20.062 3.422 12.508 1 35.03 145 VAL B N 1
ATOM 3517 C CA . VAL B 1 145 ? -19.062 4.422 12.867 1 35.03 145 VAL B CA 1
ATOM 3518 C C . VAL B 1 145 ? -18.875 4.445 14.383 1 35.03 145 VAL B C 1
ATOM 3520 O O . VAL B 1 145 ? -19.844 4.676 15.125 1 35.03 145 VAL B O 1
ATOM 3523 N N . ASP B 1 146 ? -18.078 3.686 14.938 1 37 146 ASP B N 1
ATOM 3524 C CA . ASP B 1 146 ? -17.781 3.877 16.344 1 37 146 ASP B CA 1
ATOM 3525 C C . ASP B 1 146 ? -17.484 5.344 16.656 1 37 146 ASP B C 1
ATOM 3527 O O . ASP B 1 146 ? -16.312 5.738 16.734 1 37 146 ASP B O 1
ATOM 3531 N N . THR B 1 147 ? -18.25 6.238 16.172 1 38.12 147 THR B N 1
ATOM 3532 C CA . THR B 1 147 ? -18.125 7.668 16.422 1 38.12 147 THR B CA 1
ATOM 3533 C C . THR B 1 147 ? -18 7.941 17.922 1 38.12 147 THR B C 1
ATOM 3535 O O . THR B 1 147 ? -17.516 9.008 18.328 1 38.12 147 THR B O 1
ATOM 3538 N N . ALA B 1 148 ? -18.719 7.184 18.734 1 36.59 148 ALA B N 1
ATOM 3539 C CA . ALA B 1 148 ? -18.797 7.559 20.141 1 36.59 148 ALA B CA 1
ATOM 3540 C C . ALA B 1 148 ? -17.406 7.691 20.75 1 36.59 148 ALA B C 1
ATOM 3542 O O . ALA B 1 148 ? -17.188 8.57 21.594 1 36.59 148 ALA B O 1
ATOM 3543 N N . GLN B 1 149 ? -16.547 6.715 20.547 1 42.22 149 GLN B N 1
ATOM 3544 C CA . GLN B 1 149 ? -15.352 6.605 21.375 1 42.22 149 GLN B CA 1
ATOM 3545 C C . GLN B 1 149 ? -14.266 7.578 20.922 1 42.22 149 GLN B C 1
ATOM 3547 O O . GLN B 1 149 ? -13.344 7.887 21.672 1 42.22 149 GLN B O 1
ATOM 3552 N N . ASN B 1 150 ? -14.195 8.133 19.625 1 55.53 150 ASN B N 1
ATOM 3553 C CA . ASN B 1 150 ? -12.961 8.859 19.359 1 55.53 150 ASN B CA 1
ATOM 3554 C C . ASN B 1 150 ? -13.219 10.336 19.062 1 55.53 150 ASN B C 1
ATOM 3556 O O . ASN B 1 150 ? -13.117 10.773 17.922 1 55.53 150 ASN B O 1
ATOM 3560 N N . GLN B 1 151 ? -13.875 10.945 20.047 1 67.19 151 GLN B N 1
ATOM 3561 C CA . GLN B 1 151 ? -14.094 12.383 19.906 1 67.19 151 GLN B CA 1
ATOM 3562 C C . GLN B 1 151 ? -12.789 13.148 20.047 1 67.19 151 GLN B C 1
ATOM 3564 O O . GLN B 1 151 ? -11.938 12.789 20.875 1 67.19 151 GLN B O 1
ATOM 3569 N N . ILE B 1 152 ? -12.648 14.062 19.172 1 80.25 152 ILE B N 1
ATOM 3570 C CA . ILE B 1 152 ? -11.461 14.922 19.172 1 80.25 152 ILE B CA 1
ATOM 3571 C C . ILE B 1 152 ? -11.461 15.781 20.438 1 80.25 152 ILE B C 1
ATOM 3573 O O . ILE B 1 152 ? -12.492 16.344 20.812 1 80.25 152 ILE B O 1
ATOM 3577 N N . GLN B 1 153 ? -10.422 15.734 21.141 1 80 153 GLN B N 1
ATOM 3578 C CA . GLN B 1 153 ? -10.18 16.625 22.266 1 80 153 GLN B CA 1
ATOM 3579 C C . GLN B 1 153 ? -9.477 17.906 21.812 1 80 153 GLN B C 1
ATOM 3581 O O . GLN B 1 153 ? -8.242 17.953 21.766 1 80 153 GLN B O 1
ATOM 3586 N N . SER B 1 154 ? -10.242 18.922 21.562 1 75.31 154 SER B N 1
ATOM 3587 C CA . SER B 1 154 ? -9.727 20.141 20.953 1 75.31 154 SER B CA 1
ATOM 3588 C C . SER B 1 154 ? -8.672 20.797 21.828 1 75.31 154 SER B C 1
ATOM 3590 O O . SER B 1 154 ? -7.746 21.438 21.328 1 75.31 154 SER B O 1
ATOM 3592 N N . ASN B 1 155 ? -8.781 20.594 23.125 1 73.38 155 ASN B N 1
ATOM 3593 C CA . ASN B 1 155 ? -7.859 21.219 24.062 1 73.38 155 ASN B CA 1
ATOM 3594 C C . ASN B 1 155 ? -6.48 20.562 24.016 1 73.38 155 ASN B C 1
ATOM 3596 O O . ASN B 1 155 ? -5.512 21.109 24.547 1 73.38 155 ASN B O 1
ATOM 3600 N N . GLN B 1 156 ? -6.43 19.5 23.328 1 78 156 GLN B N 1
ATOM 3601 C CA . GLN B 1 156 ? -5.156 18.797 23.219 1 78 156 GLN B CA 1
ATOM 3602 C C . GLN B 1 156 ? -4.539 19 21.844 1 78 156 GLN B C 1
ATOM 3604 O O . GLN B 1 156 ? -3.723 18.188 21.406 1 78 156 GLN B O 1
ATOM 3609 N N . ILE B 1 157 ? -5.008 20.016 21.172 1 84.62 157 ILE B N 1
ATOM 3610 C CA . ILE B 1 157 ? -4.473 20.344 19.859 1 84.62 157 ILE B CA 1
ATOM 3611 C C . ILE B 1 157 ? -3.834 21.734 19.906 1 84.62 157 ILE B C 1
ATOM 3613 O O . ILE B 1 157 ? -4.465 22.703 20.328 1 84.62 157 ILE B O 1
ATOM 3617 N N . VAL B 1 158 ? -2.605 21.797 19.594 1 84.25 158 VAL B N 1
ATOM 3618 C CA . VAL B 1 158 ? -1.919 23.062 19.375 1 84.25 158 VAL B CA 1
ATOM 3619 C C . VAL B 1 158 ? -1.924 23.422 17.891 1 84.25 158 VAL B C 1
ATOM 3621 O O . VAL B 1 158 ? -1.689 22.547 17.047 1 84.25 158 VAL B O 1
ATOM 3624 N N . VAL B 1 159 ? -2.262 24.656 17.594 1 85.88 159 VAL B N 1
ATOM 3625 C CA . VAL B 1 159 ? -2.271 25.094 16.203 1 85.88 159 VAL B CA 1
ATOM 3626 C C . VAL B 1 159 ? -1.096 26.031 15.953 1 85.88 159 VAL B C 1
ATOM 3628 O O . VAL B 1 159 ? -0.9 27 16.688 1 85.88 159 VAL B O 1
ATOM 3631 N N . THR B 1 160 ? -0.332 25.734 14.992 1 86.94 160 THR B N 1
ATOM 3632 C CA . THR B 1 160 ? 0.773 26.562 14.547 1 86.94 160 THR B CA 1
ATOM 3633 C C . THR B 1 160 ? 0.554 27.031 13.109 1 86.94 160 THR B C 1
ATOM 3635 O O . THR B 1 160 ? 0.383 26.203 12.203 1 86.94 160 THR B O 1
ATOM 3638 N N . ALA B 1 161 ? 0.575 28.344 12.93 1 87.62 161 ALA B N 1
ATOM 3639 C CA . ALA B 1 161 ? 0.439 28.906 11.586 1 87.62 161 ALA B CA 1
ATOM 3640 C C . ALA B 1 161 ? 1.805 29.125 10.945 1 87.62 161 ALA B C 1
ATOM 3642 O O . ALA B 1 161 ? 2.713 29.672 11.57 1 87.62 161 ALA B O 1
ATOM 3643 N N . ASP B 1 162 ? 1.974 28.656 9.805 1 90.56 162 ASP B N 1
ATOM 3644 C CA . ASP B 1 162 ? 3.201 28.797 9.031 1 90.56 162 ASP B CA 1
ATOM 3645 C C . ASP B 1 162 ? 2.91 28.781 7.531 1 90.56 162 ASP B C 1
ATOM 3647 O O . ASP B 1 162 ? 2.314 27.844 7.016 1 90.56 162 ASP B O 1
ATOM 3651 N N . ASP B 1 163 ? 3.334 29.797 6.801 1 90.06 163 ASP B N 1
ATOM 3652 C CA . ASP B 1 163 ? 2.98 29.953 5.391 1 90.06 163 ASP B CA 1
ATOM 3653 C C . ASP B 1 163 ? 4.055 29.359 4.484 1 90.06 163 ASP B C 1
ATOM 3655 O O . ASP B 1 163 ? 3.9 29.328 3.262 1 90.06 163 ASP B O 1
ATOM 3659 N N . ARG B 1 164 ? 5.117 28.938 5.066 1 92.94 164 ARG B N 1
ATOM 3660 C CA . ARG B 1 164 ? 6.184 28.344 4.266 1 92.94 164 ARG B CA 1
ATOM 3661 C C . ARG B 1 164 ? 5.742 27.016 3.672 1 92.94 164 ARG B C 1
ATOM 3663 O O . ARG B 1 164 ? 4.707 26.469 4.062 1 92.94 164 ARG B O 1
ATOM 3670 N N . ALA B 1 165 ? 6.621 26.547 2.711 1 93.75 165 ALA B N 1
ATOM 3671 C CA . ALA B 1 165 ? 6.402 25.219 2.137 1 93.75 165 ALA B CA 1
ATOM 3672 C C . ALA B 1 165 ? 6.582 24.125 3.189 1 93.75 165 ALA B C 1
ATOM 3674 O O . ALA B 1 165 ? 7.117 24.391 4.27 1 93.75 165 ALA B O 1
ATOM 3675 N N . LEU B 1 166 ? 6.137 22.969 2.871 1 95 166 LEU B N 1
ATOM 3676 C CA . LEU B 1 166 ? 6.047 21.844 3.807 1 95 166 LEU B CA 1
ATOM 3677 C C . LEU B 1 166 ? 7.379 21.625 4.512 1 95 166 LEU B C 1
ATOM 3679 O O . LEU B 1 166 ? 7.441 21.594 5.742 1 95 166 LEU B O 1
ATOM 3683 N N . THR B 1 167 ? 8.484 21.531 3.752 1 97.19 167 THR B N 1
ATOM 3684 C CA . THR B 1 167 ? 9.789 21.172 4.309 1 97.19 167 THR B CA 1
ATOM 3685 C C . THR B 1 167 ? 10.258 22.234 5.301 1 97.19 167 THR B C 1
ATOM 3687 O O . THR B 1 167 ? 10.5 21.922 6.473 1 97.19 167 THR B O 1
ATOM 3690 N N . PRO B 1 168 ? 10.32 23.5 4.945 1 97.5 168 PRO B N 1
ATOM 3691 C CA . PRO B 1 168 ? 10.766 24.5 5.91 1 97.5 168 PRO B CA 1
ATOM 3692 C C . PRO B 1 168 ? 9.805 24.656 7.086 1 97.5 168 PRO B C 1
ATOM 3694 O O . PRO B 1 168 ? 10.234 24.922 8.211 1 97.5 168 PRO B O 1
ATOM 3697 N N . ALA B 1 169 ? 8.5 24.484 6.836 1 96.25 169 ALA B N 1
ATOM 3698 C CA . ALA B 1 169 ? 7.527 24.609 7.918 1 96.25 169 ALA B CA 1
ATOM 3699 C C . ALA B 1 169 ? 7.719 23.516 8.961 1 96.25 169 ALA B C 1
ATOM 3701 O O . ALA B 1 169 ? 7.742 23.797 10.164 1 96.25 169 ALA B O 1
ATOM 3702 N N . VAL B 1 170 ? 7.895 22.281 8.523 1 97.38 170 VAL B N 1
ATOM 3703 C CA . VAL B 1 170 ? 8.094 21.156 9.43 1 97.38 170 VAL B CA 1
ATOM 3704 C C . VAL B 1 170 ? 9.422 21.312 10.156 1 97.38 170 VAL B C 1
ATOM 3706 O O . VAL B 1 170 ? 9.508 21.094 11.367 1 97.38 170 VAL B O 1
ATOM 3709 N N . ASN B 1 171 ? 10.438 21.719 9.469 1 97.25 171 ASN B N 1
ATOM 3710 C CA . ASN B 1 171 ? 11.742 21.891 10.086 1 97.25 171 ASN B CA 1
ATOM 3711 C C . ASN B 1 171 ? 11.719 23 11.141 1 97.25 171 ASN B C 1
ATOM 3713 O O . ASN B 1 171 ? 12.422 22.906 12.156 1 97.25 171 ASN B O 1
ATOM 3717 N N . SER B 1 172 ? 10.969 24.031 10.859 1 95.25 172 SER B N 1
ATOM 3718 C CA . SER B 1 172 ? 10.805 25.078 11.867 1 95.25 172 SER B CA 1
ATOM 3719 C C . SER B 1 172 ? 10.188 24.531 13.148 1 95.25 172 SER B C 1
ATOM 3721 O O . SER B 1 172 ? 10.625 24.859 14.25 1 95.25 172 SER B O 1
ATOM 3723 N N . CYS B 1 173 ? 9.203 23.641 13 1 93.56 173 CYS B N 1
ATOM 3724 C CA . CYS B 1 173 ? 8.578 23.016 14.156 1 93.56 173 CYS B CA 1
ATOM 3725 C C . CYS B 1 173 ? 9.578 22.109 14.891 1 93.56 173 CYS B C 1
ATOM 3727 O O . CYS B 1 173 ? 9.68 22.172 16.109 1 93.56 173 CYS B O 1
ATOM 3729 N N . LEU B 1 174 ? 10.32 21.328 14.141 1 94.25 174 LEU B N 1
ATOM 3730 C CA . LEU B 1 174 ? 11.297 20.422 14.734 1 94.25 174 LEU B CA 1
ATOM 3731 C C . LEU B 1 174 ? 12.359 21.188 15.508 1 94.25 174 LEU B C 1
ATOM 3733 O O . LEU B 1 174 ? 12.727 20.797 16.625 1 94.25 174 LEU B O 1
ATOM 3737 N N . ASN B 1 175 ? 12.828 22.266 14.938 1 92.06 175 ASN B N 1
ATOM 3738 C CA . ASN B 1 175 ? 13.82 23.109 15.594 1 92.06 175 ASN B CA 1
ATOM 3739 C C . ASN B 1 175 ? 13.281 23.703 16.891 1 92.06 175 ASN B C 1
ATOM 3741 O O . ASN B 1 175 ? 13.953 23.656 17.922 1 92.06 175 ASN B O 1
ATOM 3745 N N . ARG B 1 176 ? 12.086 24.203 16.797 1 90.5 176 ARG B N 1
ATOM 3746 C CA . ARG B 1 176 ? 11.453 24.812 17.969 1 90.5 176 ARG B CA 1
ATOM 3747 C C . ARG B 1 176 ? 11.273 23.797 19.094 1 90.5 176 ARG B C 1
ATOM 3749 O O . ARG B 1 176 ? 11.57 24.094 20.25 1 90.5 176 ARG B O 1
ATOM 3756 N N . LEU B 1 177 ? 10.844 22.656 18.766 1 88 177 LEU B N 1
ATOM 3757 C CA . LEU B 1 177 ? 10.469 21.641 19.75 1 88 177 LEU B CA 1
ATOM 3758 C C . LEU B 1 177 ? 11.703 20.938 20.312 1 88 177 LEU B C 1
ATOM 3760 O O . LEU B 1 177 ? 11.664 20.375 21.406 1 88 177 LEU B O 1
ATOM 3764 N N . SER B 1 178 ? 12.82 20.969 19.531 1 84.31 178 SER B N 1
ATOM 3765 C CA . SER B 1 178 ? 14.055 20.344 20 1 84.31 178 SER B CA 1
ATOM 3766 C C . SER B 1 178 ? 14.859 21.312 20.859 1 84.31 178 SER B C 1
ATOM 3768 O O . SER B 1 178 ? 15.711 20.891 21.641 1 84.31 178 SER B O 1
ATOM 3770 N N . ASP B 1 179 ? 14.711 22.578 20.672 1 78.31 179 ASP B N 1
ATOM 3771 C CA . ASP B 1 179 ? 15.492 23.594 21.359 1 78.31 179 ASP B CA 1
ATOM 3772 C C . ASP B 1 179 ? 14.797 24.062 22.641 1 78.31 179 ASP B C 1
ATOM 3774 O O . ASP B 1 179 ? 15.25 25 23.281 1 78.31 179 ASP B O 1
ATOM 3778 N N . THR B 1 180 ? 13.875 23.359 22.984 1 69.12 180 THR B N 1
ATOM 3779 C CA . THR B 1 180 ? 13.195 23.781 24.203 1 69.12 180 THR B CA 1
ATOM 3780 C C . THR B 1 180 ? 13.953 23.297 25.438 1 69.12 180 THR B C 1
ATOM 3782 O O . THR B 1 180 ? 14.828 22.438 25.328 1 69.12 180 THR B O 1
ATOM 3785 N N . GLU B 1 181 ? 13.766 24 26.5 1 65.38 181 GLU B N 1
ATOM 3786 C CA . GLU B 1 181 ? 14.375 23.625 27.781 1 65.38 181 GLU B CA 1
ATOM 3787 C C . GLU B 1 181 ? 14.078 22.172 28.125 1 65.38 181 GLU B C 1
ATOM 3789 O O . GLU B 1 181 ? 14.914 21.5 28.734 1 65.38 181 GLU B O 1
ATOM 3794 N N . THR B 1 182 ? 12.938 21.766 27.75 1 65.56 182 THR B N 1
ATOM 3795 C CA . THR B 1 182 ? 12.547 20.359 27.906 1 65.56 182 THR B CA 1
ATOM 3796 C C . THR B 1 182 ? 12.227 19.734 26.547 1 65.56 182 THR B C 1
ATOM 3798 O O . THR B 1 182 ? 11.055 19.594 26.188 1 65.56 182 THR B O 1
ATOM 3801 N N . PRO B 1 183 ? 13.211 19.375 25.953 1 64.94 183 PRO B N 1
ATOM 3802 C CA . PRO B 1 183 ? 12.992 18.922 24.578 1 64.94 183 PRO B CA 1
ATOM 3803 C C . PRO B 1 183 ? 12.188 17.625 24.516 1 64.94 183 PRO B C 1
ATOM 3805 O O . PRO B 1 183 ? 12.312 16.766 25.391 1 64.94 183 PRO B O 1
ATOM 3808 N N . PHE B 1 184 ? 11.25 17.719 23.641 1 71.06 184 PHE B N 1
ATOM 3809 C CA . PHE B 1 184 ? 10.594 16.453 23.344 1 71.06 184 PHE B CA 1
ATOM 3810 C C . PHE B 1 184 ? 11.609 15.414 22.891 1 71.06 184 PHE B C 1
ATOM 3812 O O . PHE B 1 184 ? 12.516 15.719 22.109 1 71.06 184 PHE B O 1
ATOM 3819 N N . SER B 1 185 ? 11.445 14.328 23.562 1 76.38 185 SER B N 1
ATOM 3820 C CA . SER B 1 185 ? 12.398 13.273 23.234 1 76.38 185 SER B CA 1
ATOM 3821 C C . SER B 1 185 ? 12.016 12.562 21.938 1 76.38 185 SER B C 1
ATOM 3823 O O . SER B 1 185 ? 12.859 11.961 21.281 1 76.38 185 SER B O 1
ATOM 3825 N N . GLU B 1 186 ? 10.805 12.648 21.578 1 90.5 186 GLU B N 1
ATOM 3826 C CA . GLU B 1 186 ? 10.352 11.984 20.359 1 90.5 186 GLU B CA 1
ATOM 3827 C C . GLU B 1 186 ? 9.289 12.82 19.641 1 90.5 186 GLU B C 1
ATOM 3829 O O . GLU B 1 186 ? 8.297 13.227 20.25 1 90.5 186 GLU B O 1
ATOM 3834 N N . LEU B 1 187 ? 9.555 13.164 18.469 1 95.56 187 LEU B N 1
ATOM 3835 C CA . LEU B 1 187 ? 8.633 13.898 17.609 1 95.56 187 LEU B CA 1
ATOM 3836 C C . LEU B 1 187 ? 8.211 13.055 16.422 1 95.56 187 LEU B C 1
ATOM 3838 O O . LEU B 1 187 ? 8.93 12.133 16.016 1 95.56 187 LEU B O 1
ATOM 3842 N N . ALA B 1 188 ? 7.055 13.336 15.969 1 97.81 188 ALA B N 1
ATOM 3843 C CA . ALA B 1 188 ? 6.598 12.664 14.75 1 97.81 188 ALA B CA 1
ATOM 3844 C C . ALA B 1 188 ? 5.875 13.633 13.828 1 97.81 188 ALA B C 1
ATOM 3846 O O . ALA B 1 188 ? 5.363 14.664 14.273 1 97.81 188 ALA B O 1
ATOM 3847 N N . VAL B 1 189 ? 5.965 13.375 12.594 1 98.62 189 VAL B N 1
ATOM 3848 C CA . VAL B 1 189 ? 5.156 14.031 11.57 1 98.62 189 VAL B CA 1
ATOM 3849 C C . VAL B 1 189 ? 4.246 13.008 10.898 1 98.62 189 VAL B C 1
ATOM 3851 O O . VAL B 1 189 ? 4.711 11.977 10.414 1 98.62 189 VAL B O 1
ATOM 3854 N N . VAL B 1 190 ? 2.943 13.242 10.898 1 98.69 190 VAL B N 1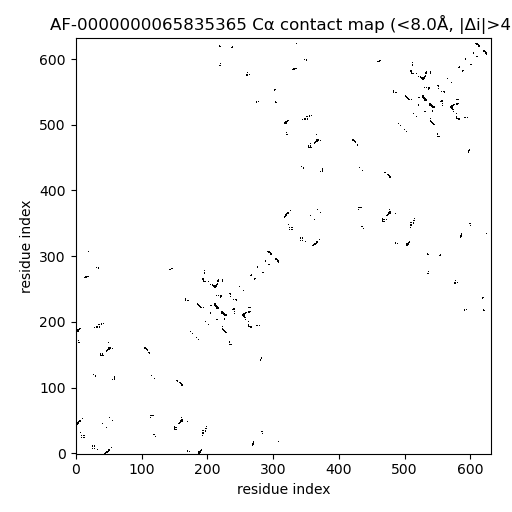
ATOM 3855 C CA . VAL B 1 190 ? 1.957 12.375 10.258 1 98.69 190 VAL B CA 1
ATOM 3856 C C . VAL B 1 190 ? 1.102 13.195 9.289 1 98.69 190 VAL B C 1
ATOM 3858 O O . VAL B 1 190 ? 0.483 14.188 9.688 1 98.69 190 VAL B O 1
ATOM 3861 N N . MET B 1 191 ? 1.077 12.758 8.039 1 98.31 191 MET B N 1
ATOM 3862 C CA . MET B 1 191 ? 0.346 13.508 7.023 1 98.31 191 MET B CA 1
ATOM 3863 C C . MET B 1 191 ? -1.159 13.406 7.254 1 98.31 191 MET B C 1
ATOM 3865 O O . MET B 1 191 ? -1.664 12.359 7.656 1 98.31 191 MET B O 1
ATOM 3869 N N . ALA B 1 192 ? -1.878 14.438 6.891 1 96.06 192 ALA B N 1
ATOM 3870 C CA . ALA B 1 192 ? -3.293 14.602 7.207 1 96.06 192 ALA B CA 1
ATOM 3871 C C . ALA B 1 192 ? -4.164 13.742 6.297 1 96.06 192 ALA B C 1
ATOM 3873 O O . ALA B 1 192 ? -5.352 13.539 6.57 1 96.06 192 ALA B O 1
ATOM 3874 N N . ASP B 1 193 ? -3.594 13.25 5.195 1 96.94 193 ASP B N 1
ATOM 3875 C CA . ASP B 1 193 ? -4.418 12.539 4.219 1 96.94 193 ASP B CA 1
ATOM 3876 C C . ASP B 1 193 ? -4.23 11.031 4.34 1 96.94 193 ASP B C 1
ATOM 3878 O O . ASP B 1 193 ? -4.473 10.289 3.383 1 96.94 193 ASP B O 1
ATOM 3882 N N . LEU B 1 194 ? -3.785 10.609 5.551 1 98.44 194 LEU B N 1
ATOM 3883 C CA . LEU B 1 194 ? -3.711 9.18 5.855 1 98.44 194 LEU B CA 1
ATOM 3884 C C . LEU B 1 194 ? -5.023 8.68 6.449 1 98.44 194 LEU B C 1
ATOM 3886 O O . LEU B 1 194 ? -5.062 8.234 7.598 1 98.44 194 LEU B O 1
ATOM 3890 N N . ALA B 1 195 ? -6.023 8.562 5.621 1 96.88 195 ALA B N 1
ATOM 3891 C CA . ALA B 1 195 ? -7.395 8.25 6.027 1 96.88 195 ALA B CA 1
ATOM 3892 C C . ALA B 1 195 ? -7.484 6.844 6.609 1 96.88 195 ALA B C 1
ATOM 3894 O O . ALA B 1 195 ? -8.406 6.539 7.375 1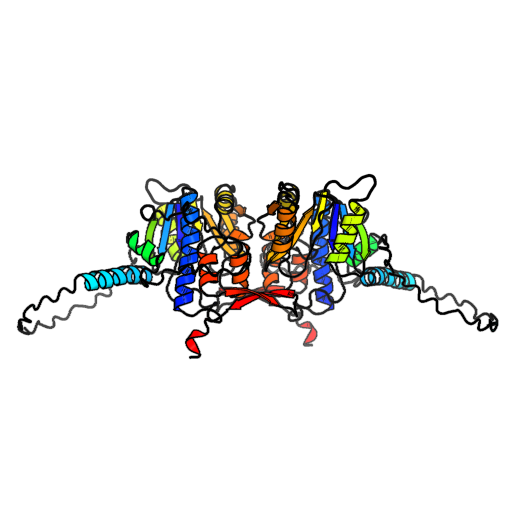 96.88 195 ALA B O 1
ATOM 3895 N N . LEU B 1 196 ? -6.527 6 6.289 1 98.5 196 LEU B N 1
ATOM 3896 C CA . LEU B 1 196 ? -6.629 4.602 6.691 1 98.5 196 LEU B CA 1
ATOM 3897 C C . LEU B 1 196 ? -5.957 4.375 8.039 1 98.5 196 LEU B C 1
ATOM 3899 O O . LEU B 1 196 ? -5.824 3.232 8.492 1 98.5 196 LEU B O 1
ATOM 3903 N N . ILE B 1 197 ? -5.602 5.41 8.703 1 97.94 197 ILE B N 1
ATOM 3904 C CA . ILE B 1 197 ? -4.895 5.344 9.977 1 97.94 197 ILE B CA 1
ATOM 3905 C C . ILE B 1 197 ? -5.734 4.578 10.992 1 97.94 197 ILE B C 1
ATOM 3907 O O . ILE B 1 197 ? -6.961 4.699 11.016 1 97.94 197 ILE B O 1
ATOM 3911 N N . THR B 1 198 ? -5.098 3.717 11.789 1 97.56 198 THR B N 1
ATOM 3912 C CA . THR B 1 198 ? -5.703 3.014 12.914 1 97.56 198 THR B CA 1
ATOM 3913 C C . THR B 1 198 ? -4.805 3.098 14.148 1 97.56 198 THR B C 1
ATOM 3915 O O . THR B 1 198 ? -3.607 3.361 14.031 1 97.56 198 THR B O 1
ATOM 3918 N N . PRO B 1 199 ? -5.387 2.924 15.281 1 96.06 199 PRO B N 1
ATOM 3919 C CA . PRO B 1 199 ? -4.559 2.879 16.484 1 96.06 199 PRO B CA 1
ATOM 3920 C C . PRO B 1 199 ? -3.432 1.854 16.391 1 96.06 199 PRO B C 1
ATOM 3922 O O . PRO B 1 199 ? -2.293 2.148 16.766 1 96.06 199 PRO B O 1
ATOM 3925 N N . THR B 1 200 ? -3.68 0.713 15.805 1 97.06 200 THR B N 1
ATOM 3926 C CA . THR B 1 200 ? -2.676 -0.339 15.688 1 97.06 200 THR B CA 1
ATOM 3927 C C . THR B 1 200 ? -1.554 0.087 14.742 1 97.06 200 THR B C 1
ATOM 3929 O O . THR B 1 200 ? -0.377 -0.156 15.016 1 97.06 200 THR B O 1
ATOM 3932 N N . ALA B 1 201 ? -1.92 0.692 13.656 1 97.81 201 ALA B N 1
ATOM 3933 C CA . ALA B 1 201 ? -0.915 1.132 12.695 1 97.81 201 ALA B CA 1
ATOM 3934 C C . ALA B 1 201 ? 0.007 2.184 13.305 1 97.81 201 ALA B C 1
ATOM 3936 O O . ALA B 1 201 ? 1.227 2.123 13.141 1 97.81 201 ALA B O 1
ATOM 3937 N N . ILE B 1 202 ? -0.581 3.088 14.016 1 97.38 202 ILE B N 1
ATOM 3938 C CA . ILE B 1 202 ? 0.206 4.176 14.586 1 97.38 202 ILE B CA 1
ATOM 3939 C C . ILE B 1 202 ? 1.062 3.646 15.734 1 97.38 202 ILE B C 1
ATOM 3941 O O . ILE B 1 202 ? 2.184 4.113 15.945 1 97.38 202 ILE B O 1
ATOM 3945 N N . GLU B 1 203 ? 0.559 2.725 16.484 1 97.19 203 GLU B N 1
ATOM 3946 C CA . GLU B 1 203 ? 1.348 2.1 17.547 1 97.19 203 GLU B CA 1
ATOM 3947 C C . GLU B 1 203 ? 2.584 1.41 16.969 1 97.19 203 GLU B C 1
ATOM 3949 O O . GLU B 1 203 ? 3.666 1.479 17.562 1 97.19 203 GLU B O 1
ATOM 3954 N N . ARG B 1 204 ? 2.436 0.762 15.891 1 97.5 204 ARG B N 1
ATOM 3955 C CA . ARG B 1 204 ? 3.57 0.113 15.234 1 97.5 204 ARG B CA 1
ATOM 3956 C C . ARG B 1 204 ? 4.617 1.136 14.82 1 97.5 204 ARG B C 1
ATOM 3958 O O . ARG B 1 204 ? 5.82 0.88 14.922 1 97.5 204 ARG B O 1
ATOM 3965 N N . LEU B 1 205 ? 4.145 2.219 14.312 1 98.12 205 LEU B N 1
ATOM 3966 C CA . LEU B 1 205 ? 5.059 3.285 13.914 1 98.12 205 LEU B CA 1
ATOM 3967 C C . LEU B 1 205 ? 5.848 3.799 15.117 1 98.12 205 LEU B C 1
ATOM 3969 O O . LEU B 1 205 ? 7.074 3.914 15.055 1 98.12 205 LEU B O 1
ATOM 3973 N N . PHE B 1 206 ? 5.172 4.027 16.234 1 97.25 206 PHE B N 1
ATOM 3974 C CA . PHE B 1 206 ? 5.785 4.68 17.375 1 97.25 206 PHE B CA 1
ATOM 3975 C C . PHE B 1 206 ? 6.613 3.686 18.188 1 97.25 206 PHE B C 1
ATOM 3977 O O . PHE B 1 206 ? 7.555 4.074 18.875 1 97.25 206 PHE B O 1
ATOM 3984 N N . ALA B 1 207 ? 6.277 2.395 18.062 1 97.06 207 ALA B N 1
ATOM 3985 C CA . ALA B 1 207 ? 7 1.358 18.797 1 97.06 207 ALA B CA 1
ATOM 3986 C C . ALA B 1 207 ? 8.25 0.916 18.031 1 97.06 207 ALA B C 1
ATOM 3988 O O . ALA B 1 207 ? 9.133 0.275 18.594 1 97.06 207 ALA B O 1
ATOM 3989 N N . ARG B 1 208 ? 8.305 1.196 16.719 1 97.81 208 ARG B N 1
ATOM 3990 C CA . ARG B 1 208 ? 9.43 0.753 15.906 1 97.81 208 ARG B CA 1
ATOM 3991 C C . ARG B 1 208 ? 10.734 1.388 16.375 1 97.81 208 ARG B C 1
ATOM 3993 O O . ARG B 1 208 ? 10.789 2.592 16.641 1 97.81 208 ARG B O 1
ATOM 4000 N N . GLU B 1 209 ? 11.766 0.603 16.531 1 97.56 209 GLU B N 1
ATOM 4001 C CA . GLU B 1 209 ? 13.062 1.101 16.969 1 97.56 209 GLU B CA 1
ATOM 4002 C C . GLU B 1 209 ? 13.758 1.889 15.867 1 97.56 209 GLU B C 1
ATOM 4004 O O . GLU B 1 209 ? 13.539 1.63 14.68 1 97.56 209 GLU B O 1
ATOM 4009 N N . GLY B 1 210 ? 14.594 2.848 16.312 1 97.81 210 GLY B N 1
ATOM 4010 C CA . GLY B 1 210 ? 15.367 3.688 15.406 1 97.81 210 GLY B CA 1
ATOM 4011 C C . GLY B 1 210 ? 15.375 5.148 15.805 1 97.81 210 GLY B C 1
ATOM 4012 O O . GLY B 1 210 ? 14.383 5.656 16.328 1 97.81 210 GLY B O 1
ATOM 4013 N N . ASP B 1 211 ? 16.516 5.773 15.523 1 97.62 211 ASP B N 1
ATOM 4014 C CA . ASP B 1 211 ? 16.578 7.219 15.719 1 97.62 211 ASP B CA 1
ATOM 4015 C C . ASP B 1 211 ? 15.586 7.941 14.805 1 97.62 211 ASP B C 1
ATOM 4017 O O . ASP B 1 211 ? 15.008 8.961 15.188 1 97.62 211 ASP B O 1
ATOM 4021 N N . ILE B 1 212 ? 15.531 7.352 13.602 1 98.44 212 ILE B N 1
ATOM 4022 C CA . ILE B 1 212 ? 14.562 7.801 12.602 1 98.44 212 ILE B CA 1
ATOM 4023 C C . ILE B 1 212 ? 13.703 6.621 12.156 1 98.44 212 ILE B C 1
ATOM 4025 O O . ILE B 1 212 ? 14.227 5.562 11.805 1 98.44 212 ILE B O 1
ATOM 4029 N N . VAL B 1 213 ? 12.383 6.789 12.242 1 98.69 213 VAL B N 1
ATOM 4030 C CA . VAL B 1 213 ? 11.469 5.754 11.789 1 98.69 213 VAL B CA 1
ATOM 4031 C C . VAL B 1 213 ? 10.602 6.293 10.648 1 98.69 213 VAL B C 1
ATOM 4033 O O . VAL B 1 213 ? 10.039 7.383 10.758 1 98.69 213 VAL B O 1
ATOM 4036 N N . LEU B 1 214 ? 10.516 5.535 9.602 1 98.81 214 LEU B N 1
ATOM 4037 C CA . LEU B 1 214 ? 9.836 6 8.391 1 98.81 214 LEU B CA 1
ATOM 4038 C C . LEU B 1 214 ? 8.664 5.09 8.039 1 98.81 214 LEU B C 1
ATOM 4040 O O . LEU B 1 214 ? 8.773 3.867 8.141 1 98.81 214 LEU B O 1
ATOM 4044 N N . ALA B 1 215 ? 7.562 5.672 7.695 1 98.81 215 ALA B N 1
ATOM 4045 C CA . ALA B 1 215 ? 6.492 5.027 6.941 1 98.81 215 ALA B CA 1
ATOM 4046 C C . ALA B 1 215 ? 6.441 5.547 5.508 1 98.81 215 ALA B C 1
ATOM 4048 O O . ALA B 1 215 ? 5.965 6.656 5.258 1 98.81 215 ALA B O 1
ATOM 4049 N N . PRO B 1 216 ? 6.91 4.738 4.609 1 98.25 216 PRO B N 1
ATOM 4050 C CA . PRO B 1 216 ? 6.922 5.203 3.219 1 98.25 216 PRO B CA 1
ATOM 4051 C C . PRO B 1 216 ? 5.52 5.297 2.615 1 98.25 216 PRO B C 1
ATOM 4053 O O . PRO B 1 216 ? 4.637 4.512 2.973 1 98.25 216 PRO B O 1
ATOM 4056 N N . GLY B 1 217 ? 5.371 6.273 1.786 1 96.44 217 GLY B N 1
ATOM 4057 C CA . GLY B 1 217 ? 4.195 6.359 0.938 1 96.44 217 GLY B CA 1
ATOM 4058 C C . GLY B 1 217 ? 4.43 5.836 -0.467 1 96.44 217 GLY B C 1
ATOM 4059 O O . GLY B 1 217 ? 5.574 5.625 -0.872 1 96.44 217 GLY B O 1
ATOM 4060 N N . ARG B 1 218 ? 3.348 5.602 -1.13 1 92.75 218 ARG B N 1
ATOM 4061 C CA . ARG B 1 218 ? 3.467 5.215 -2.531 1 92.75 218 ARG B CA 1
ATOM 4062 C C . ARG B 1 218 ? 4.152 6.309 -3.346 1 92.75 218 ARG B C 1
ATOM 4064 O O . ARG B 1 218 ? 3.908 7.496 -3.127 1 92.75 218 ARG B O 1
ATOM 4071 N N . GLY B 1 219 ? 5 5.855 -4.25 1 91.62 219 GLY B N 1
ATOM 4072 C CA . GLY B 1 219 ? 5.699 6.805 -5.105 1 91.62 219 GLY B CA 1
ATOM 4073 C C . GLY B 1 219 ? 6.922 7.414 -4.445 1 91.62 219 GLY B C 1
ATOM 4074 O O . GLY B 1 219 ? 7.477 8.398 -4.938 1 91.62 219 GLY B O 1
ATOM 4075 N N . GLY B 1 220 ? 7.242 6.949 -3.279 1 94.5 220 GLY B N 1
ATOM 4076 C CA . GLY B 1 220 ? 8.516 7.34 -2.699 1 94.5 220 GLY B CA 1
ATOM 4077 C C . GLY B 1 220 ? 8.398 8.469 -1.693 1 94.5 220 GLY B C 1
ATOM 4078 O O . GLY B 1 220 ? 9.406 8.969 -1.19 1 94.5 220 GLY B O 1
ATOM 4079 N N . GLY B 1 221 ? 7.195 8.898 -1.398 1 95.94 221 GLY B N 1
ATOM 4080 C CA . GLY B 1 221 ? 7.004 9.914 -0.377 1 95.94 221 GLY B CA 1
ATOM 4081 C C . GLY B 1 221 ? 7.152 9.383 1.034 1 95.94 221 GLY B C 1
ATOM 4082 O O . GLY B 1 221 ? 7.27 8.172 1.234 1 95.94 221 GLY B O 1
ATOM 4083 N N . THR B 1 222 ? 7.223 10.266 1.978 1 98.19 222 THR B N 1
ATOM 4084 C CA . THR B 1 222 ? 7.18 9.914 3.395 1 98.19 222 THR B CA 1
ATOM 4085 C C . THR B 1 222 ? 5.832 10.289 4.004 1 98.19 222 THR B C 1
ATOM 4087 O O . THR B 1 222 ? 5.531 11.477 4.168 1 98.19 222 THR B O 1
ATOM 4090 N N . ASN B 1 223 ? 5.113 9.289 4.387 1 98.62 223 ASN B N 1
ATOM 4091 C CA . ASN B 1 223 ? 3.766 9.539 4.891 1 98.62 223 ASN B CA 1
ATOM 4092 C C . ASN B 1 223 ? 3.771 9.812 6.395 1 98.62 223 ASN B C 1
ATOM 4094 O O . ASN B 1 223 ? 2.875 10.477 6.91 1 98.62 223 ASN B O 1
ATOM 4098 N N . ALA B 1 224 ? 4.742 9.281 7.062 1 98.88 224 ALA B N 1
ATOM 4099 C CA . ALA B 1 224 ? 4.977 9.547 8.477 1 98.88 224 ALA B CA 1
ATOM 4100 C C . ALA B 1 224 ? 6.445 9.344 8.844 1 98.88 224 ALA B C 1
ATOM 4102 O O . ALA B 1 224 ? 7.145 8.555 8.203 1 98.88 224 ALA B O 1
ATOM 4103 N N . ILE B 1 225 ? 6.879 10.078 9.797 1 98.81 225 ILE B N 1
ATOM 4104 C CA . ILE B 1 225 ? 8.266 10 10.234 1 98.81 225 ILE B CA 1
ATOM 4105 C C . ILE B 1 225 ? 8.359 10.289 11.734 1 98.81 225 ILE B C 1
ATOM 4107 O O . ILE B 1 225 ? 7.695 11.203 12.234 1 98.81 225 ILE B O 1
ATOM 4111 N N . VAL B 1 226 ? 9.039 9.445 12.453 1 98.38 226 VAL B N 1
ATOM 4112 C CA . VAL B 1 226 ? 9.398 9.68 13.844 1 98.38 226 VAL B CA 1
ATOM 4113 C C . VAL B 1 226 ? 10.844 10.164 13.93 1 98.38 226 VAL B C 1
ATOM 4115 O O . VAL B 1 226 ? 11.742 9.57 13.328 1 98.38 226 VAL B O 1
ATOM 4118 N N . VAL B 1 227 ? 11.023 11.203 14.602 1 97.44 227 VAL B N 1
ATOM 4119 C CA . VAL B 1 227 ? 12.336 11.82 14.766 1 97.44 227 VAL B CA 1
ATOM 4120 C C . VAL B 1 227 ? 12.75 11.789 16.234 1 97.44 227 VAL B C 1
ATOM 4122 O O . VAL B 1 227 ? 12.156 12.484 17.062 1 97.44 227 VAL B O 1
ATOM 4125 N N . ARG B 1 228 ? 13.812 11.016 16.531 1 95.75 228 ARG B N 1
ATOM 4126 C CA . ARG B 1 228 ? 14.281 10.883 17.906 1 95.75 228 ARG B CA 1
ATOM 4127 C C . ARG B 1 228 ? 15.656 11.531 18.078 1 95.75 228 ARG B C 1
ATOM 4129 O O . ARG B 1 228 ? 16.297 11.352 19.109 1 95.75 228 ARG B O 1
ATOM 4136 N N . HIS B 1 229 ? 16.125 12.172 17.078 1 93.44 229 HIS B N 1
ATOM 4137 C CA . HIS B 1 229 ? 17.391 12.898 17.109 1 93.44 229 HIS B CA 1
ATOM 4138 C C . HIS B 1 229 ? 17.188 14.383 16.859 1 93.44 229 HIS B C 1
ATOM 4140 O O . HIS B 1 229 ? 16.672 14.773 15.812 1 93.44 229 HIS B O 1
ATOM 4146 N N . PRO B 1 230 ? 17.688 15.203 17.719 1 90.75 230 PRO B N 1
ATOM 4147 C CA . PRO B 1 230 ? 17.344 16.625 17.672 1 90.75 230 PRO B CA 1
ATOM 4148 C C . PRO B 1 230 ? 17.922 17.344 16.453 1 90.75 230 PRO B C 1
ATOM 4150 O O . PRO B 1 230 ? 17.391 18.375 16.031 1 90.75 230 PRO B O 1
ATOM 4153 N N . ALA B 1 231 ? 18.938 16.875 15.852 1 90.5 231 ALA B N 1
ATOM 4154 C CA . ALA B 1 231 ? 19.578 17.578 14.75 1 90.5 231 ALA B CA 1
ATOM 4155 C C . ALA B 1 231 ? 19 17.141 13.406 1 90.5 231 ALA B C 1
ATOM 4157 O O . ALA B 1 231 ? 19.328 17.734 12.367 1 90.5 231 ALA B O 1
ATOM 4158 N N . PHE B 1 232 ? 18.172 16.141 13.398 1 96 232 PHE B N 1
ATOM 4159 C CA . PHE B 1 232 ? 17.656 15.648 12.125 1 96 232 PHE B CA 1
ATOM 4160 C C . PHE B 1 232 ? 16.656 16.625 11.523 1 96 232 PHE B C 1
ATOM 4162 O O . PHE B 1 232 ? 15.836 17.203 12.242 1 96 232 PHE B O 1
ATOM 4169 N N . ARG B 1 233 ? 16.734 16.734 10.203 1 95.94 233 ARG B N 1
ATOM 4170 C CA . ARG B 1 233 ? 15.812 17.578 9.438 1 95.94 233 ARG B CA 1
ATOM 4171 C C . ARG B 1 233 ? 15.188 16.797 8.289 1 95.94 233 ARG B C 1
ATOM 4173 O O . ARG B 1 233 ? 15.805 15.891 7.734 1 95.94 233 ARG B O 1
ATOM 4180 N N . VAL B 1 234 ? 13.961 17.234 7.977 1 98.25 234 VAL B N 1
ATOM 4181 C CA . VAL B 1 234 ? 13.234 16.516 6.938 1 98.25 234 VAL B CA 1
ATOM 4182 C C . VAL B 1 234 ? 13.422 17.219 5.594 1 98.25 234 VAL B C 1
ATOM 4184 O O . VAL B 1 234 ? 13.812 18.375 5.547 1 98.25 234 VAL B O 1
ATOM 4187 N N . ASP B 1 235 ? 13.195 16.5 4.559 1 96.69 235 ASP B N 1
ATOM 4188 C CA . ASP B 1 235 ? 13.109 16.969 3.176 1 96.69 235 ASP B CA 1
ATOM 4189 C C . ASP B 1 235 ? 12 16.234 2.42 1 96.69 235 ASP B C 1
ATOM 4191 O O . ASP B 1 235 ? 12.156 15.086 2.023 1 96.69 235 ASP B O 1
ATOM 4195 N N . TYR B 1 236 ? 10.914 16.859 2.133 1 95.19 236 TYR B N 1
ATOM 4196 C CA . TYR B 1 236 ? 9.742 16.219 1.534 1 95.19 236 TYR B CA 1
ATOM 4197 C C . TYR B 1 236 ? 9.742 16.391 0.021 1 95.19 236 TYR B C 1
ATOM 4199 O O . TYR B 1 236 ? 8.789 16 -0.655 1 95.19 236 TYR B O 1
ATOM 4207 N N . HIS B 1 237 ? 10.766 16.859 -0.512 1 87.69 237 HIS B N 1
ATOM 4208 C CA . HIS B 1 237 ? 10.844 17.031 -1.957 1 87.69 237 HIS B CA 1
ATOM 4209 C C . HIS B 1 237 ? 11.211 15.734 -2.658 1 87.69 237 HIS B C 1
ATOM 4211 O O . HIS B 1 237 ? 12.07 14.984 -2.178 1 87.69 237 HIS B O 1
ATOM 4217 N N . GLY B 1 238 ? 10.523 15.422 -3.795 1 87.88 238 GLY B N 1
ATOM 4218 C CA . GLY B 1 238 ? 10.867 14.258 -4.594 1 87.88 238 GLY B CA 1
ATOM 4219 C C . GLY B 1 238 ? 10.664 12.945 -3.855 1 87.88 238 GLY B C 1
ATOM 4220 O O . GLY B 1 238 ? 9.586 12.695 -3.316 1 87.88 238 GLY B O 1
ATOM 4221 N N . THR B 1 239 ? 11.664 12.055 -3.918 1 92.19 239 THR B N 1
ATOM 4222 C CA . THR B 1 239 ? 11.625 10.797 -3.174 1 92.19 239 THR B CA 1
ATOM 4223 C C . THR B 1 239 ? 12.047 11.016 -1.723 1 92.19 239 THR B C 1
ATOM 4225 O O . THR B 1 239 ? 13.117 10.578 -1.309 1 92.19 239 THR B O 1
ATOM 4228 N N . SER B 1 240 ? 11.164 11.633 -1.049 1 96.19 240 SER B N 1
ATOM 4229 C CA . SER B 1 240 ? 11.492 12.039 0.313 1 96.19 240 SER B CA 1
ATOM 4230 C C . SER B 1 240 ? 11.875 10.844 1.175 1 96.19 240 SER B C 1
ATOM 4232 O O . SER B 1 240 ? 12.727 10.953 2.059 1 96.19 240 SER B O 1
ATOM 4234 N N . TYR B 1 241 ? 11.289 9.688 0.919 1 97.5 241 TYR B N 1
ATOM 4235 C CA . TYR B 1 241 ? 11.625 8.492 1.684 1 97.5 241 TYR B CA 1
ATOM 4236 C C . TYR B 1 241 ? 13.109 8.164 1.554 1 97.5 241 TYR B C 1
ATOM 4238 O O . TYR B 1 241 ? 13.805 8.008 2.559 1 97.5 241 TYR B O 1
ATOM 4246 N N . ARG B 1 242 ? 13.516 8.062 0.389 1 95.19 242 ARG B N 1
ATOM 4247 C CA . ARG B 1 242 ? 14.922 7.766 0.135 1 95.19 242 ARG B CA 1
ATOM 4248 C C . ARG B 1 242 ? 15.82 8.844 0.721 1 95.19 242 ARG B C 1
ATOM 4250 O O . ARG B 1 242 ? 16.875 8.539 1.291 1 95.19 242 ARG B O 1
ATOM 4257 N N . ASP B 1 243 ? 15.414 10.094 0.565 1 95.94 243 ASP B N 1
ATOM 4258 C CA . ASP B 1 243 ? 16.203 11.211 1.082 1 95.94 243 ASP B CA 1
ATOM 4259 C C . ASP B 1 243 ? 16.312 11.141 2.604 1 95.94 243 ASP B C 1
ATOM 4261 O O . ASP B 1 243 ? 17.391 11.336 3.16 1 95.94 243 ASP B O 1
ATOM 4265 N N . HIS B 1 244 ? 15.18 10.898 3.205 1 98.44 244 HIS B N 1
ATOM 4266 C CA . HIS B 1 244 ? 15.18 10.781 4.656 1 98.44 244 HIS B CA 1
ATOM 4267 C C . HIS B 1 244 ? 16.047 9.609 5.109 1 98.44 244 HIS B C 1
ATOM 4269 O O . HIS B 1 244 ? 16.812 9.727 6.074 1 98.44 244 HIS B O 1
ATOM 4275 N N . TYR B 1 245 ? 15.891 8.492 4.441 1 97.56 245 TYR B N 1
ATOM 4276 C CA . TYR B 1 245 ? 16.688 7.312 4.754 1 97.56 245 TYR B CA 1
ATOM 4277 C C . TYR B 1 245 ? 18.172 7.609 4.625 1 97.56 245 TYR B C 1
ATOM 4279 O O . TYR B 1 245 ? 18.953 7.301 5.527 1 97.56 245 TYR B O 1
ATOM 4287 N N . GLN B 1 246 ? 18.562 8.227 3.578 1 96.88 246 GLN B N 1
ATOM 4288 C CA . GLN B 1 246 ? 19.969 8.531 3.309 1 96.88 246 GLN B CA 1
ATOM 4289 C C . GLN B 1 246 ? 20.5 9.562 4.297 1 96.88 246 GLN B C 1
ATOM 4291 O O . GLN B 1 246 ? 21.625 9.43 4.781 1 96.88 246 GLN B O 1
ATOM 4296 N N . ALA B 1 247 ? 19.703 10.57 4.516 1 97.62 247 ALA B N 1
ATOM 4297 C CA . ALA B 1 247 ? 20.109 11.609 5.461 1 97.62 247 ALA B CA 1
ATOM 4298 C C . ALA B 1 247 ? 20.391 11.008 6.836 1 97.62 247 ALA B C 1
ATOM 4300 O O . ALA B 1 247 ? 21.375 11.367 7.484 1 97.62 247 ALA B O 1
ATOM 4301 N N . ALA B 1 248 ? 19.531 10.117 7.234 1 98.12 248 ALA B N 1
ATOM 4302 C CA . ALA B 1 248 ? 19.734 9.453 8.523 1 98.12 248 ALA B CA 1
ATOM 4303 C C . ALA B 1 248 ? 20.984 8.594 8.516 1 98.12 248 ALA B C 1
ATOM 4305 O O . ALA B 1 248 ? 21.797 8.648 9.445 1 98.12 248 ALA B O 1
ATOM 4306 N N . THR B 1 249 ? 21.156 7.84 7.461 1 97.12 249 THR B N 1
ATOM 4307 C CA . THR B 1 249 ? 22.312 6.961 7.328 1 97.12 249 THR B CA 1
ATOM 4308 C C . THR B 1 249 ? 23.609 7.77 7.289 1 97.12 249 THR B C 1
ATOM 4310 O O . THR B 1 249 ? 24.594 7.418 7.945 1 97.12 249 THR B O 1
ATOM 4313 N N . ASP B 1 250 ? 23.594 8.797 6.562 1 97.25 250 ASP B N 1
ATOM 4314 C CA . ASP B 1 250 ? 24.766 9.664 6.445 1 97.25 250 ASP B CA 1
ATOM 4315 C C . ASP B 1 250 ? 25.156 10.25 7.801 1 97.25 250 ASP B C 1
ATOM 4317 O O . ASP B 1 250 ? 26.328 10.484 8.07 1 97.25 250 ASP B O 1
ATOM 4321 N N . ALA B 1 251 ? 24.188 10.484 8.586 1 97.12 251 ALA B N 1
ATOM 4322 C CA . ALA B 1 251 ? 24.406 11.047 9.914 1 97.12 251 ALA B CA 1
ATOM 4323 C C . ALA B 1 251 ? 24.688 9.953 10.938 1 97.12 251 ALA B C 1
ATOM 4325 O O . ALA B 1 251 ? 24.734 10.211 12.141 1 97.12 251 ALA B O 1
ATOM 4326 N N . SER B 1 252 ? 24.75 8.641 10.5 1 97.56 252 SER B N 1
ATOM 4327 C CA . SER B 1 252 ? 25.016 7.473 11.336 1 97.56 252 SER B CA 1
ATOM 4328 C C . SER B 1 252 ? 23.906 7.254 12.359 1 97.56 252 SER B C 1
ATOM 4330 O O . SER B 1 252 ? 24.172 6.879 13.5 1 97.56 252 SER B O 1
ATOM 4332 N N . LEU B 1 253 ? 22.734 7.648 11.969 1 97.94 253 LEU B N 1
ATOM 4333 C CA . LEU B 1 253 ? 21.562 7.379 12.781 1 97.94 253 LEU B CA 1
ATOM 4334 C C . LEU B 1 253 ? 20.906 6.062 12.383 1 97.94 253 LEU B C 1
ATOM 4336 O O . LEU B 1 253 ? 20.875 5.719 11.195 1 97.94 253 LEU B O 1
ATOM 4340 N N . SER B 1 254 ? 20.391 5.336 13.367 1 98.25 254 SER B N 1
ATOM 4341 C CA . SER B 1 254 ? 19.656 4.113 13.062 1 98.25 254 SER B CA 1
ATOM 4342 C C . SER B 1 254 ? 18.297 4.426 12.438 1 98.25 254 SER B C 1
ATOM 4344 O O . SER B 1 254 ? 17.641 5.395 12.82 1 98.25 254 SER B O 1
ATOM 4346 N N . VAL B 1 255 ? 17.938 3.578 11.445 1 98.5 255 VAL B N 1
ATOM 4347 C CA . VAL B 1 255 ? 16.703 3.82 10.727 1 98.5 255 VAL B CA 1
ATOM 4348 C C . VAL B 1 255 ? 15.781 2.605 10.859 1 98.5 255 VAL B C 1
ATOM 4350 O O . VAL B 1 255 ? 16.219 1.468 10.664 1 98.5 255 VAL B O 1
ATOM 4353 N N . GLY B 1 256 ? 14.547 2.852 11.305 1 98.44 256 GLY B N 1
ATOM 4354 C CA . GLY B 1 256 ? 13.477 1.87 11.203 1 98.44 256 GLY B CA 1
ATOM 4355 C C . GLY B 1 256 ? 12.469 2.191 10.117 1 98.44 256 GLY B C 1
ATOM 4356 O O . GLY B 1 256 ? 12.148 3.359 9.883 1 98.44 256 GLY B O 1
ATOM 4357 N N . VAL B 1 257 ? 11.992 1.179 9.422 1 98.38 257 VAL B N 1
ATOM 4358 C CA . VAL B 1 257 ? 10.953 1.348 8.414 1 98.38 257 VAL B CA 1
ATOM 4359 C C . VAL B 1 257 ? 9.734 0.501 8.773 1 98.38 257 VAL B C 1
ATOM 4361 O O . VAL B 1 257 ? 9.867 -0.683 9.094 1 98.38 257 VAL B O 1
ATOM 4364 N N . VAL B 1 258 ? 8.609 1.124 8.758 1 98.56 258 VAL B N 1
ATOM 4365 C CA . VAL B 1 258 ? 7.379 0.404 9.078 1 98.56 258 VAL B CA 1
ATOM 4366 C C . VAL B 1 258 ? 6.688 -0.033 7.789 1 98.56 258 VAL B C 1
ATOM 4368 O O . VAL B 1 258 ? 6.406 0.793 6.918 1 98.56 258 VAL B O 1
ATOM 4371 N N . ASP B 1 259 ? 6.473 -1.293 7.641 1 98.44 259 ASP B N 1
ATOM 4372 C CA . ASP B 1 259 ? 5.715 -1.886 6.543 1 98.44 259 ASP B CA 1
ATOM 4373 C C . ASP B 1 259 ? 4.219 -1.893 6.848 1 98.44 259 ASP B C 1
ATOM 4375 O O . ASP B 1 259 ? 3.727 -2.783 7.547 1 98.44 259 ASP B O 1
ATOM 4379 N N . SER B 1 260 ? 3.52 -0.88 6.262 1 98.69 260 SER B N 1
ATOM 4380 C CA . SER B 1 260 ? 2.094 -0.72 6.52 1 98.69 260 SER B CA 1
ATOM 4381 C C . SER B 1 260 ? 1.362 -0.204 5.285 1 98.69 260 SER B C 1
ATOM 4383 O O . SER B 1 260 ? 1.672 0.877 4.777 1 98.69 260 SER B O 1
ATOM 4385 N N . MET B 1 261 ? 0.425 -0.965 4.836 1 98.25 261 MET B N 1
ATOM 4386 C CA . MET B 1 261 ? -0.428 -0.5 3.746 1 98.25 261 MET B CA 1
ATOM 4387 C C . MET B 1 261 ? -1.259 0.703 4.18 1 98.25 261 MET B C 1
ATOM 4389 O O . MET B 1 261 ? -1.433 1.651 3.414 1 98.25 261 MET B O 1
ATOM 4393 N N . ARG B 1 262 ? -1.683 0.706 5.363 1 98.38 262 ARG B N 1
ATOM 4394 C CA . ARG B 1 262 ? -2.523 1.772 5.895 1 98.38 262 ARG B CA 1
ATOM 4395 C C . ARG B 1 262 ? -1.758 3.09 5.969 1 98.38 262 ARG B C 1
ATOM 4397 O O . ARG B 1 262 ? -2.229 4.113 5.473 1 98.38 262 ARG B O 1
ATOM 4404 N N . LEU B 1 263 ? -0.526 3.047 6.484 1 98.62 263 LEU B N 1
ATOM 4405 C CA . LEU B 1 263 ? 0.273 4.258 6.609 1 98.62 263 LEU B CA 1
ATOM 4406 C C . LEU B 1 263 ? 0.937 4.613 5.285 1 98.62 263 LEU B C 1
ATOM 4408 O O . LEU B 1 263 ? 1.423 5.734 5.109 1 98.62 263 LEU B O 1
ATOM 4412 N N . GLY B 1 264 ? 0.91 3.65 4.395 1 98.19 264 GLY B N 1
ATOM 4413 C CA . GLY B 1 264 ? 1.525 3.895 3.1 1 98.19 264 GLY B CA 1
ATOM 4414 C C . GLY B 1 264 ? 0.556 4.449 2.074 1 98.19 264 GLY B C 1
ATOM 4415 O O . GLY B 1 264 ? 0.964 4.863 0.988 1 98.19 264 GLY B O 1
ATOM 4416 N N . THR B 1 265 ? -0.711 4.535 2.424 1 97.94 265 THR B N 1
ATOM 4417 C CA . THR B 1 265 ? -1.74 4.949 1.476 1 97.94 265 THR B CA 1
ATOM 4418 C C . THR B 1 265 ? -2.232 6.359 1.796 1 97.94 265 THR B C 1
ATOM 4420 O O . THR B 1 265 ? -3.061 6.547 2.689 1 97.94 265 THR B O 1
ATOM 4423 N N . ASP B 1 266 ? -1.677 7.309 1.159 1 97.38 266 ASP B N 1
ATOM 4424 C CA . ASP B 1 266 ? -2.271 8.641 1.189 1 97.38 266 ASP B CA 1
ATOM 4425 C C . ASP B 1 266 ? -3.346 8.789 0.114 1 97.38 266 ASP B C 1
ATOM 4427 O O . ASP B 1 266 ? -3.209 8.25 -0.986 1 97.38 266 ASP B O 1
ATOM 4431 N N . ILE B 1 267 ? -4.441 9.469 0.377 1 97.69 267 ILE B N 1
ATOM 4432 C CA . ILE B 1 267 ? -5.582 9.594 -0.522 1 97.69 267 ILE B CA 1
ATOM 4433 C C . ILE B 1 267 ? -5.488 10.898 -1.309 1 97.69 267 ILE B C 1
ATOM 4435 O O . ILE B 1 267 ? -5.637 11.984 -0.743 1 97.69 267 ILE B O 1
ATOM 4439 N N . ASP B 1 268 ? -5.215 10.789 -2.621 1 93.88 268 ASP B N 1
ATOM 4440 C CA . ASP B 1 268 ? -4.988 12.016 -3.379 1 93.88 268 AS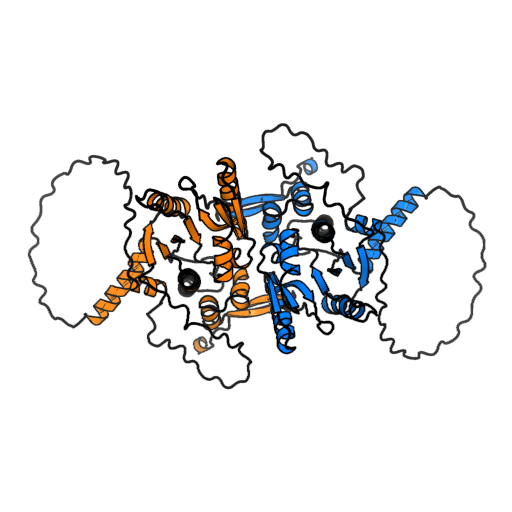P B CA 1
ATOM 4441 C C . ASP B 1 268 ? -5.594 11.914 -4.777 1 93.88 268 ASP B C 1
ATOM 4443 O O . ASP B 1 268 ? -5.734 12.922 -5.473 1 93.88 268 ASP B O 1
ATOM 4447 N N . LYS B 1 269 ? -5.988 10.711 -5.211 1 94.62 269 LYS B N 1
ATOM 4448 C CA . LYS B 1 269 ? -6.547 10.492 -6.543 1 94.62 269 LYS B CA 1
ATOM 4449 C C . LYS B 1 269 ? -7.785 9.602 -6.477 1 94.62 269 LYS B C 1
ATOM 4451 O O . LYS B 1 269 ? -7.996 8.898 -5.488 1 94.62 269 LYS B O 1
ATOM 4456 N N . PRO B 1 270 ? -8.57 9.664 -7.555 1 95.5 270 PRO B N 1
ATOM 4457 C CA . PRO B 1 270 ? -9.797 8.852 -7.543 1 95.5 270 PRO B CA 1
ATOM 4458 C C . PRO B 1 270 ? -9.516 7.367 -7.328 1 95.5 270 PRO B C 1
ATOM 4460 O O . PRO B 1 270 ? -10.297 6.68 -6.66 1 95.5 270 PRO B O 1
ATOM 4463 N N . THR B 1 271 ? -8.359 6.891 -7.789 1 93.56 271 THR B N 1
ATOM 4464 C CA . THR B 1 271 ? -8.039 5.473 -7.688 1 93.56 271 THR B CA 1
ATOM 4465 C C . THR B 1 271 ? -7.695 5.098 -6.246 1 93.56 271 THR B C 1
ATOM 4467 O O . THR B 1 271 ? -7.57 3.914 -5.922 1 93.56 271 THR B O 1
ATOM 4470 N N . ASP B 1 272 ? -7.621 6.078 -5.379 1 96.75 272 ASP B N 1
ATOM 4471 C CA . ASP B 1 272 ? -7.352 5.816 -3.969 1 96.75 272 ASP B CA 1
ATOM 4472 C C . ASP B 1 272 ? -8.648 5.629 -3.186 1 96.75 272 ASP B C 1
ATOM 4474 O O . ASP B 1 272 ? -8.633 5.098 -2.074 1 96.75 272 ASP B O 1
ATOM 4478 N N . LEU B 1 273 ? -9.758 6.086 -3.727 1 97.5 273 LEU B N 1
ATOM 4479 C CA . LEU B 1 273 ? -11 6.191 -2.971 1 97.5 273 LEU B CA 1
ATOM 4480 C C . LEU B 1 273 ? -11.531 4.812 -2.596 1 97.5 273 LEU B C 1
ATOM 4482 O O . LEU B 1 273 ? -12.094 4.629 -1.512 1 97.5 273 LEU B O 1
ATOM 4486 N N . PRO B 1 274 ? -11.328 3.795 -3.453 1 96.56 274 PRO B N 1
ATOM 4487 C CA . PRO B 1 274 ? -11.742 2.457 -3.031 1 96.56 274 PRO B CA 1
ATOM 4488 C C . PRO B 1 274 ? -11.094 2.018 -1.723 1 96.56 274 PRO B C 1
ATOM 4490 O O . PRO B 1 274 ? -11.711 1.313 -0.923 1 96.56 274 PRO B O 1
ATOM 4493 N N . GLU B 1 275 ? -9.852 2.422 -1.498 1 97.88 275 GLU B N 1
ATOM 4494 C CA . GLU B 1 275 ? -9.148 2.035 -0.281 1 97.88 275 GLU B CA 1
ATOM 4495 C C . GLU B 1 275 ? -9.875 2.537 0.963 1 97.88 275 GLU B C 1
ATOM 4497 O O . GLU B 1 275 ? -9.898 1.855 1.99 1 97.88 275 GLU B O 1
ATOM 4502 N N . VAL B 1 276 ? -10.414 3.727 0.867 1 98.06 276 VAL B N 1
ATOM 4503 C CA . VAL B 1 276 ? -11.148 4.297 1.995 1 98.06 276 VAL B CA 1
ATOM 4504 C C . VAL B 1 276 ? -12.406 3.479 2.256 1 98.06 276 VAL B C 1
ATOM 4506 O O . VAL B 1 276 ? -12.688 3.098 3.396 1 98.06 276 VAL B O 1
ATOM 4509 N N . LEU B 1 277 ? -13.102 3.135 1.233 1 96.75 277 LEU B N 1
ATOM 4510 C CA . LEU B 1 277 ? -14.359 2.412 1.356 1 96.75 277 LEU B CA 1
ATOM 4511 C C . LEU B 1 277 ? -14.125 0.985 1.837 1 96.75 277 LEU B C 1
ATOM 4513 O O . LEU B 1 277 ? -14.992 0.394 2.488 1 96.75 277 LEU B O 1
ATOM 4517 N N . LEU B 1 278 ? -12.953 0.485 1.607 1 96.38 278 LEU B N 1
ATOM 4518 C CA . LEU B 1 278 ? -12.648 -0.904 1.934 1 96.38 278 LEU B CA 1
ATOM 4519 C C . LEU B 1 278 ? -12.047 -1.016 3.33 1 96.38 278 LEU B C 1
ATOM 4521 O O . LEU B 1 278 ? -12.266 -2.01 4.027 1 96.38 278 LEU B O 1
ATOM 4525 N N . HIS B 1 279 ? -11.266 0.048 3.75 1 97.5 279 HIS B N 1
ATOM 4526 C CA . HIS B 1 279 ? -10.391 -0.188 4.891 1 97.5 279 HIS B CA 1
ATOM 4527 C C . HIS B 1 279 ? -10.656 0.822 6.004 1 97.5 279 HIS B C 1
ATOM 4529 O O . HIS B 1 279 ? -10.117 0.688 7.109 1 97.5 279 HIS B O 1
ATOM 4535 N N . ASN B 1 280 ? -11.375 1.843 5.695 1 96.69 280 ASN B N 1
ATOM 4536 C CA . ASN B 1 280 ? -11.695 2.861 6.688 1 96.69 280 ASN B CA 1
ATOM 4537 C C . ASN B 1 280 ? -13.125 2.727 7.195 1 96.69 280 ASN B C 1
ATOM 4539 O O . ASN B 1 280 ? -14.047 2.498 6.406 1 96.69 280 ASN B O 1
ATOM 4543 N N . ASN B 1 281 ? -13.289 2.824 8.492 1 91.88 281 ASN B N 1
ATOM 4544 C CA . ASN B 1 281 ? -14.625 2.795 9.086 1 91.88 281 ASN B CA 1
ATOM 4545 C C . ASN B 1 281 ? -14.938 4.09 9.828 1 91.88 281 ASN B C 1
ATOM 4547 O O . ASN B 1 281 ? -15.828 4.125 10.672 1 91.88 281 ASN B O 1
ATOM 4551 N N . GLY B 1 282 ? -14.156 5.141 9.508 1 90.19 282 GLY B N 1
ATOM 4552 C CA . GLY B 1 282 ? -14.32 6.414 10.188 1 90.19 282 GLY B CA 1
ATOM 4553 C C . GLY B 1 282 ? -15.008 7.461 9.328 1 90.19 282 GLY B C 1
ATOM 4554 O O . GLY B 1 282 ? -15.891 7.137 8.531 1 90.19 282 GLY B O 1
ATOM 4555 N N . MET B 1 283 ? -14.703 8.703 9.633 1 89.38 283 MET B N 1
ATOM 4556 C CA . MET B 1 283 ? -15.383 9.852 9.039 1 89.38 283 MET B CA 1
ATOM 4557 C C . MET B 1 283 ? -15.156 9.891 7.527 1 89.38 283 MET B C 1
ATOM 4559 O O . MET B 1 283 ? -16.047 10.273 6.773 1 89.38 283 MET B O 1
ATOM 4563 N N . SER B 1 284 ? -13.984 9.5 7.086 1 93 284 SER B N 1
ATOM 4564 C CA . SER B 1 284 ? -13.672 9.539 5.66 1 93 284 SER B CA 1
ATOM 4565 C C . SER B 1 284 ? -14.625 8.656 4.859 1 93 284 SER B C 1
ATOM 4567 O O . SER B 1 284 ? -15.156 9.078 3.834 1 93 284 SER B O 1
ATOM 4569 N N . SER B 1 285 ? -14.812 7.441 5.332 1 95.31 285 SER B N 1
ATOM 4570 C CA . SER B 1 285 ? -15.695 6.504 4.645 1 95.31 285 SER B CA 1
ATOM 4571 C C . SER B 1 285 ? -17.141 6.973 4.699 1 95.31 285 SER B C 1
ATOM 4573 O O . SER B 1 285 ? -17.859 6.926 3.693 1 95.31 285 SER B O 1
ATOM 4575 N N . VAL B 1 286 ? -17.547 7.469 5.848 1 89.56 286 VAL B N 1
ATOM 4576 C CA . VAL B 1 286 ? -18.906 7.965 6.02 1 89.56 286 VAL B CA 1
ATOM 4577 C C . VAL B 1 286 ? -19.156 9.133 5.07 1 89.56 286 VAL B C 1
ATOM 4579 O O . VAL B 1 286 ? -20.203 9.188 4.406 1 89.56 286 VAL B O 1
ATOM 4582 N N . TRP B 1 287 ? -18.203 9.992 5.012 1 89.44 287 TRP B N 1
ATOM 4583 C CA . TRP B 1 287 ? -18.375 11.156 4.148 1 89.44 287 TRP B CA 1
ATOM 4584 C C . TRP B 1 287 ? -18.484 10.742 2.686 1 89.44 287 TRP B C 1
ATOM 4586 O O . TRP B 1 287 ? -19.359 11.227 1.961 1 89.44 287 TRP B O 1
ATOM 4596 N N . LEU B 1 288 ? -17.609 9.828 2.223 1 94.31 288 LEU B N 1
ATOM 4597 C CA . LEU B 1 288 ? -17.656 9.375 0.838 1 94.31 288 LEU B CA 1
ATOM 4598 C C . LEU B 1 288 ? -19.016 8.773 0.508 1 94.31 288 LEU B C 1
ATOM 4600 O O . LEU B 1 288 ? -19.594 9.07 -0.543 1 94.31 288 LEU B O 1
ATOM 4604 N N . GLN B 1 289 ? -19.469 7.988 1.378 1 92.06 289 GLN B N 1
ATOM 4605 C CA . GLN B 1 289 ? -20.766 7.348 1.168 1 92.06 289 GLN B CA 1
ATOM 4606 C C . GLN B 1 289 ? -21.891 8.383 1.119 1 92.06 289 GLN B C 1
ATOM 4608 O O . GLN B 1 289 ? -22.797 8.281 0.284 1 92.06 289 GLN B O 1
ATOM 4613 N N . SER B 1 290 ? -21.812 9.367 1.993 1 87.56 290 SER B N 1
ATOM 4614 C CA . SER B 1 290 ? -22.828 10.414 2.023 1 87.56 290 SER B CA 1
ATOM 4615 C C . SER B 1 290 ? -22.812 11.234 0.737 1 87.56 290 SER B C 1
ATOM 4617 O O . SER B 1 290 ? -23.844 11.781 0.33 1 87.56 290 SER B O 1
ATOM 4619 N N . ALA B 1 291 ? -21.656 11.32 0.123 1 89.69 291 ALA B N 1
ATOM 4620 C CA . ALA B 1 291 ? -21.516 12.055 -1.129 1 89.69 291 ALA B CA 1
ATOM 4621 C C . ALA B 1 291 ? -21.953 11.203 -2.32 1 89.69 291 ALA B C 1
ATOM 4623 O O . ALA B 1 291 ? -21.859 11.641 -3.469 1 89.69 291 ALA B O 1
ATOM 4624 N N . GLY B 1 292 ? -22.375 9.914 -2.057 1 93 292 GLY B N 1
ATOM 4625 C CA . GLY B 1 292 ? -22.875 9.039 -3.102 1 93 292 GLY B CA 1
ATOM 4626 C C . GLY B 1 292 ? -21.781 8.227 -3.781 1 93 292 GLY B C 1
ATOM 4627 O O . GLY B 1 292 ? -22.016 7.648 -4.844 1 93 292 GLY B O 1
ATOM 4628 N N . ILE B 1 293 ? -20.625 8.25 -3.236 1 96.12 293 ILE B N 1
ATOM 4629 C CA . ILE B 1 293 ? -19.516 7.5 -3.811 1 96.12 293 ILE B CA 1
ATOM 4630 C C . ILE B 1 293 ? -19.547 6.059 -3.303 1 96.12 293 ILE B C 1
ATOM 4632 O O . ILE B 1 293 ? -19.609 5.82 -2.094 1 96.12 293 ILE B O 1
ATOM 4636 N N . GLU B 1 294 ? -19.5 5.098 -4.262 1 95 294 GLU B N 1
ATOM 4637 C CA . GLU B 1 294 ? -19.562 3.678 -3.93 1 95 294 GLU B CA 1
ATOM 4638 C C . GLU B 1 294 ? -18.578 2.869 -4.773 1 95 294 GLU B C 1
ATOM 4640 O O . GLU B 1 294 ? -18.109 3.336 -5.816 1 95 294 GLU B O 1
ATOM 4645 N N . LEU B 1 295 ? -18.25 1.708 -4.242 1 94.5 295 LEU B N 1
ATOM 4646 C CA . LEU B 1 295 ? -17.438 0.79 -5.023 1 94.5 295 LEU B CA 1
ATOM 4647 C C . LEU B 1 295 ? -18.172 0.319 -6.27 1 94.5 295 LEU B C 1
ATOM 4649 O O . LEU B 1 295 ? -19.406 0.148 -6.242 1 94.5 295 LEU B O 1
ATOM 4653 N N . ASN B 1 296 ? -17.438 0.231 -7.266 1 92.62 296 ASN B N 1
ATOM 4654 C CA . ASN B 1 296 ? -17.969 -0.264 -8.523 1 92.62 296 ASN B CA 1
ATOM 4655 C C . ASN B 1 296 ? -17.031 -1.256 -9.195 1 92.62 296 ASN B C 1
ATOM 4657 O O . ASN B 1 296 ? -15.82 -1.019 -9.258 1 92.62 296 ASN B O 1
ATOM 4661 N N . LEU B 1 297 ? -17.625 -2.387 -9.633 1 89.5 297 LEU B N 1
ATOM 4662 C CA . LEU B 1 297 ? -16.844 -3.389 -10.352 1 89.5 297 LEU B CA 1
ATOM 4663 C C . LEU B 1 297 ? -16.938 -3.172 -11.859 1 89.5 297 LEU B C 1
ATOM 4665 O O . LEU B 1 297 ? -18.031 -3.088 -12.406 1 89.5 297 LEU B O 1
ATOM 4669 N N . ASP B 1 298 ? -15.773 -2.996 -12.414 1 84.69 298 ASP B N 1
ATOM 4670 C CA . ASP B 1 298 ? -15.734 -2.949 -13.867 1 84.69 298 ASP B CA 1
ATOM 4671 C C . ASP B 1 298 ? -15.844 -4.352 -14.469 1 84.69 298 ASP B C 1
ATOM 4673 O O . ASP B 1 298 ? -14.906 -5.148 -14.359 1 84.69 298 ASP B O 1
ATOM 4677 N N . ASP B 1 299 ? -16.812 -4.609 -15.156 1 79.12 299 ASP B N 1
ATOM 4678 C CA . ASP B 1 299 ? -17.109 -5.945 -15.672 1 79.12 299 ASP B CA 1
ATOM 4679 C C . ASP B 1 299 ? -16.078 -6.359 -16.734 1 79.12 299 ASP B C 1
ATOM 4681 O O . ASP B 1 299 ? -15.836 -7.551 -16.922 1 79.12 299 ASP B O 1
ATOM 4685 N N . ASN B 1 300 ? -15.555 -5.359 -17.391 1 77.56 300 ASN B N 1
ATOM 4686 C CA . ASN B 1 300 ? -14.617 -5.656 -18.469 1 77.56 300 ASN B CA 1
ATOM 4687 C C . ASN B 1 300 ? -13.234 -6.008 -17.938 1 77.56 300 ASN B C 1
ATOM 4689 O O . ASN B 1 300 ? -12.594 -6.941 -18.422 1 77.56 300 ASN B O 1
ATOM 4693 N N . THR B 1 301 ? -12.859 -5.398 -16.859 1 76.69 301 THR B N 1
ATOM 4694 C CA . THR B 1 301 ? -11.492 -5.562 -16.375 1 76.69 301 THR B CA 1
ATOM 4695 C C . THR B 1 301 ? -11.461 -6.402 -15.102 1 76.69 301 THR B C 1
ATOM 4697 O O . THR B 1 301 ? -10.414 -6.918 -14.711 1 76.69 301 THR B O 1
ATOM 4700 N N . GLY B 1 302 ? -12.562 -6.539 -14.508 1 79.56 302 GLY B N 1
ATOM 4701 C CA . GLY B 1 302 ? -12.625 -7.219 -13.227 1 79.56 302 GLY B CA 1
ATOM 4702 C C . GLY B 1 302 ? -12.023 -6.414 -12.094 1 79.56 302 GLY B C 1
ATOM 4703 O O . GLY B 1 302 ? -11.758 -6.949 -11.016 1 79.56 302 GLY B O 1
ATOM 4704 N N . ARG B 1 303 ? -11.82 -5.129 -12.344 1 82.19 303 ARG B N 1
ATOM 4705 C CA . ARG B 1 303 ? -11.195 -4.277 -11.336 1 82.19 303 ARG B CA 1
ATOM 4706 C C . ARG B 1 303 ? -12.242 -3.447 -10.594 1 82.19 303 ARG B C 1
ATOM 4708 O O . ARG B 1 303 ? -13.32 -3.18 -11.125 1 82.19 303 ARG B O 1
ATOM 4715 N N . VAL B 1 304 ? -11.781 -3.123 -9.453 1 89.38 304 VAL B N 1
ATOM 4716 C CA . VAL B 1 304 ? -12.68 -2.352 -8.594 1 89.38 304 VAL B CA 1
ATOM 4717 C C . VAL B 1 304 ? -12.352 -0.865 -8.711 1 89.38 304 VAL B C 1
ATOM 4719 O O . VAL B 1 304 ? -11.18 -0.477 -8.656 1 89.38 304 VAL B O 1
ATOM 4722 N N . GLY B 1 305 ? -13.336 -0.071 -8.984 1 92.19 305 GLY B N 1
ATOM 4723 C CA . GLY B 1 305 ? -13.289 1.383 -8.961 1 92.19 305 GLY B CA 1
ATOM 4724 C C . GLY B 1 305 ? -14.414 2.002 -8.156 1 92.19 305 GLY B C 1
ATOM 4725 O O . GLY B 1 305 ? -14.859 1.433 -7.156 1 92.19 305 GLY B O 1
ATOM 4726 N N . ILE B 1 306 ? -14.656 3.293 -8.516 1 94.62 306 ILE B N 1
ATOM 4727 C CA . ILE B 1 306 ? -15.734 3.988 -7.82 1 94.62 306 ILE B CA 1
ATOM 4728 C C . ILE B 1 306 ? -16.766 4.496 -8.828 1 94.62 306 ILE B C 1
ATOM 4730 O O . ILE B 1 306 ? -16.453 4.648 -10.016 1 94.62 306 ILE B O 1
ATOM 4734 N N . THR B 1 307 ? -17.969 4.625 -8.359 1 94.12 307 THR B N 1
ATOM 4735 C CA . THR B 1 307 ? -19.047 5.316 -9.07 1 94.12 307 THR B CA 1
ATOM 4736 C C . THR B 1 307 ? -19.781 6.281 -8.141 1 94.12 307 THR B C 1
ATOM 4738 O O . THR B 1 307 ? -19.625 6.207 -6.918 1 94.12 307 THR B O 1
ATOM 4741 N N . ARG B 1 308 ? -20.328 7.316 -8.758 1 93.06 308 ARG B N 1
ATOM 4742 C CA . ARG B 1 308 ? -21.078 8.281 -7.969 1 93.06 308 ARG B CA 1
ATOM 4743 C C . ARG B 1 308 ? -22.562 8.273 -8.359 1 93.06 308 ARG B C 1
ATOM 4745 O O . ARG B 1 308 ? -22.891 8.445 -9.531 1 93.06 308 ARG B O 1
ATOM 4752 N N . LYS B 1 309 ? -23.422 8.016 -7.453 1 85.19 309 LYS B N 1
ATOM 4753 C CA . LYS B 1 309 ? -24.859 8.109 -7.648 1 85.19 309 LYS B CA 1
ATOM 4754 C C . LYS B 1 309 ? -25.375 9.516 -7.328 1 85.19 309 LYS B C 1
ATOM 4756 O O . LYS B 1 309 ? -25.141 10.031 -6.23 1 85.19 309 LYS B O 1
ATOM 4761 N N . ARG B 1 310 ? -25.703 10.352 -8.406 1 70.81 310 ARG B N 1
ATOM 4762 C CA . ARG B 1 310 ? -26.219 11.688 -8.148 1 70.81 310 ARG B CA 1
ATOM 4763 C C . ARG B 1 310 ? -27.703 11.641 -7.781 1 70.81 310 ARG B C 1
ATOM 4765 O O . ARG B 1 310 ? -28.438 10.805 -8.305 1 70.81 310 ARG B O 1
ATOM 4772 N N . LYS B 1 311 ? -28.094 12.305 -6.758 1 57.84 311 LYS B N 1
ATOM 4773 C CA . LYS B 1 311 ? -29.5 12.43 -6.398 1 57.84 311 LYS B CA 1
ATOM 4774 C C . LYS B 1 311 ? -30.281 13.148 -7.492 1 57.84 311 LYS B C 1
ATOM 4776 O O . LYS B 1 311 ? -29.766 14.07 -8.125 1 57.84 311 LYS B O 1
ATOM 4781 N N . ASN B 1 312 ? -31.141 12.445 -8.289 1 48.53 312 ASN B N 1
ATOM 4782 C CA . ASN B 1 312 ? -32.062 12.969 -9.273 1 48.53 312 ASN B CA 1
ATOM 4783 C C . ASN B 1 312 ? -32.594 14.336 -8.859 1 48.53 312 ASN B C 1
ATOM 4785 O O . ASN B 1 312 ? -33.5 14.883 -9.508 1 48.53 312 ASN B O 1
ATOM 4789 N N . GLU B 1 313 ? -32.531 14.93 -7.758 1 44.62 313 GLU B N 1
ATOM 4790 C CA . GLU B 1 313 ? -33.344 16.141 -7.684 1 44.62 313 GLU B CA 1
ATOM 4791 C C . GLU B 1 313 ? -32.938 17.156 -8.742 1 44.62 313 GLU B C 1
ATOM 4793 O O . GLU B 1 313 ? -33.656 18.141 -8.969 1 44.62 313 GLU B O 1
ATOM 4798 N N . ASP B 1 314 ? -31.844 17.141 -9.359 1 37.34 314 ASP B N 1
ATOM 4799 C CA . ASP B 1 314 ? -31.656 18.281 -10.266 1 37.34 314 ASP B CA 1
ATOM 4800 C C . ASP B 1 314 ? -32.281 18 -11.625 1 37.34 314 ASP B C 1
ATOM 4802 O O . ASP B 1 314 ? -32.031 18.734 -12.586 1 37.34 314 ASP B O 1
ATOM 4806 N N . VAL B 1 315 ? -32.906 16.875 -11.945 1 36.88 315 VAL B N 1
ATOM 4807 C CA . VAL B 1 315 ? -33.594 16.797 -13.234 1 36.88 315 VAL B CA 1
ATOM 4808 C C . VAL B 1 315 ? -35 17.344 -13.109 1 36.88 315 VAL B C 1
ATOM 4810 O O . VAL B 1 315 ? -35.781 17.281 -14.055 1 36.88 315 VAL B O 1
ATOM 4813 N N . ASP B 1 316 ? -35.438 17.672 -11.906 1 30.12 316 ASP B N 1
ATOM 4814 C CA . ASP B 1 316 ? -36.656 18.391 -12.203 1 30.12 316 ASP B CA 1
ATOM 4815 C C . ASP B 1 316 ? -36.375 19.797 -12.688 1 30.12 316 ASP B C 1
ATOM 4817 O O . ASP B 1 316 ? -35.5 20.484 -12.141 1 30.12 316 ASP B O 1
#

Sequence (632 aa):
MHVIVPYTDVSPKTRLNSILTASERTAFAQAMLYDVISTLQSNGHTVELLIPTETVMQATDQRDQETIIDSTGVSTEAVSTSTSTHADTTEHNAASDNYVSQSPTHTLSVTPEAIMRILRDDDDPDNEASTQERDGDKEYIDITVDTAQNQIQSNQIVVTADDRALTPAVNSCLNRLSDTETPFSELAVVMADLALITPTAIERLFAREGDIVLAPGRGGGTNAIVVRHPAFRVDYHGTSYRDHYQAATDASLSVGVVDSMRLGTDIDKPTDLPEVLLHNNGMSSVWLQSAGIELNLDDNTGRVGITRKRKNEDVDMHVIVPYTDVSPKTRLNSILTASERTAFAQAMLYDVISTLQSNGHTVELLIPTETVMQATDQRDQETIIDSTGVSTEAVSTSTSTHADTTEHNAASDNYVSQSPTHTLSVTPEAIMRILRDDDDPDNEASTQERDGDKEYIDITVDTAQNQIQSNQIVVTADDRALTPAVNSCLNRLSDTETPFSELAVVMADLALITPTAIERLFAREGDIVLAPGRGGGTNAIVVRHPAFRVDYHGTSYRDHYQAATDASLSVGVVDSMRLGTDIDKPTDLPEVLLHNNGMSSVWLQSAGIELNLDDNTGRVGITRKRKNEDVD

Organism: Haloquadratum walsbyi (strain DSM 16790 / HBSQ001) (NCBI:txid362976)

InterPro domains:
  IPR002835 Phosphoenolpyruvate guanylyltransferase CofC [MF_02114] (1-290)
  IPR002835 Phosphoenolpyruvate guanylyltransferase CofC [PF01983] (1-71)
  IPR002835 Phosphoenolpyruvate guanylyltransferase CofC [PF01983] (161-300)
  IPR002835 Phosphoenolpyruvate guanylyltransferase CofC [PTHR40392] (150-306)
  IPR002835 Phosphoenolpyruvate guanylyltransferase CofC [TIGR03552] (148-283)
  IPR029044 Nucleotide-diphospho-sugar transferases [G3DSA:3.90.550.10] (1-125)
  IPR029044 Nucleotide-diphospho-sugar transferases [G3DSA:3.90.550.10] (129-263)
  IPR029044 Nucleotide-diphospho-sugar transferases [SSF53448] (156-300)

Nearest PDB structures (foldseek):
  2i5e-assembly1_B  TM=9.207E-01  e=1.698E-19  Methanosarcina mazei Go1
  7p97-assembly2_BBB  TM=8.417E-01  e=1.348E-12  Mycetohabitans rhizoxinica HKI 454
  7k47-assembly1_A  TM=5.024E-01  e=5.840E-05  Stenotrophomonas maltophilia K279a
  8xkg-assembly1_B  TM=4.978E-01  e=1.970E-02  Acinetobacter baumannii ATCC 19606 = CIP 70.34 = JCM 6841
  5h18-assembly1_A  TM=4.141E-01  e=4.612E-01  Thermomyces dupontii

Foldseek 3Di:
DEEEEEDELPQPLVQAVVPDPSVLRLLLLLLLLLLVQLQQVLLPYFYEYEYAPVLLVVLVVVVVVVVCVVVPPVPPDDPDDDDPD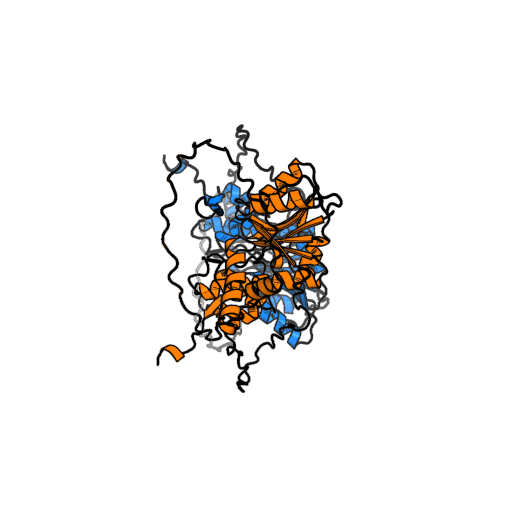DDDDDDDDPPVPPCPCPVPQPQDARALSSSCVSNPVPDDPPPPVPPPPPPDPPPPVPLVQVVPSRDRDSVRYTYTHDNDDPQVSVQVVLQVQCPDPDHDQKYKYAYSQLSLDHNVQVCQQVVWDWQKEFEAAPQQFTRMMMHRDSVDGFDRPHNRNVVSVVSCVVVVTGYHYDDDPSSHQGDNHQQSLVVCCVRHSHSSNVSCVVQQKDWDADPVPRDIGIDGDDDPPVVD/DEEEEEDELPQPLVQAVVPDPSVLRLLLLLLLLQLVQLQQVLLPYFYEYEYAPVLLVVLVVVVVVVVCVVVPPVPPDDPPPDDDDDDDDDDDDCPPPPCPCPVPQPQPFRALSSSCVSNPVPPDPPPPVPPPPPPDPPPPVPLVQVVPSRDRDSVRYTYTHDNDDPQVSVQVVLQVQCPDPDHDQKYKYAYSQLSLDHNVQVCQQVVWDWQKEFEAAPQQFTRMMMHRDSPDGFDRPHNRNVVSVVSCVVVVTGYHYDDDPSSHQGDNHQQSLVVCCVRHSHSSNVSCVVQQKDWDADPVPRDIGIDGDDDPPVVD

Secondary structure (DSSP, 8-state):
-EEEEE---SSTTGGGTTTS-HHHHHHHHHHHHHHHHHHHHHTT-EEEEEE-HHHHHHHHHHHHHHHHHHH----------------------------------B-----HHHHHHHH-----TT---------S----------TTT----GGGEEEEE--S-HHHHHHHHHHHHHSSSS--S-EEEE-TT-TT--HHHHHHHHHS-SSEEEEEPGGG-EEEEEE-STT-----SSSHHHHHHHHHHHTT--EEE---HHHH----SGGGHHHHHHH--SHHHHHHHHTTEEEEE-TTT--EEEEE---GGGG-/-EEEEE---SSTTGGGTTTS-HHHHHHHHHHHHHHHHHHHHHTT-EEEEEE-HHHHHHHHHHHHHHHHHHH----------------------------------B-----HHHHHHHH-----TT---------S----------TTT----GGGEEEEE--S-HHHHHHHHHHHHHSSSS--S-EEEE-TT-TT--HHHHHHHHHS-SSEEEEEPGGG-EEEEEE-STT-----SSSHHHHHHHHHHHTT--EEE---HHHH----SGGGHHHHHHH--SHHHHHHHHTTEEEEE-TTT--EEEEE---GGGG-

pLDDT: mean 73.64, std 28.42, range [17.77, 98.88]

Solvent-accessible surface area (backbone atoms only — not comparable to full-atom values): 35119 Å² total; per-residue (Å²): 90,47,30,37,28,52,48,67,69,77,75,33,57,65,62,29,53,90,81,34,53,72,69,49,28,40,53,48,52,20,24,13,33,43,36,36,51,18,36,43,44,71,67,69,30,40,39,33,39,36,26,33,53,67,52,54,48,55,34,49,49,56,44,48,54,54,46,43,66,66,53,66,58,85,72,79,81,79,83,76,78,87,79,84,74,79,79,82,80,78,80,77,78,82,72,79,70,81,64,76,69,71,71,71,68,45,63,45,78,50,47,40,62,30,48,39,39,57,51,35,81,71,69,69,82,77,66,57,78,70,78,66,81,68,79,71,83,68,79,62,77,78,66,68,50,69,59,81,82,45,64,72,60,43,88,53,42,44,29,34,30,41,78,57,58,69,41,64,41,51,39,51,49,48,49,55,46,41,68,37,98,73,41,61,68,40,37,30,40,40,49,32,42,27,49,40,56,41,58,67,59,51,47,51,53,72,67,48,63,49,38,34,24,38,24,48,22,72,50,34,28,60,32,27,38,37,43,49,46,76,84,69,74,72,50,70,64,45,46,10,32,59,49,46,53,46,54,35,48,76,68,72,39,48,75,23,73,50,64,26,35,39,55,18,40,64,61,51,40,68,88,37,50,44,49,36,67,73,66,25,60,46,49,42,27,52,49,41,46,74,69,29,44,40,79,33,73,37,83,89,74,48,41,48,40,70,44,70,59,74,77,67,73,76,75,108,90,47,30,37,31,54,48,68,69,76,76,33,55,67,62,30,53,91,80,34,53,73,69,50,28,40,53,48,51,22,24,12,33,43,38,37,50,19,36,42,45,73,67,68,31,40,38,34,40,37,27,33,54,67,52,53,49,55,35,49,49,56,43,46,54,53,45,42,64,67,55,65,57,86,72,80,78,80,83,74,78,83,83,79,81,83,80,81,76,80,80,77,78,82,74,79,70,83,65,75,68,71,68,70,68,46,64,45,73,49,47,39,63,31,48,38,39,58,52,35,80,70,69,67,81,78,65,57,78,70,77,66,80,68,79,72,82,69,80,62,75,80,68,68,51,71,59,81,80,48,65,71,60,43,90,53,41,43,28,36,31,43,78,57,58,70,41,64,39,51,39,51,50,48,50,55,45,41,68,38,97,73,42,60,69,42,39,32,40,42,49,32,42,27,47,41,57,41,58,68,59,53,47,51,54,71,66,47,61,48,38,35,23,37,24,47,20,73,52,34,28,60,33,28,38,37,44,49,46,75,83,68,73,70,50,69,65,44,46,10,33,60,49,46,52,46,55,35,49,75,68,72,39,49,74,23,75,48,65,27,34,38,55,19,39,65,62,51,42,67,87,36,51,42,50,36,67,73,65,26,63,48,50,42,28,51,49,41,45,74,69,28,43,40,80,33,70,38,84,88,76,49,42,48,39,70,44,69,59,75,75,67,73,76,76,106